Protein AF-A0A316LXY0-F1 (afdb_monomer)

pLDDT: mean 80.61, std 25.5, range [21.7, 98.69]

Sequence (510 aa):
MCSPFSSPSRESRSTNAPNGTVRSLTSTSIIIAKYSLRTLCEMSTMFPPYLVHSAETLAMMPLLSLPVTVMTAFICFLRVFFSNYISKKRLLQEDCVDSGRKSRYNSNKSASTRAQNGNGRRFAAMLIRELRDDELYKSAKLSALAFSYAVNIEEKKKETLKEHTFGAFLDDNETLIAQVVAIDYVSFHNGTPVGAVGIAGVASSPEHRRAGAVRAIFDHLFSIAGEQGWELSYLYPFSYRYYRKFGYERAVRNRTLTVALPALGGIPRNSGAALLESDDSLPELLALYNRFAARYNACFMRRDGKYFPLDPYRTQNYFYLWRDESGEARGYFQARPNGRTLDILELVYLDRASLLGLLGFMRMFEGQFDTVSFRRLEQGSPVELLIDCDRSASFGAYDAAMGRVLDVPACLRRMRAEAGQTLSLRITDDTCPKNTGLYRLAFTDGETVVEKCAEGEADASMTVNAFSLLALAGASEAELDYVDGL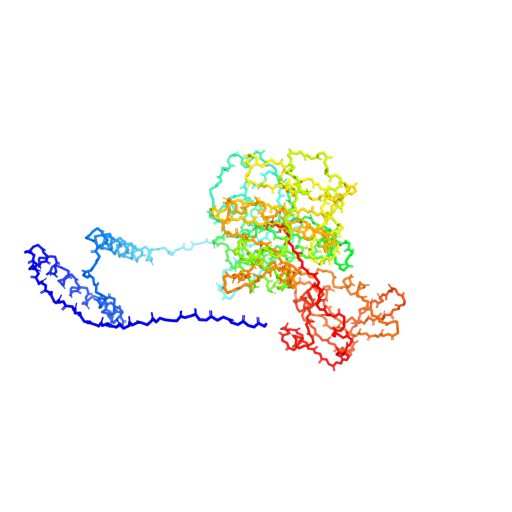TVYGKRPLLVRLFARRPINLFEQF

Foldseek 3Di:
DDDDDDDDDDDDDDDDDDDDDDDDDDPVVVVVVVVVVVVVVVVVVPDDDVVVVVVVVVVPDPPPPDDPVVVVVVVVVVVVVVVVVVVVVVPPPDDDDDDDDDDDDDDDDFPFDFDDDDPPDGDAGKGKDWDFQQCQLLLVVQLCQFVVHDDDSVVSSVGGDPFTKIFIAGPVNRRTFWIWTWHWFFWAFLLDTFTAIEIDSTGGDPVCPPVCGSVVNLLVCLVCCVVVRHQKYKYQDPDQVVCVVSLWALQFWFKKKKDFLCLLVPQAAADQKDWAQDCPCVVLVLVQVSLQRSQATGATRDDDCPPPPNHCVVPVWTKIFGADPVRRTFWIWIWHDDPQEIETLDTGGNDPVRVSNHSSNSSVCNVPHGMYMYTFAWDVHCVVVNTNQDPRMDMDTDRRMIMFGSDQQVLQFPFADDAQDKFWEAEDEPSNCVNGAIWIWGHHVVTIDIDGDHDDDGQKYFYRNLVGNQSRFADALVCQVVRPRIDGDHPSVVSRVRSPGGTHTYSDDD

Solvent-accessible surface area (backbone atoms only — not comparable to full-atom values): 29389 Å² total; per-residue (Å²): 134,83,85,86,89,87,87,87,91,83,84,92,88,84,90,86,88,82,87,87,82,91,80,85,85,57,76,68,60,57,52,53,53,53,54,53,51,52,57,54,59,61,54,62,76,78,59,67,77,83,63,51,61,63,53,58,63,64,65,72,56,84,78,86,79,66,58,72,69,59,56,52,52,53,54,53,51,52,55,56,56,53,56,54,54,60,57,60,66,69,70,76,79,76,92,86,85,89,89,88,87,85,90,89,88,86,91,76,98,66,76,67,64,86,70,86,60,101,77,79,66,78,64,72,55,38,41,68,44,71,64,55,47,79,40,36,30,58,53,52,52,47,43,27,69,60,72,73,50,92,75,66,55,80,61,32,55,77,42,64,62,89,56,55,36,38,30,24,17,39,77,80,74,70,52,74,40,19,38,37,31,44,39,88,43,36,23,16,50,89,56,38,79,40,36,20,32,39,47,21,74,75,27,55,42,78,95,52,60,95,69,51,45,64,55,55,47,50,47,49,52,61,69,46,22,73,84,72,49,30,37,33,34,37,34,72,60,96,41,66,78,65,44,40,79,66,36,27,22,80,31,34,56,31,27,28,45,33,34,49,44,73,32,45,65,91,44,65,78,37,83,55,54,44,81,44,70,63,70,89,55,44,74,58,52,41,51,46,48,42,63,45,32,28,69,17,17,62,17,62,62,65,90,69,66,89,85,58,55,31,53,34,88,83,67,54,33,40,31,33,46,27,36,52,97,87,64,52,74,39,25,36,38,32,35,32,79,54,90,50,28,38,33,30,65,40,80,48,47,75,48,72,66,34,44,48,43,53,55,6,31,59,55,77,40,58,92,72,29,60,25,37,30,40,38,62,36,40,74,84,42,70,63,74,77,70,38,59,76,54,93,76,45,43,80,43,83,43,92,41,31,27,26,24,62,67,36,49,71,66,53,56,38,69,48,74,64,62,61,81,44,72,50,30,40,30,35,45,29,97,72,46,62,90,49,38,44,36,35,41,36,41,22,38,86,96,42,30,50,73,46,82,42,93,77,80,82,48,29,28,39,28,28,40,28,33,47,18,24,31,74,50,19,28,36,54,72,78,48,53,84,68,39,66,57,55,48,79,74,41,67,58,74,56,52,39,63,67,25,36,64,46,57,30,38,65,85,85,82,106

Structure (mmCIF, N/CA/C/O backbone):
data_AF-A0A316LXY0-F1
#
_entry.id   AF-A0A316LXY0-F1
#
loop_
_atom_site.group_PDB
_atom_site.id
_atom_site.type_symbol
_atom_site.label_atom_id
_atom_site.label_alt_id
_atom_site.label_comp_id
_atom_site.label_asym_id
_atom_site.label_entity_id
_atom_site.label_seq_id
_atom_site.pdbx_PDB_ins_code
_atom_site.Cartn_x
_atom_site.Cartn_y
_atom_site.Cartn_z
_atom_site.occupancy
_atom_site.B_iso_or_equiv
_atom_site.auth_seq_id
_atom_site.auth_comp_id
_atom_site.auth_asym_id
_atom_site.auth_atom_id
_atom_site.pdbx_PDB_model_num
ATOM 1 N N . MET A 1 1 ? 33.282 44.281 -13.630 1.00 30.55 1 MET A N 1
ATOM 2 C CA . MET A 1 1 ? 34.077 45.442 -14.083 1.00 30.55 1 MET A CA 1
ATOM 3 C C . MET A 1 1 ? 33.955 45.541 -15.595 1.00 30.55 1 MET A C 1
ATOM 5 O O . MET A 1 1 ? 34.112 44.523 -16.247 1.00 30.55 1 MET A O 1
ATOM 9 N N . CYS A 1 2 ? 33.652 46.749 -16.074 1.00 25.23 2 CYS A N 1
ATOM 10 C CA . CYS A 1 2 ? 33.737 47.264 -17.447 1.00 25.23 2 CYS A CA 1
ATOM 11 C C . CYS A 1 2 ? 32.945 46.580 -18.583 1.00 25.23 2 CYS A C 1
ATOM 13 O O . CYS A 1 2 ? 33.284 45.515 -19.082 1.00 25.23 2 CYS A O 1
ATOM 15 N N . SER A 1 3 ? 31.931 47.320 -19.039 1.00 27.38 3 SER A N 1
ATOM 16 C CA . SER A 1 3 ? 31.332 47.373 -20.386 1.00 27.38 3 SER A CA 1
ATOM 17 C C . SER A 1 3 ? 32.402 47.737 -21.469 1.00 27.38 3 SER A C 1
ATOM 19 O O . SER A 1 3 ? 33.525 48.033 -21.048 1.00 27.38 3 SER A O 1
ATOM 21 N N . PRO A 1 4 ? 32.128 47.835 -22.809 1.00 47.47 4 PRO A N 1
ATOM 22 C CA . PRO A 1 4 ? 30.955 48.559 -23.335 1.00 47.47 4 PRO A CA 1
ATOM 23 C C . PRO A 1 4 ? 30.405 48.262 -24.767 1.00 47.47 4 PRO A C 1
ATOM 25 O O . PRO A 1 4 ? 30.970 47.518 -25.554 1.00 47.47 4 PRO A O 1
ATOM 28 N N . PHE A 1 5 ? 29.301 48.974 -25.067 1.00 25.67 5 PHE A N 1
ATOM 29 C CA . PHE A 1 5 ? 28.800 49.475 -26.368 1.00 25.67 5 PHE A CA 1
ATOM 30 C C . PHE A 1 5 ? 28.245 48.507 -27.438 1.00 25.67 5 PHE A C 1
ATOM 32 O O . PHE A 1 5 ? 28.990 47.871 -28.170 1.00 25.67 5 PHE A O 1
ATOM 39 N N . SER A 1 6 ? 26.926 48.557 -27.696 1.00 24.20 6 SER A N 1
ATOM 40 C CA . SER A 1 6 ? 26.274 49.435 -28.709 1.00 24.20 6 SER A CA 1
ATOM 41 C C . SER A 1 6 ? 24.936 48.862 -29.238 1.00 24.20 6 SER A C 1
ATOM 43 O O . SER A 1 6 ? 24.824 47.689 -29.572 1.00 24.20 6 SER A O 1
ATOM 45 N N . SER A 1 7 ? 23.906 49.715 -29.285 1.00 25.42 7 SER A N 1
ATOM 46 C CA . SER A 1 7 ? 22.602 49.560 -29.972 1.00 25.42 7 SER A CA 1
ATOM 47 C C . SER A 1 7 ? 22.655 50.278 -31.346 1.00 25.42 7 SER A C 1
ATOM 49 O O . SER A 1 7 ? 23.621 51.027 -31.531 1.00 25.42 7 SER A O 1
ATOM 51 N N . PRO A 1 8 ? 21.729 50.082 -32.331 1.00 32.81 8 PRO A N 1
ATOM 52 C CA . PRO A 1 8 ? 20.312 50.558 -32.330 1.00 32.81 8 PRO A CA 1
ATOM 53 C C . PRO A 1 8 ? 19.298 49.590 -33.033 1.00 32.81 8 PRO A C 1
ATOM 55 O O . PRO A 1 8 ? 19.683 48.784 -33.866 1.00 32.81 8 PRO A O 1
ATOM 58 N N . SER A 1 9 ? 18.038 49.412 -32.603 1.00 24.66 9 SER A N 1
ATOM 59 C CA . SER A 1 9 ? 16.776 50.177 -32.814 1.00 24.66 9 SER A CA 1
ATOM 60 C C . SER A 1 9 ? 16.170 50.222 -34.244 1.00 24.66 9 SER A C 1
ATOM 62 O O . SER A 1 9 ? 16.827 50.681 -35.171 1.00 24.66 9 SER A O 1
ATOM 64 N N . ARG A 1 10 ? 14.888 49.790 -34.385 1.00 25.61 10 ARG A N 1
ATOM 65 C CA . ARG A 1 10 ? 13.707 50.476 -35.017 1.00 25.61 10 ARG A CA 1
ATOM 66 C C . ARG A 1 10 ? 12.588 49.504 -35.477 1.00 25.61 10 ARG A C 1
ATOM 68 O O . ARG A 1 10 ? 12.863 48.530 -36.161 1.00 25.61 10 ARG A O 1
ATOM 75 N N . GLU A 1 11 ? 11.378 49.621 -34.901 1.00 24.94 11 GLU A N 1
ATOM 76 C CA . GLU A 1 11 ? 10.116 50.209 -35.460 1.00 24.94 11 GLU A CA 1
ATOM 77 C C . GLU A 1 11 ? 9.370 49.306 -36.476 1.00 24.94 11 GLU A C 1
ATOM 79 O O . GLU A 1 11 ? 9.849 49.056 -37.569 1.00 24.94 11 GLU A O 1
ATOM 84 N N . SER A 1 12 ? 8.274 48.634 -36.090 1.00 25.34 12 SER A N 1
ATOM 85 C CA . SER A 1 12 ? 6.848 49.052 -36.144 1.00 25.34 12 SER A CA 1
ATOM 86 C C . SER A 1 12 ? 6.226 49.145 -37.553 1.00 25.34 12 SER A C 1
ATOM 88 O O . SER A 1 12 ? 6.640 50.004 -38.327 1.00 25.34 12 SER A O 1
ATOM 90 N N . ARG A 1 13 ? 5.149 48.381 -37.829 1.00 23.44 13 ARG A N 1
ATOM 91 C CA . ARG A 1 13 ? 3.870 48.869 -38.411 1.00 23.44 13 ARG A CA 1
ATOM 92 C C . ARG A 1 13 ? 2.840 47.755 -38.642 1.00 23.44 13 ARG A C 1
ATOM 94 O O . ARG A 1 13 ? 3.169 46.601 -38.883 1.00 23.44 13 ARG A O 1
ATOM 101 N N . SER A 1 14 ? 1.585 48.169 -38.519 1.00 24.28 14 SER A N 1
ATOM 102 C CA . SER A 1 14 ? 0.328 47.427 -38.517 1.00 24.28 14 SER A CA 1
ATOM 103 C C . SER A 1 14 ? -0.385 47.424 -39.884 1.00 24.28 14 SER A C 1
ATOM 105 O O . SER A 1 14 ? -0.044 48.206 -40.768 1.00 24.28 14 SER A O 1
ATOM 107 N N . THR A 1 15 ? -1.469 46.631 -39.956 1.00 25.45 15 THR A N 1
ATOM 108 C CA . THR A 1 15 ? -2.642 46.689 -40.870 1.00 25.45 15 THR A CA 1
ATOM 109 C C . THR A 1 15 ? -2.557 46.017 -42.253 1.00 25.45 15 THR A C 1
ATOM 111 O O . THR A 1 15 ? -1.863 46.488 -43.143 1.00 25.45 15 THR A O 1
ATOM 114 N N . ASN A 1 16 ? -3.340 44.945 -42.474 1.00 25.94 16 ASN A N 1
ATOM 115 C CA . ASN A 1 16 ? -4.634 44.986 -43.192 1.00 25.94 16 ASN A CA 1
ATOM 116 C C . ASN A 1 16 ? -5.204 43.577 -43.476 1.00 25.94 16 ASN A C 1
ATOM 118 O O . ASN A 1 16 ? -4.488 42.677 -43.902 1.00 25.94 16 ASN A O 1
ATOM 122 N N . ALA A 1 17 ? -6.517 43.422 -43.279 1.00 28.09 17 ALA A N 1
ATOM 123 C CA . ALA A 1 17 ? -7.341 42.313 -43.772 1.00 28.09 17 ALA A CA 1
ATOM 124 C C . ALA A 1 17 ? -8.033 42.702 -45.096 1.00 28.09 17 ALA A C 1
ATOM 126 O O . ALA A 1 17 ? -8.192 43.897 -45.359 1.00 28.09 17 ALA A O 1
ATOM 127 N N . PRO A 1 18 ? -8.537 41.725 -45.877 1.00 32.41 18 PRO A N 1
ATOM 128 C CA . PRO A 1 18 ? -9.824 41.932 -46.546 1.00 32.41 18 PRO A CA 1
ATOM 129 C C . PRO A 1 18 ? -10.792 40.725 -46.526 1.00 32.41 18 PRO A C 1
ATOM 131 O O . PRO A 1 18 ? -10.399 39.561 -46.573 1.00 32.41 18 PRO A O 1
ATOM 134 N N . ASN A 1 19 ? -12.084 41.085 -46.500 1.00 26.89 19 ASN A N 1
ATOM 135 C CA . ASN A 1 19 ? -13.312 40.321 -46.798 1.00 26.89 19 ASN A CA 1
ATOM 136 C C . ASN A 1 19 ? -13.165 39.441 -48.066 1.00 26.89 19 ASN A C 1
ATOM 138 O O . ASN A 1 19 ? -12.452 39.820 -48.985 1.00 26.89 19 ASN A O 1
ATOM 142 N N . GLY A 1 20 ? -13.780 38.266 -48.248 1.00 25.23 20 GLY A N 1
ATOM 143 C CA . GLY A 1 20 ? -15.147 37.830 -47.945 1.00 25.23 20 GLY A CA 1
ATOM 144 C C . GLY A 1 20 ? -15.880 37.560 -49.274 1.00 25.23 20 GLY A C 1
ATOM 145 O O . GLY A 1 20 ? -16.338 38.499 -49.914 1.00 25.23 20 GLY A O 1
ATOM 146 N N . THR A 1 21 ? -15.964 36.298 -49.726 1.00 25.86 21 THR A N 1
ATOM 147 C CA . THR A 1 21 ? -16.734 35.896 -50.929 1.00 25.86 21 THR A CA 1
ATOM 148 C C . THR A 1 21 ? -17.786 34.852 -50.552 1.00 25.86 21 THR A C 1
ATOM 150 O O . THR A 1 21 ? -17.452 33.766 -50.084 1.00 25.86 21 THR A O 1
ATOM 153 N N . VAL A 1 22 ? -19.061 35.183 -50.762 1.00 30.23 22 VAL A N 1
ATOM 154 C CA . VAL A 1 22 ? -20.222 34.293 -50.602 1.00 30.23 22 VAL A CA 1
ATOM 155 C C . VAL A 1 22 ? -20.322 33.382 -51.833 1.00 30.23 22 VAL A C 1
ATOM 157 O O . VAL A 1 22 ? -20.367 33.879 -52.956 1.00 30.23 22 VAL A O 1
ATOM 160 N N . ARG A 1 23 ? -20.384 32.054 -51.648 1.00 31.17 23 ARG A N 1
ATOM 161 C CA . ARG A 1 23 ? -20.784 31.096 -52.699 1.00 31.17 23 ARG A CA 1
ATOM 162 C C . ARG A 1 23 ? -22.115 30.432 -52.337 1.00 31.17 23 ARG A C 1
ATOM 164 O O . ARG A 1 23 ? -22.330 30.014 -51.205 1.00 31.17 23 ARG A O 1
ATOM 171 N N . SER A 1 24 ? -22.996 30.381 -53.331 1.00 32.50 24 SER A N 1
ATOM 172 C CA . SER A 1 24 ? -24.389 29.927 -53.307 1.00 32.50 24 SER A CA 1
ATOM 173 C C . SER A 1 24 ? -24.568 28.445 -52.953 1.00 32.50 24 SER A C 1
ATOM 175 O O . SER A 1 24 ? -23.859 27.591 -53.484 1.00 32.50 24 SER A O 1
ATOM 177 N N . LEU A 1 25 ? -25.583 28.136 -52.139 1.00 35.41 25 LEU A N 1
ATOM 178 C CA . LEU A 1 25 ? -26.051 26.773 -51.857 1.00 35.41 25 LEU A CA 1
ATOM 179 C C . LEU A 1 25 ? -26.735 26.158 -53.093 1.00 35.41 25 LEU A C 1
ATOM 181 O O . LEU A 1 25 ? -27.624 26.764 -53.686 1.00 35.41 25 LEU A O 1
ATOM 185 N N . THR A 1 26 ? -26.345 24.938 -53.466 1.00 39.12 26 THR A N 1
ATOM 186 C CA . THR A 1 26 ? -26.960 24.148 -54.549 1.00 39.12 26 THR A CA 1
ATOM 187 C C . THR A 1 26 ? -28.329 23.576 -54.153 1.00 39.12 26 THR A C 1
ATOM 189 O O . THR A 1 26 ? -28.559 23.255 -52.986 1.00 39.12 26 THR A O 1
ATOM 192 N N . SER A 1 27 ? -29.215 23.365 -55.134 1.00 34.97 27 SER A N 1
ATOM 193 C CA . SER A 1 27 ? -30.618 22.928 -54.984 1.00 34.97 27 SER A CA 1
ATOM 194 C C . SER A 1 27 ? -30.841 21.694 -54.088 1.00 34.97 27 SER A C 1
ATOM 196 O O . SER A 1 27 ? -31.879 21.583 -53.438 1.00 34.97 27 SER A O 1
ATOM 198 N N . THR A 1 28 ? -29.859 20.794 -53.977 1.00 34.53 28 THR A N 1
ATOM 199 C CA . THR A 1 28 ? -29.906 19.590 -53.125 1.00 34.53 28 THR A CA 1
ATOM 200 C C . THR A 1 28 ? -29.909 19.916 -51.625 1.00 34.53 28 THR A C 1
ATOM 202 O O . THR A 1 28 ? -30.607 19.265 -50.849 1.00 34.53 28 THR A O 1
ATOM 205 N N . SER A 1 29 ? -29.200 20.969 -51.205 1.00 38.94 29 SER A N 1
ATOM 206 C CA . SER A 1 29 ? -29.125 21.405 -49.802 1.00 38.94 29 SER A CA 1
ATOM 207 C C . SER A 1 29 ? -30.458 21.984 -49.311 1.00 38.94 29 SER A C 1
ATOM 209 O O . SER A 1 29 ? -30.829 21.806 -48.153 1.00 38.94 29 SER A O 1
ATOM 211 N N . ILE A 1 30 ? -31.223 22.611 -50.213 1.00 44.00 30 ILE A N 1
ATOM 212 C CA . ILE A 1 30 ? -32.552 23.172 -49.926 1.00 44.00 30 ILE A CA 1
ATOM 213 C C . ILE A 1 30 ? -33.599 22.056 -49.768 1.00 44.00 30 ILE A C 1
ATOM 215 O O . ILE A 1 30 ? -34.493 22.162 -48.928 1.00 44.00 30 ILE A O 1
ATOM 219 N N . ILE A 1 31 ? -33.480 20.960 -50.527 1.00 41.44 31 ILE A N 1
ATOM 220 C CA . ILE A 1 31 ? -34.394 19.809 -50.434 1.00 41.44 31 ILE A CA 1
ATOM 221 C C . ILE A 1 31 ? -34.196 19.059 -49.110 1.00 41.44 31 ILE A C 1
ATOM 223 O O . ILE A 1 31 ? -35.179 18.727 -48.446 1.00 41.44 31 ILE A O 1
ATOM 227 N N . ILE A 1 32 ? -32.944 18.857 -48.685 1.00 42.72 32 ILE A N 1
ATOM 228 C CA . ILE A 1 32 ? -32.627 18.201 -47.407 1.00 42.72 32 ILE A CA 1
ATOM 229 C C . ILE A 1 32 ? -33.098 19.065 -46.227 1.00 42.72 32 ILE A C 1
ATOM 231 O O . ILE A 1 32 ? -33.740 18.548 -45.317 1.00 42.72 32 ILE A O 1
ATOM 235 N N . ALA A 1 33 ? -32.890 20.387 -46.273 1.00 42.59 33 ALA A N 1
ATOM 236 C CA . ALA A 1 33 ? -33.384 21.295 -45.235 1.00 42.59 33 ALA A CA 1
ATOM 237 C C . ALA A 1 33 ? -34.924 21.285 -45.120 1.00 42.59 33 ALA A C 1
ATOM 239 O O . ALA A 1 33 ? -35.460 21.257 -44.011 1.00 42.59 33 ALA A O 1
ATOM 240 N N . LYS A 1 34 ? -35.648 21.232 -46.251 1.00 39.16 34 LYS A N 1
ATOM 241 C CA . LYS A 1 34 ? -37.121 21.137 -46.260 1.00 39.16 34 LYS A CA 1
ATOM 242 C C . LYS A 1 34 ? -37.644 19.805 -45.708 1.00 39.16 34 LYS A C 1
ATOM 244 O O . LYS A 1 34 ? -38.653 19.810 -45.005 1.00 39.16 34 LYS A O 1
ATOM 249 N N . TYR A 1 35 ? -36.974 18.683 -45.980 1.00 39.72 35 TYR A N 1
ATOM 250 C CA . TYR A 1 35 ? -37.367 17.372 -45.439 1.00 39.72 35 TYR A CA 1
ATOM 251 C C . TYR A 1 35 ? -37.109 17.256 -43.927 1.00 39.72 35 TYR A C 1
ATOM 253 O O . TYR A 1 35 ? -37.947 16.720 -43.196 1.00 39.72 35 TYR A O 1
ATOM 261 N N . SER A 1 36 ? -35.998 17.816 -43.441 1.00 48.38 36 SER A N 1
ATOM 262 C CA . SER A 1 36 ? -35.653 17.825 -42.013 1.00 48.38 36 SER A CA 1
ATOM 263 C C . SER A 1 36 ? -36.634 18.658 -41.180 1.00 48.38 36 SER A C 1
ATOM 265 O O . SER A 1 36 ? -37.073 18.209 -40.124 1.00 48.38 36 SER A O 1
ATOM 267 N N . LEU A 1 37 ? -37.052 19.827 -41.682 1.00 41.69 37 LEU A N 1
ATOM 268 C CA . LEU A 1 37 ? -38.040 20.683 -41.012 1.00 41.69 37 LEU A CA 1
ATOM 269 C C . LEU A 1 37 ? -39.431 20.039 -40.945 1.00 41.69 37 LEU A C 1
ATOM 271 O O . LEU A 1 37 ? -40.098 20.144 -39.920 1.00 41.69 37 LEU A O 1
ATOM 275 N N . ARG A 1 38 ? -39.856 19.324 -41.996 1.00 40.00 38 ARG A N 1
ATOM 276 C CA . ARG A 1 38 ? -41.158 18.635 -42.009 1.00 40.00 38 ARG A CA 1
ATOM 277 C C . ARG A 1 38 ? -41.211 17.485 -40.997 1.00 40.00 38 ARG A C 1
ATOM 279 O O . ARG A 1 38 ? -42.191 17.357 -40.274 1.00 40.00 38 ARG A O 1
ATOM 286 N N . THR A 1 39 ? -40.119 16.726 -40.884 1.00 43.34 39 THR A N 1
ATOM 287 C CA . THR A 1 39 ? -39.994 15.614 -39.924 1.00 43.34 39 THR A CA 1
ATOM 288 C C . THR A 1 39 ? -39.973 16.118 -38.475 1.00 43.34 39 THR A C 1
ATOM 290 O O . THR A 1 39 ? -40.618 15.537 -37.609 1.00 43.34 39 THR A O 1
ATOM 293 N N . LEU A 1 40 ? -39.295 17.240 -38.204 1.00 41.69 40 LEU A N 1
ATOM 294 C CA . LEU A 1 40 ? -39.282 17.872 -36.877 1.00 41.69 40 LEU A CA 1
ATOM 295 C C . LEU A 1 40 ? -40.652 18.449 -36.478 1.00 41.69 40 LEU A C 1
ATOM 297 O O . LEU A 1 40 ? -41.029 18.373 -35.311 1.00 41.69 40 LEU A O 1
ATOM 301 N N . CYS A 1 41 ? -41.413 18.980 -37.439 1.00 39.69 41 CYS A N 1
ATOM 302 C CA . CYS A 1 41 ? -42.744 19.541 -37.196 1.00 39.69 41 CYS A CA 1
ATOM 303 C C . CYS A 1 41 ? -43.803 18.454 -36.929 1.00 39.69 41 CYS A C 1
ATOM 305 O O . CYS A 1 41 ? -44.689 18.642 -36.103 1.00 39.69 41 CYS A O 1
ATOM 307 N N . GLU A 1 42 ? -43.687 17.282 -37.560 1.00 42.84 42 GLU A N 1
ATOM 308 C CA . GLU A 1 42 ? -44.546 16.132 -37.241 1.00 42.84 42 GLU A CA 1
ATOM 309 C C . GLU A 1 42 ? -44.232 15.559 -35.845 1.00 42.84 42 GLU A C 1
ATOM 311 O O . GLU A 1 42 ? -45.145 15.172 -35.113 1.00 42.84 42 GLU A O 1
ATOM 316 N N . MET A 1 43 ? -42.963 15.592 -35.417 1.00 40.16 43 MET A N 1
ATOM 317 C CA . MET A 1 43 ? -42.542 15.115 -34.093 1.00 40.16 43 MET A CA 1
ATOM 318 C C . MET A 1 43 ? -43.026 15.997 -32.931 1.00 40.16 43 MET A C 1
ATOM 320 O O . MET A 1 43 ? -43.282 15.462 -31.855 1.00 40.16 43 MET A O 1
ATOM 324 N N . SER A 1 44 ? -43.206 17.311 -33.109 1.00 39.78 44 SER A N 1
ATOM 325 C CA . SER A 1 44 ? -43.642 18.202 -32.016 1.00 39.78 44 SER A CA 1
ATOM 326 C C . SER A 1 44 ? -45.104 17.997 -31.592 1.00 39.78 44 SER A C 1
ATOM 328 O O . SER A 1 44 ? -45.479 18.377 -30.486 1.00 39.78 44 SER A O 1
ATOM 330 N N . THR A 1 45 ? -45.920 17.338 -32.423 1.00 40.06 45 THR A N 1
ATOM 331 C CA . THR A 1 45 ? -47.339 17.061 -32.128 1.00 40.06 45 THR A CA 1
ATOM 332 C C . THR A 1 45 ? -47.579 15.779 -31.318 1.00 40.06 45 THR A C 1
ATOM 334 O O . THR A 1 45 ? -48.683 15.578 -30.817 1.00 40.06 45 THR A O 1
ATOM 337 N N . MET A 1 46 ? -46.563 14.920 -31.139 1.00 42.00 46 MET A N 1
ATOM 338 C CA . MET A 1 46 ? -46.696 13.611 -30.469 1.00 42.00 46 MET A CA 1
ATOM 339 C C . MET A 1 46 ? -46.200 13.564 -29.010 1.00 42.00 46 MET A C 1
ATOM 341 O O . MET A 1 46 ? -46.259 12.499 -28.392 1.00 42.00 46 MET A O 1
ATOM 345 N N . PHE A 1 47 ? -45.724 14.675 -28.430 1.00 41.16 47 PHE A N 1
ATOM 346 C CA . PHE A 1 47 ? -45.096 14.674 -27.099 1.00 41.16 47 PHE A CA 1
ATOM 347 C C . PHE A 1 47 ? -45.594 15.800 -26.173 1.00 41.16 47 PHE A C 1
ATOM 349 O O . PHE A 1 47 ? -45.972 16.870 -26.643 1.00 41.16 47 PHE A O 1
ATOM 356 N N . PRO A 1 48 ? -45.581 15.589 -24.842 1.00 38.28 48 PRO A N 1
ATOM 357 C CA . PRO A 1 48 ? -45.950 16.615 -23.870 1.00 38.28 48 PRO A CA 1
ATOM 358 C C . PRO A 1 48 ? -44.907 17.760 -23.785 1.00 38.28 48 PRO A C 1
ATOM 360 O O . PRO A 1 48 ? -43.711 17.530 -23.992 1.00 38.28 48 PRO A O 1
ATOM 363 N N . PRO A 1 49 ? -45.330 18.993 -23.435 1.00 37.00 49 PRO A N 1
ATOM 364 C CA . PRO A 1 49 ? -44.599 20.240 -23.720 1.00 37.00 49 PRO A CA 1
ATOM 365 C C . PRO A 1 49 ? -43.228 20.403 -23.038 1.00 37.00 49 PRO A C 1
ATOM 367 O O . PRO A 1 49 ? -42.399 21.178 -23.504 1.00 37.00 49 PRO A O 1
ATOM 370 N N . TYR A 1 50 ? -42.927 19.648 -21.980 1.00 37.94 50 TYR A N 1
ATOM 371 C CA . TYR A 1 50 ? -41.648 19.739 -21.258 1.00 37.94 50 TYR A CA 1
ATOM 372 C C . TYR A 1 50 ? -40.465 19.046 -21.963 1.00 37.94 50 TYR A C 1
ATOM 374 O O . TYR A 1 50 ? -39.317 19.292 -21.600 1.00 37.94 50 TYR A O 1
ATOM 382 N N . LEU A 1 51 ? -40.712 18.208 -22.978 1.00 37.47 51 LEU A N 1
ATOM 383 C CA . LEU A 1 51 ? -39.665 17.556 -23.785 1.00 37.47 51 LEU A CA 1
ATOM 384 C C . LEU A 1 51 ? -39.296 18.332 -25.062 1.00 37.47 51 LEU A C 1
ATOM 386 O O . LEU A 1 51 ? -38.286 18.024 -25.689 1.00 37.47 51 LEU A O 1
ATOM 390 N N . VAL A 1 52 ? -40.078 19.346 -25.442 1.00 41.12 52 VAL A N 1
ATOM 391 C CA . VAL A 1 52 ? -39.843 20.140 -26.664 1.00 41.12 52 VAL A CA 1
ATOM 392 C C . VAL A 1 52 ? -38.709 21.155 -26.458 1.00 41.12 52 VAL A C 1
ATOM 394 O O . VAL A 1 52 ? -37.866 21.328 -27.337 1.00 41.12 52 VAL A O 1
ATOM 397 N N . HIS A 1 53 ? -38.593 21.736 -25.258 1.00 36.50 53 HIS A N 1
ATOM 398 C CA . HIS A 1 53 ? -37.552 22.725 -24.945 1.00 36.50 53 HIS A CA 1
ATOM 399 C C . HIS A 1 53 ? -36.118 22.175 -24.982 1.00 36.50 53 HIS A C 1
ATOM 401 O O . HIS A 1 53 ? -35.188 22.898 -25.343 1.00 36.50 53 HIS A O 1
ATOM 407 N N . SER A 1 54 ? -35.902 20.896 -24.669 1.00 37.69 54 SER A N 1
ATOM 408 C CA . SER A 1 54 ? -34.567 20.291 -24.767 1.00 37.69 54 SER A CA 1
ATOM 409 C C . SER A 1 54 ? -34.159 19.985 -26.214 1.00 37.69 54 SER A C 1
ATOM 411 O O . SER A 1 54 ? -32.969 20.012 -26.525 1.00 37.69 54 SER A O 1
ATOM 413 N N . ALA A 1 55 ? -35.122 19.763 -27.116 1.00 37.31 55 ALA A N 1
ATOM 414 C CA . ALA A 1 55 ? -34.866 19.514 -28.534 1.00 37.31 55 ALA A CA 1
ATOM 415 C C . ALA A 1 55 ? -34.578 20.807 -29.319 1.00 37.31 55 ALA A C 1
ATOM 417 O O . ALA A 1 55 ? -33.660 20.829 -30.138 1.00 37.31 55 ALA A O 1
ATOM 418 N N . GLU A 1 56 ? -35.287 21.903 -29.024 1.00 36.44 56 GLU A N 1
ATOM 419 C CA . GLU A 1 56 ? -35.009 23.225 -29.616 1.00 36.44 56 GLU A CA 1
ATOM 420 C C . GLU A 1 56 ? -33.619 23.749 -29.224 1.00 36.44 56 GLU A C 1
ATOM 422 O O . GLU A 1 56 ? -32.912 24.327 -30.050 1.00 36.44 56 GLU A O 1
ATOM 427 N N . THR A 1 57 ? -33.173 23.458 -27.997 1.00 36.06 57 THR A N 1
ATOM 428 C CA . THR A 1 57 ? -31.835 23.841 -27.518 1.00 36.06 57 THR A CA 1
ATOM 429 C C . THR A 1 57 ? -30.720 23.041 -28.212 1.00 36.06 57 THR A C 1
ATOM 431 O O . THR A 1 57 ? -29.627 23.562 -28.427 1.00 36.06 57 THR A O 1
ATOM 434 N N . LEU A 1 58 ? -30.994 21.799 -28.637 1.00 36.62 58 LEU A N 1
ATOM 435 C CA . LEU A 1 58 ? -30.047 20.976 -29.404 1.00 36.62 58 LEU A CA 1
ATOM 436 C C . LEU A 1 58 ? -29.942 21.395 -30.885 1.00 36.62 58 LEU A C 1
ATOM 438 O O . LEU A 1 58 ? -28.920 21.143 -31.521 1.00 36.62 58 LEU A O 1
ATOM 442 N N . ALA A 1 59 ? -30.977 22.038 -31.435 1.00 39.69 59 ALA A N 1
ATOM 443 C CA . ALA A 1 59 ? -31.038 22.461 -32.838 1.00 39.69 59 ALA A CA 1
ATOM 444 C C . ALA A 1 59 ? -30.328 23.803 -33.124 1.00 39.69 59 ALA A C 1
ATOM 446 O O . ALA A 1 59 ? -30.092 24.129 -34.285 1.00 39.69 59 ALA A O 1
ATOM 447 N N . MET A 1 60 ? -29.958 24.563 -32.084 1.00 34.56 60 MET A N 1
ATOM 448 C CA . MET A 1 60 ? -29.295 25.875 -32.191 1.00 34.56 60 MET A CA 1
ATOM 449 C C . MET A 1 60 ? -27.753 25.817 -32.231 1.00 34.56 60 MET A C 1
ATOM 451 O O . MET A 1 60 ? -27.095 26.857 -32.253 1.00 34.56 60 MET A O 1
ATOM 455 N N . MET A 1 61 ? -27.141 24.628 -32.271 1.00 35.78 61 MET A N 1
ATOM 456 C CA . MET A 1 61 ? -25.711 24.502 -32.585 1.00 35.78 61 MET A CA 1
ATOM 457 C C . MET A 1 61 ? -25.487 24.691 -34.096 1.00 35.78 61 MET A C 1
ATOM 459 O O . MET A 1 61 ? -26.287 24.192 -34.889 1.00 35.78 61 MET A O 1
ATOM 463 N N . PRO A 1 62 ? -24.412 25.371 -34.544 1.00 34.50 62 PRO A N 1
ATOM 464 C CA . PRO A 1 62 ? -24.194 25.621 -35.962 1.00 34.50 62 PRO A CA 1
ATOM 465 C C . PRO A 1 62 ? -23.819 24.310 -36.670 1.00 34.50 62 PRO A C 1
ATOM 467 O O . PRO A 1 62 ? -22.652 23.957 -36.797 1.00 34.50 62 PRO A O 1
ATOM 470 N N . LEU A 1 63 ? -24.823 23.593 -37.175 1.00 42.59 63 LEU A N 1
ATOM 471 C CA . LEU A 1 63 ? -24.701 22.358 -37.966 1.00 42.59 63 LEU A CA 1
ATOM 472 C C . LEU A 1 63 ? -24.093 22.577 -39.370 1.00 42.59 63 LEU A C 1
ATOM 474 O O . LEU A 1 63 ? -24.107 21.676 -40.204 1.00 42.59 63 LEU A O 1
ATOM 478 N N . LEU A 1 64 ? -23.541 23.759 -39.649 1.00 41.44 64 LEU A N 1
ATOM 479 C CA . LEU A 1 64 ? -23.045 24.167 -40.967 1.00 41.44 64 LEU A CA 1
ATOM 480 C C . LEU A 1 64 ? -21.543 23.920 -41.196 1.00 41.44 64 LEU A C 1
ATOM 482 O O . LEU A 1 64 ? -21.013 24.357 -42.214 1.00 41.44 64 LEU A O 1
ATOM 486 N N . SER A 1 65 ? -20.854 23.193 -40.311 1.00 42.88 65 SER A N 1
ATOM 487 C CA . SER A 1 65 ? -19.428 22.851 -40.485 1.00 42.88 65 SER A CA 1
ATOM 488 C C . SER A 1 65 ? -19.087 21.361 -40.344 1.00 42.88 65 SER A C 1
ATOM 490 O O . SER A 1 65 ? -17.910 21.003 -40.374 1.00 42.88 65 SER A O 1
ATOM 492 N N . LEU A 1 66 ? -20.080 20.470 -40.234 1.00 46.03 66 LEU A N 1
ATOM 493 C CA . LEU A 1 66 ? -19.832 19.027 -40.144 1.00 46.03 66 LEU A CA 1
ATOM 494 C C . LEU A 1 66 ? -19.857 18.350 -41.530 1.00 46.03 66 LEU A C 1
ATOM 496 O O . LEU A 1 66 ? -20.731 18.656 -42.345 1.00 46.03 66 LEU A O 1
ATOM 500 N N . PRO A 1 67 ? -18.948 17.394 -41.810 1.00 59.09 67 PRO A N 1
ATOM 501 C CA . PRO A 1 67 ? -18.993 16.595 -43.033 1.00 59.09 67 PRO A CA 1
ATOM 502 C C . PRO A 1 67 ? -20.329 15.844 -43.160 1.00 59.09 67 PRO A C 1
ATOM 504 O O . PRO A 1 67 ? -20.827 15.288 -42.180 1.00 59.09 67 PRO A O 1
ATOM 507 N N . VAL A 1 68 ? -20.887 15.762 -44.375 1.00 52.53 68 VAL A N 1
ATOM 508 C CA . VAL A 1 68 ? -22.184 15.108 -44.687 1.00 52.53 68 VAL A CA 1
ATOM 509 C C . VAL A 1 68 ? -22.285 13.675 -44.130 1.00 52.53 68 VAL A C 1
ATOM 511 O O . VAL A 1 68 ? -23.357 13.220 -43.721 1.00 52.53 68 VAL A O 1
ATOM 514 N N . THR A 1 69 ? -21.158 12.973 -44.036 1.00 48.62 69 THR A N 1
ATOM 515 C CA . THR A 1 69 ? -21.025 11.640 -43.433 1.00 48.62 69 THR A CA 1
ATOM 516 C C . THR A 1 69 ? -21.384 11.607 -41.945 1.00 48.62 69 THR A C 1
ATOM 518 O O . THR A 1 69 ? -22.059 10.678 -41.503 1.00 48.62 69 THR A O 1
ATOM 521 N N . VAL A 1 70 ? -21.011 12.634 -41.176 1.00 52.06 70 VAL A N 1
ATOM 522 C CA . VAL A 1 70 ? -21.297 12.727 -39.733 1.00 52.06 70 VAL A CA 1
ATOM 523 C C . VAL A 1 70 ? -22.784 12.990 -39.494 1.00 52.06 70 VAL A C 1
ATOM 525 O O . VAL A 1 70 ? -23.397 12.374 -38.624 1.00 52.06 70 VAL A O 1
ATOM 528 N N . MET A 1 71 ? -23.397 13.837 -40.324 1.00 46.94 71 MET A N 1
ATOM 529 C CA . MET A 1 71 ? -24.826 14.145 -40.226 1.00 46.94 71 MET A CA 1
ATOM 530 C C . MET A 1 71 ? -25.696 12.923 -40.567 1.00 46.94 71 MET A C 1
ATOM 532 O O . MET A 1 71 ? -26.693 12.654 -39.898 1.00 46.94 71 MET A O 1
ATOM 536 N N . THR A 1 72 ? -25.276 12.130 -41.557 1.00 55.97 72 THR A N 1
ATOM 537 C CA . THR A 1 72 ? -25.972 10.895 -41.956 1.00 55.97 72 THR A CA 1
ATOM 538 C C . THR A 1 72 ? -25.895 9.827 -40.858 1.00 55.97 72 THR A C 1
ATOM 540 O O . THR A 1 72 ? -26.901 9.190 -40.540 1.00 55.97 72 THR A O 1
ATOM 543 N N . ALA A 1 73 ? -24.733 9.675 -40.212 1.00 52.12 73 ALA A N 1
ATOM 544 C CA . ALA A 1 73 ? -24.558 8.755 -39.089 1.00 52.12 73 ALA A CA 1
ATOM 545 C C . ALA A 1 73 ? -25.427 9.138 -37.877 1.00 52.12 73 ALA A C 1
ATOM 547 O O . ALA A 1 73 ? -26.032 8.267 -37.249 1.00 52.12 73 ALA A O 1
ATOM 548 N N . PHE A 1 74 ? -25.555 10.437 -37.589 1.00 52.69 74 PHE A N 1
ATOM 549 C CA . PHE A 1 74 ? -26.371 10.932 -36.478 1.00 52.69 74 PHE A CA 1
ATOM 550 C C . PHE A 1 74 ? -27.875 10.676 -36.691 1.00 52.69 74 PHE A C 1
ATOM 552 O O . PHE A 1 74 ? -28.575 10.239 -35.777 1.00 52.69 74 PHE A O 1
ATOM 559 N N . ILE A 1 75 ? -28.370 10.851 -37.921 1.00 61.06 75 ILE A N 1
ATOM 560 C CA . ILE A 1 75 ? -29.770 10.562 -38.281 1.00 61.06 75 ILE A CA 1
ATOM 561 C C . ILE A 1 75 ? -30.067 9.054 -38.201 1.00 61.06 75 ILE A C 1
ATOM 563 O O . ILE A 1 75 ? -31.117 8.655 -37.688 1.00 61.06 75 ILE A O 1
ATOM 567 N N . CYS A 1 76 ? -29.140 8.201 -38.651 1.00 53.84 76 CYS A N 1
ATOM 568 C CA . CYS A 1 76 ? -29.263 6.747 -38.500 1.00 53.84 76 CYS A CA 1
ATOM 569 C C . CYS A 1 76 ? -29.295 6.321 -37.025 1.00 53.84 76 CYS A C 1
ATOM 571 O O . CYS A 1 76 ? -30.117 5.482 -36.652 1.00 53.84 76 CYS A O 1
ATOM 573 N N . PHE A 1 77 ? -28.459 6.931 -36.179 1.00 56.31 77 PHE A N 1
ATOM 574 C CA . PHE A 1 77 ? -28.439 6.660 -34.741 1.00 56.31 77 PHE A CA 1
ATOM 575 C C . PHE A 1 77 ? -29.784 6.987 -34.077 1.00 56.31 77 PHE A C 1
ATOM 577 O O . PHE A 1 77 ? -30.333 6.154 -33.353 1.00 56.31 77 PHE A O 1
ATOM 584 N N . LEU A 1 78 ? -30.368 8.151 -34.384 1.00 54.44 78 LEU A N 1
ATOM 585 C CA . LEU A 1 78 ? -31.676 8.540 -33.850 1.00 54.44 78 LEU A CA 1
ATOM 586 C C . LEU A 1 78 ? -32.784 7.568 -34.289 1.00 54.44 78 LEU A C 1
ATOM 588 O O . LEU A 1 78 ? -33.586 7.141 -33.458 1.00 54.44 78 LEU A O 1
ATOM 592 N N . ARG A 1 79 ? -32.799 7.128 -35.556 1.00 50.84 79 ARG A N 1
ATOM 593 C CA . ARG A 1 79 ? -33.781 6.140 -36.047 1.00 50.84 79 ARG A CA 1
ATOM 594 C C . ARG A 1 79 ? -33.723 4.809 -35.291 1.00 50.84 79 ARG A C 1
ATOM 596 O O . ARG A 1 79 ? -34.767 4.282 -34.907 1.00 50.84 79 ARG A O 1
ATOM 603 N N . VAL A 1 80 ? -32.524 4.279 -35.049 1.00 54.25 80 VAL A N 1
ATOM 604 C CA . VAL A 1 80 ? -32.337 3.012 -34.316 1.00 54.25 80 VAL A CA 1
ATOM 605 C C . VAL A 1 80 ? -32.729 3.162 -32.846 1.00 54.25 80 VAL A C 1
ATOM 607 O O . VAL A 1 80 ? -33.395 2.288 -32.285 1.00 54.25 80 VAL A O 1
ATOM 610 N N . PHE A 1 81 ? -32.369 4.288 -32.229 1.00 48.81 81 PHE A N 1
ATOM 611 C CA . PHE A 1 81 ? -32.689 4.564 -30.833 1.00 48.81 81 PHE A CA 1
ATOM 612 C C . PHE A 1 81 ? -34.208 4.613 -30.594 1.00 48.81 81 PHE A C 1
ATOM 614 O O . PHE A 1 81 ? -34.715 3.952 -29.684 1.00 48.81 81 PHE A O 1
ATOM 621 N N . PHE A 1 82 ? -34.958 5.306 -31.459 1.00 44.53 82 PHE A N 1
ATOM 622 C CA . PHE A 1 82 ? -36.412 5.424 -31.315 1.00 44.53 82 PHE A CA 1
ATOM 623 C C . PHE A 1 82 ? -37.179 4.146 -31.703 1.00 44.53 82 PHE A C 1
ATOM 625 O O . PHE A 1 82 ? -38.170 3.818 -31.049 1.00 44.53 82 PHE A O 1
ATOM 632 N N . SER A 1 83 ? -36.694 3.356 -32.671 1.00 43.88 83 SER A N 1
ATOM 633 C CA . SER A 1 83 ? -37.292 2.051 -33.014 1.00 43.88 83 SER A CA 1
ATOM 634 C C . SER A 1 83 ? -37.200 1.037 -31.861 1.00 43.88 83 SER A C 1
ATOM 636 O O . SER A 1 83 ? -38.147 0.292 -31.584 1.00 43.88 83 SER A O 1
ATOM 638 N N . ASN A 1 84 ? -36.077 1.038 -31.134 1.00 40.47 84 ASN A N 1
ATOM 639 C CA . ASN A 1 84 ? -35.888 0.188 -29.955 1.00 40.47 84 ASN A CA 1
ATOM 640 C C . ASN A 1 84 ? -36.741 0.640 -28.762 1.00 40.47 84 ASN A C 1
ATOM 642 O O . ASN A 1 84 ? -37.212 -0.196 -27.988 1.00 40.47 84 ASN A O 1
ATOM 646 N N . TYR A 1 85 ? -36.988 1.945 -28.627 1.00 42.75 85 TYR A N 1
ATOM 647 C CA . TYR A 1 85 ? -37.831 2.488 -27.562 1.00 42.75 85 TYR A CA 1
ATOM 648 C C . TYR A 1 85 ? -39.310 2.090 -27.724 1.00 42.75 85 TYR A C 1
ATOM 650 O O . TYR A 1 85 ? -39.954 1.695 -26.751 1.00 42.75 85 TYR A O 1
ATOM 658 N N . ILE A 1 86 ? -39.833 2.104 -28.956 1.00 44.47 86 ILE A N 1
ATOM 659 C CA . ILE A 1 86 ? -41.224 1.711 -29.248 1.00 44.47 86 ILE A CA 1
ATOM 660 C C . ILE A 1 86 ? -41.432 0.198 -29.054 1.00 44.47 86 ILE A C 1
ATOM 662 O O . ILE A 1 86 ? -42.450 -0.217 -28.499 1.00 44.47 86 ILE A O 1
ATOM 666 N N . SER A 1 87 ? -40.443 -0.629 -29.411 1.00 38.00 87 SER A N 1
ATOM 667 C CA . SER A 1 87 ? -40.521 -2.093 -29.249 1.00 38.00 87 SER A CA 1
ATOM 668 C C . SER A 1 87 ? -40.527 -2.533 -27.777 1.00 38.00 87 SER A C 1
ATOM 670 O O . SER A 1 87 ? -41.232 -3.470 -27.408 1.00 38.00 87 SER A O 1
ATOM 672 N N . LYS A 1 88 ? -39.813 -1.813 -26.900 1.00 37.56 88 LYS A N 1
ATOM 673 C CA . LYS A 1 88 ? -39.731 -2.124 -25.460 1.00 37.56 88 LYS A CA 1
ATOM 674 C C . LYS A 1 88 ? -41.025 -1.846 -24.690 1.00 37.56 88 LYS A C 1
ATOM 676 O O . LYS A 1 88 ? -41.259 -2.461 -23.655 1.00 37.56 88 LYS A O 1
ATOM 681 N N . LYS A 1 89 ? -41.875 -0.943 -25.190 1.00 33.28 89 LYS A N 1
ATOM 682 C CA . LYS A 1 89 ? -43.148 -0.585 -24.543 1.00 33.28 89 LYS A CA 1
ATOM 683 C C . LYS A 1 89 ? -44.260 -1.611 -24.809 1.00 33.28 89 LYS A C 1
ATOM 685 O O . LYS A 1 89 ? -45.209 -1.675 -24.039 1.00 33.28 89 LYS A O 1
ATOM 690 N N . ARG A 1 90 ? -44.124 -2.432 -25.860 1.00 29.88 90 ARG A N 1
ATOM 691 C CA . ARG A 1 90 ? -45.104 -3.464 -26.251 1.00 29.88 90 ARG A CA 1
ATOM 692 C C . ARG A 1 90 ? -44.965 -4.785 -25.480 1.00 29.88 90 ARG A C 1
ATOM 694 O O . ARG A 1 90 ? -45.915 -5.545 -25.437 1.00 29.88 90 ARG A O 1
ATOM 701 N N . LEU A 1 91 ? -43.811 -5.032 -24.854 1.00 33.75 91 LEU A N 1
ATOM 702 C CA . LEU A 1 91 ? -43.482 -6.277 -24.135 1.00 33.75 91 LEU A CA 1
ATOM 703 C C . LEU A 1 91 ? -43.814 -6.248 -22.629 1.00 33.75 91 LEU A C 1
ATOM 705 O O . LEU A 1 91 ? -43.562 -7.221 -21.932 1.00 33.75 91 LEU A O 1
ATOM 709 N N . LEU A 1 92 ? -44.348 -5.139 -22.106 1.00 32.31 92 LEU A N 1
ATOM 710 C CA . LEU A 1 92 ? -44.607 -4.942 -20.669 1.00 32.31 92 LEU A CA 1
ATOM 711 C C . LEU A 1 92 ? -46.086 -5.126 -20.271 1.00 32.31 92 LEU A C 1
ATOM 713 O O . LEU A 1 92 ? -46.485 -4.653 -19.209 1.00 32.31 92 LEU A O 1
ATOM 717 N N . GLN A 1 93 ? -46.906 -5.770 -21.108 1.00 28.91 93 GLN A N 1
ATOM 718 C CA . GLN A 1 93 ? -48.350 -5.923 -20.869 1.00 28.91 93 GLN A CA 1
ATOM 719 C C . GLN A 1 93 ? -48.865 -7.366 -20.773 1.00 28.91 93 GLN A C 1
ATOM 721 O O . GLN A 1 93 ? -50.059 -7.537 -20.543 1.00 28.91 93 GLN A O 1
ATOM 726 N N . GLU A 1 94 ? -48.013 -8.388 -20.857 1.00 27.53 94 GLU A N 1
ATOM 727 C CA . GLU A 1 94 ? -48.448 -9.787 -20.753 1.00 27.53 94 GLU A CA 1
ATOM 728 C C . GLU A 1 94 ? -47.655 -10.534 -19.662 1.00 27.53 94 GLU A C 1
ATOM 730 O O . GLU A 1 94 ? -46.451 -10.335 -19.507 1.00 27.53 94 GLU A O 1
ATOM 735 N N . ASP A 1 95 ? -48.385 -11.359 -18.905 1.00 26.69 95 ASP A N 1
ATOM 736 C CA . ASP A 1 95 ? -47.954 -12.407 -17.963 1.00 26.69 95 ASP A CA 1
ATOM 737 C C . ASP A 1 95 ? -47.870 -12.098 -16.450 1.00 26.69 95 ASP A C 1
ATOM 739 O O . ASP A 1 95 ? -46.832 -11.814 -15.851 1.00 26.69 95 ASP A O 1
ATOM 743 N N . CYS A 1 96 ? -49.017 -12.313 -15.792 1.00 22.20 96 CYS A N 1
ATOM 744 C CA . CYS A 1 96 ? -49.152 -12.718 -14.390 1.00 22.20 96 CYS A CA 1
ATOM 745 C C . CYS A 1 96 ? -50.112 -13.913 -14.299 1.00 22.20 96 CYS A C 1
ATOM 747 O O . CYS A 1 96 ? -51.301 -13.672 -14.454 1.00 22.20 96 CYS A O 1
ATOM 749 N N . VAL A 1 97 ? -49.650 -15.135 -13.971 1.00 26.12 97 VAL A N 1
ATOM 750 C CA . VAL A 1 97 ? -50.425 -16.138 -13.194 1.00 26.12 97 VAL A CA 1
ATOM 751 C C . VAL A 1 97 ? -49.503 -17.102 -12.410 1.00 26.12 97 VAL A C 1
ATOM 753 O O . VAL A 1 97 ? -48.574 -17.701 -12.939 1.00 26.12 97 VAL A O 1
ATOM 756 N N . ASP A 1 98 ? -49.854 -17.192 -11.128 1.00 25.03 98 ASP A N 1
ATOM 757 C CA . ASP A 1 98 ? -49.595 -18.073 -9.974 1.00 25.03 98 ASP A CA 1
ATOM 758 C C . ASP A 1 98 ? -49.121 -19.549 -10.123 1.00 25.03 98 ASP A C 1
ATOM 760 O O . ASP A 1 98 ? -49.563 -20.292 -10.997 1.00 25.03 98 ASP A O 1
ATOM 764 N N . SER A 1 99 ? -48.314 -20.021 -9.153 1.00 24.44 99 SER A N 1
ATOM 765 C CA . SER A 1 99 ? -48.639 -21.146 -8.231 1.00 24.44 99 SER A CA 1
ATOM 766 C C . SER A 1 99 ? -47.409 -21.680 -7.465 1.00 24.44 99 SER A C 1
ATOM 768 O O . SER A 1 99 ? -46.306 -21.794 -7.995 1.00 24.44 99 SER A O 1
ATOM 770 N N . GLY A 1 100 ? -47.591 -22.015 -6.178 1.00 22.14 100 GLY A N 1
ATOM 771 C CA . GLY A 1 100 ? -46.533 -22.491 -5.272 1.00 22.14 100 GLY A CA 1
ATOM 772 C C . GLY A 1 100 ? -46.705 -23.922 -4.744 1.00 22.14 100 GLY A C 1
ATOM 773 O O . GLY A 1 100 ? -47.797 -24.483 -4.792 1.00 22.14 100 GLY A O 1
ATOM 774 N N . ARG A 1 101 ? -45.645 -24.494 -4.136 1.00 24.42 101 ARG A N 1
ATOM 775 C CA . ARG A 1 101 ? -45.745 -25.531 -3.079 1.00 24.42 101 ARG A CA 1
ATOM 776 C C . ARG A 1 101 ? -44.436 -25.787 -2.303 1.00 24.42 101 ARG A C 1
ATOM 778 O O . ARG A 1 101 ? -43.343 -25.502 -2.766 1.00 24.42 101 ARG A O 1
ATOM 785 N N . LYS A 1 102 ? -44.627 -26.300 -1.079 1.00 23.77 102 LYS A N 1
ATOM 786 C CA . LYS A 1 102 ? -43.736 -26.474 0.095 1.00 23.77 102 LYS A CA 1
ATOM 787 C C . LYS A 1 102 ? -42.767 -27.685 0.007 1.00 23.77 102 LYS A C 1
ATOM 789 O O . LYS A 1 102 ? -43.198 -28.747 -0.411 1.00 23.77 102 LYS A O 1
ATOM 794 N N . SER A 1 103 ? -41.508 -27.530 0.461 1.00 24.75 103 SER A N 1
ATOM 795 C CA . SER A 1 103 ? -40.867 -28.065 1.706 1.00 24.75 103 SER A CA 1
ATOM 796 C C . SER A 1 103 ? -40.253 -29.481 1.669 1.00 24.75 103 SER A C 1
ATOM 798 O O . SER A 1 103 ? -40.986 -30.446 1.480 1.00 24.75 103 SER A O 1
ATOM 800 N N . ARG A 1 104 ? -38.957 -29.610 2.030 1.00 23.67 104 ARG A N 1
ATOM 801 C CA . ARG A 1 104 ? -38.455 -30.325 3.237 1.00 23.67 104 ARG A CA 1
ATOM 802 C C . ARG A 1 104 ? -36.925 -30.212 3.400 1.00 23.67 104 ARG A C 1
ATOM 804 O O . ARG A 1 104 ? -36.203 -29.940 2.454 1.00 23.67 104 ARG A O 1
ATOM 811 N N . TYR A 1 105 ? -36.495 -30.363 4.651 1.00 21.70 105 TYR A N 1
ATOM 812 C CA . TYR A 1 105 ? -35.217 -30.000 5.281 1.00 21.70 105 TYR A CA 1
ATOM 813 C C . TYR A 1 105 ? -34.257 -31.207 5.370 1.00 21.70 105 TYR A C 1
ATOM 815 O O . TYR A 1 105 ? -34.734 -32.290 5.703 1.00 21.70 105 TYR A O 1
ATOM 823 N N . ASN A 1 106 ? -32.937 -31.022 5.196 1.00 25.02 106 ASN A N 1
ATOM 824 C CA . ASN A 1 106 ? -31.918 -31.778 5.947 1.00 25.02 106 ASN A CA 1
ATOM 825 C C . ASN A 1 106 ? -30.548 -31.062 5.973 1.00 25.02 106 ASN A C 1
ATOM 827 O O . ASN A 1 106 ? -30.203 -30.325 5.055 1.00 25.02 106 ASN A O 1
ATOM 831 N N . SER A 1 107 ? -29.815 -31.233 7.073 1.00 24.92 107 SER A N 1
ATOM 832 C CA . SER A 1 107 ? -28.758 -30.356 7.600 1.00 24.92 107 SER A CA 1
ATOM 833 C C . SER A 1 107 ? -27.314 -30.741 7.239 1.00 24.92 107 SER A C 1
ATOM 835 O O . SER A 1 107 ? -26.932 -31.882 7.467 1.00 24.92 107 SER A O 1
ATOM 837 N N . ASN A 1 108 ? -26.489 -29.756 6.852 1.00 27.83 108 ASN A N 1
ATOM 838 C CA . ASN A 1 108 ? -25.033 -29.705 7.081 1.00 27.83 108 ASN A CA 1
ATOM 839 C C . ASN A 1 108 ? -24.607 -28.233 7.259 1.00 27.83 108 ASN A C 1
ATOM 841 O O . ASN A 1 108 ? -25.119 -27.351 6.573 1.00 27.83 108 ASN A O 1
ATOM 845 N N . LYS A 1 109 ? -23.753 -27.941 8.250 1.00 34.03 109 LYS A N 1
ATOM 846 C CA . LYS A 1 109 ? -23.475 -26.575 8.735 1.00 34.03 109 LYS A CA 1
ATOM 847 C C . LYS A 1 109 ? -22.614 -25.762 7.756 1.00 34.03 109 LYS A C 1
ATOM 849 O O . LYS A 1 109 ? -21.395 -25.753 7.843 1.00 34.03 109 LYS A O 1
ATOM 854 N N . SER A 1 110 ? -23.296 -25.024 6.890 1.00 33.06 110 SER A N 1
ATOM 855 C CA . SER A 1 110 ? -22.849 -23.809 6.203 1.00 33.06 110 SER A CA 1
ATOM 856 C C . SER A 1 110 ? -23.365 -22.574 6.953 1.00 33.06 110 SER A C 1
ATOM 858 O O . SER A 1 110 ? -24.511 -22.577 7.416 1.00 33.06 110 SER A O 1
ATOM 860 N N . ALA A 1 111 ? -22.580 -21.499 7.049 1.00 39.72 111 ALA A N 1
ATOM 861 C CA . ALA A 1 111 ? -23.065 -20.231 7.593 1.00 39.72 111 ALA A CA 1
ATOM 862 C C . ALA A 1 111 ? -24.060 -19.586 6.603 1.00 39.72 111 ALA A C 1
ATOM 864 O O . ALA A 1 111 ? -23.671 -18.926 5.646 1.00 39.72 111 ALA A O 1
ATOM 865 N N . SER A 1 112 ? -25.359 -19.833 6.800 1.00 36.59 112 SER A N 1
ATOM 866 C CA . SER A 1 112 ? -26.445 -19.234 6.013 1.00 36.59 112 SER A CA 1
ATOM 867 C C . SER A 1 112 ? -26.837 -17.894 6.639 1.00 36.59 112 SER A C 1
ATOM 869 O O . SER A 1 112 ? -27.510 -17.868 7.675 1.00 36.59 112 SER A O 1
ATOM 871 N N . THR A 1 113 ? -26.489 -16.781 6.001 1.00 43.56 113 THR A N 1
ATOM 872 C CA . THR A 1 113 ? -26.911 -15.445 6.448 1.00 43.56 113 THR A CA 1
ATOM 873 C C . THR A 1 113 ? -28.198 -15.040 5.724 1.00 43.56 113 THR A C 1
ATOM 875 O O . THR A 1 113 ? -28.225 -14.920 4.501 1.00 43.56 113 THR A O 1
ATOM 878 N N . ARG A 1 114 ? -29.295 -14.828 6.467 1.00 36.91 114 ARG A N 1
ATOM 879 C CA . ARG A 1 114 ? -30.559 -14.287 5.926 1.00 36.91 114 ARG A CA 1
ATOM 880 C C . ARG A 1 114 ? -30.574 -12.766 6.074 1.00 36.91 114 ARG A C 1
ATOM 882 O O . ARG A 1 114 ? -30.642 -12.273 7.193 1.00 36.91 114 ARG A O 1
ATOM 889 N N . ALA A 1 115 ? -30.586 -12.034 4.962 1.00 37.62 115 ALA A N 1
ATOM 890 C CA . ALA A 1 115 ? -30.815 -10.587 4.946 1.00 37.62 115 ALA A CA 1
ATOM 891 C C . ALA A 1 115 ? -32.184 -10.264 4.317 1.00 37.62 115 ALA A C 1
ATOM 893 O O . ALA A 1 115 ? -32.513 -10.766 3.241 1.00 37.62 115 ALA A O 1
ATOM 894 N N . GLN A 1 116 ? -32.991 -9.432 4.985 1.00 32.44 116 GLN A N 1
ATOM 895 C CA . GLN A 1 116 ? -34.238 -8.874 4.443 1.00 32.44 116 GLN A CA 1
ATOM 896 C C . GLN A 1 116 ? -34.021 -7.424 3.997 1.00 32.44 116 GLN A C 1
ATOM 898 O O . GLN A 1 116 ? -33.272 -6.686 4.629 1.00 32.44 116 GLN A O 1
ATOM 903 N N . ASN A 1 117 ? -34.705 -7.005 2.930 1.00 38.00 117 ASN A N 1
ATOM 904 C CA . ASN A 1 117 ? -34.772 -5.605 2.509 1.00 38.00 117 ASN A CA 1
ATOM 905 C C . ASN A 1 117 ? -36.220 -5.231 2.146 1.00 38.00 117 ASN A C 1
ATOM 907 O O . ASN A 1 117 ? -37.005 -6.101 1.760 1.00 38.00 117 ASN A O 1
ATOM 911 N N . GLY A 1 118 ? -36.556 -3.939 2.238 1.00 34.69 118 GLY A N 1
ATOM 912 C CA . GLY A 1 118 ? -37.921 -3.374 2.209 1.00 34.69 118 GLY A CA 1
ATOM 913 C C . GLY A 1 118 ? -38.773 -3.550 0.938 1.00 34.69 118 GLY A C 1
ATOM 914 O O . GLY A 1 118 ? -39.811 -2.914 0.838 1.00 34.69 118 GLY A O 1
ATOM 915 N N . ASN A 1 119 ? -38.382 -4.414 -0.007 1.00 34.34 119 ASN A N 1
ATOM 916 C CA . ASN A 1 119 ? -39.107 -4.678 -1.262 1.00 34.34 119 ASN A CA 1
ATOM 917 C C . ASN A 1 119 ? -39.647 -6.120 -1.391 1.00 34.34 119 ASN A C 1
ATOM 919 O O . ASN A 1 119 ? -39.965 -6.561 -2.492 1.00 34.34 119 ASN A O 1
ATOM 923 N N . GLY A 1 120 ? -39.729 -6.894 -0.303 1.00 32.22 120 GLY A N 1
ATOM 924 C CA . GLY A 1 120 ? -40.462 -8.174 -0.278 1.00 32.22 120 GLY A CA 1
ATOM 925 C C . GLY A 1 120 ? -39.879 -9.335 -1.104 1.00 32.22 120 GLY A C 1
ATOM 926 O O . GLY A 1 120 ? -40.356 -10.462 -0.980 1.00 32.22 120 GLY A O 1
ATOM 927 N N . ARG A 1 121 ? -38.818 -9.128 -1.898 1.00 39.72 121 ARG A N 1
ATOM 928 C CA . ARG A 1 121 ? -38.064 -10.228 -2.520 1.00 39.72 121 ARG A CA 1
ATOM 929 C C . ARG A 1 121 ? -37.232 -10.937 -1.452 1.00 39.72 121 ARG A C 1
ATOM 931 O O . ARG A 1 121 ? -36.261 -10.381 -0.943 1.00 39.72 121 ARG A O 1
ATOM 938 N N . ARG A 1 122 ? -37.614 -12.174 -1.119 1.00 41.59 122 ARG A N 1
ATOM 939 C CA . ARG A 1 122 ? -36.753 -13.112 -0.387 1.00 41.59 122 ARG A CA 1
ATOM 940 C C . ARG A 1 122 ? -35.491 -13.324 -1.222 1.00 41.59 122 ARG A C 1
ATOM 942 O O . ARG A 1 122 ? -35.583 -13.891 -2.305 1.00 41.59 122 ARG A O 1
ATOM 949 N N . PHE A 1 123 ? -34.335 -12.872 -0.741 1.00 48.75 123 PHE A N 1
ATOM 950 C CA . PHE A 1 123 ? -33.080 -13.379 -1.285 1.00 48.75 123 PHE A CA 1
ATOM 951 C C . PHE A 1 123 ? -33.001 -14.870 -0.954 1.00 48.75 123 PHE A C 1
ATOM 953 O O . PHE A 1 123 ? -33.305 -15.272 0.174 1.00 48.75 123 PHE A O 1
ATOM 960 N N . ALA A 1 124 ? -32.655 -15.680 -1.955 1.00 56.34 124 ALA A N 1
ATOM 961 C CA . ALA A 1 124 ? -32.264 -17.066 -1.741 1.00 56.34 124 ALA A CA 1
ATOM 962 C C . ALA A 1 124 ? -31.179 -17.108 -0.654 1.00 56.34 124 ALA A C 1
ATOM 964 O O . ALA A 1 124 ? -30.388 -16.167 -0.524 1.00 56.34 124 ALA A O 1
ATOM 965 N N . ALA A 1 125 ? -31.174 -18.160 0.164 1.00 72.69 125 ALA A N 1
ATOM 966 C CA . ALA A 1 125 ? -30.073 -18.367 1.095 1.00 72.69 125 ALA A CA 1
ATOM 967 C C . ALA A 1 125 ? -28.771 -18.398 0.280 1.00 72.69 125 ALA A C 1
ATOM 969 O O . ALA A 1 125 ? -28.687 -19.138 -0.694 1.00 72.69 125 ALA A O 1
ATOM 970 N N . MET A 1 126 ? -27.801 -17.558 0.640 1.00 89.25 126 MET A N 1
ATOM 971 C CA . MET A 1 126 ? -26.496 -17.546 -0.018 1.00 89.25 126 MET A CA 1
ATOM 972 C C . MET A 1 126 ? -25.472 -18.280 0.836 1.00 89.25 126 MET A C 1
ATOM 974 O O . MET A 1 126 ? -25.491 -18.179 2.067 1.00 89.25 126 MET A O 1
ATOM 978 N N . LEU A 1 127 ? -24.593 -19.015 0.168 1.00 94.81 127 LEU A N 1
ATOM 979 C CA . LEU A 1 127 ? -23.523 -19.797 0.774 1.00 94.81 127 LEU A CA 1
ATOM 980 C C . LEU A 1 127 ? -22.196 -19.082 0.526 1.00 94.81 127 LEU A C 1
ATOM 982 O O . LEU A 1 127 ? -21.862 -18.800 -0.623 1.00 94.81 127 LEU A O 1
ATOM 986 N N . ILE A 1 128 ? -21.454 -18.782 1.593 1.00 97.06 128 ILE A N 1
ATOM 987 C CA . ILE A 1 128 ? -20.107 -18.207 1.494 1.00 97.06 128 ILE A CA 1
ATOM 988 C C . ILE A 1 128 ? -19.090 -19.316 1.720 1.00 97.06 128 ILE A C 1
ATOM 990 O O . ILE A 1 128 ? -19.138 -19.988 2.752 1.00 97.06 128 ILE A O 1
ATOM 994 N N . ARG A 1 129 ? -18.198 -19.519 0.752 1.00 96.00 129 ARG A N 1
ATOM 995 C CA . ARG A 1 129 ? -17.104 -20.491 0.843 1.00 96.00 129 ARG A CA 1
ATOM 996 C C . ARG A 1 129 ? -15.968 -20.132 -0.099 1.00 96.00 129 ARG A C 1
ATOM 998 O O . ARG A 1 129 ? -16.157 -19.381 -1.056 1.00 96.00 129 ARG A O 1
ATOM 1005 N N . GLU A 1 130 ? -14.815 -20.726 0.144 1.00 97.19 130 GLU A N 1
ATOM 1006 C CA . GLU A 1 130 ? -13.737 -20.744 -0.833 1.00 97.19 130 GLU A CA 1
ATOM 1007 C C . GLU A 1 130 ? -14.149 -21.541 -2.087 1.00 97.19 130 GLU A C 1
ATOM 1009 O O . GLU A 1 130 ? -14.948 -22.491 -2.025 1.00 97.19 130 GLU A O 1
ATOM 1014 N N . LEU A 1 131 ? -13.664 -21.100 -3.245 1.00 97.62 131 LEU A N 1
ATOM 1015 C CA . LEU A 1 131 ? -13.788 -21.825 -4.502 1.00 97.62 131 LEU A CA 1
ATOM 1016 C C . LEU A 1 131 ? -12.874 -23.052 -4.475 1.00 97.62 131 LEU A C 1
ATOM 1018 O O . LEU A 1 131 ? -11.803 -23.038 -3.879 1.00 97.62 131 LEU A O 1
ATOM 1022 N N . ARG A 1 132 ? -13.305 -24.111 -5.154 1.00 95.75 132 ARG A N 1
ATOM 1023 C CA . ARG A 1 132 ? -12.495 -25.308 -5.394 1.00 95.75 132 ARG A CA 1
ATOM 1024 C C . ARG A 1 132 ? -11.585 -25.091 -6.604 1.00 95.75 132 ARG A C 1
ATOM 1026 O O . ARG A 1 132 ? -11.904 -24.280 -7.473 1.00 95.75 132 ARG A O 1
ATOM 1033 N N . ASP A 1 133 ? -10.490 -25.842 -6.698 1.00 93.44 133 ASP A N 1
ATOM 1034 C CA . ASP A 1 133 ? -9.523 -25.707 -7.800 1.00 93.44 133 ASP A CA 1
ATOM 1035 C C . ASP A 1 133 ? -10.167 -25.840 -9.186 1.00 93.44 133 ASP A C 1
ATOM 1037 O O . ASP A 1 133 ? -9.834 -25.088 -10.103 1.00 93.44 133 ASP A O 1
ATOM 1041 N N . ASP A 1 134 ? -11.144 -26.739 -9.318 1.00 94.12 134 ASP A N 1
ATOM 1042 C CA . ASP A 1 134 ? -11.901 -26.980 -10.547 1.00 94.12 134 ASP A CA 1
ATOM 1043 C C . ASP A 1 134 ? -12.939 -25.884 -10.861 1.00 94.12 134 ASP A C 1
ATOM 1045 O O . ASP A 1 134 ? -13.571 -25.902 -11.917 1.00 94.12 134 ASP A O 1
ATOM 1049 N N . GLU A 1 135 ? -13.104 -24.888 -9.985 1.00 96.38 135 GLU A N 1
ATOM 1050 C CA . GLU A 1 135 ? -14.045 -23.775 -10.134 1.00 96.38 135 GLU A CA 1
ATOM 1051 C C . 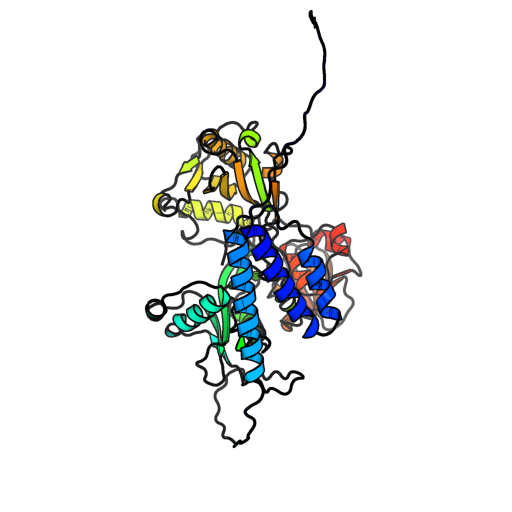GLU A 1 135 ? -13.396 -22.471 -10.620 1.00 96.38 135 GLU A C 1
ATOM 1053 O O . GLU A 1 135 ? -14.102 -21.465 -10.766 1.00 96.38 135 GLU A O 1
ATOM 1058 N N . LEU A 1 136 ? -12.096 -22.454 -10.948 1.00 95.88 136 LEU A N 1
ATOM 1059 C CA . LEU A 1 136 ? -11.422 -21.256 -11.475 1.00 95.88 136 LEU A CA 1
ATOM 1060 C C . LEU A 1 136 ? -12.171 -20.650 -12.673 1.00 95.88 136 LEU A C 1
ATOM 1062 O O . LEU A 1 136 ? -12.305 -19.430 -12.783 1.00 95.88 136 LEU A O 1
ATOM 1066 N N . TYR A 1 137 ? -12.717 -21.484 -13.560 1.00 96.31 137 TYR A N 1
ATOM 1067 C CA . TYR A 1 137 ? -13.483 -21.010 -14.712 1.00 96.31 137 TYR A CA 1
ATOM 1068 C C . TYR A 1 137 ? -14.739 -20.215 -14.306 1.00 96.31 137 TYR A C 1
ATOM 1070 O O . TYR A 1 137 ? -15.145 -19.313 -15.042 1.00 96.31 137 TYR A O 1
ATOM 1078 N N . LYS A 1 138 ? -15.363 -20.515 -13.154 1.00 96.75 138 LYS A N 1
ATOM 1079 C CA . LYS A 1 138 ? -16.498 -19.741 -12.622 1.00 96.75 138 LYS A CA 1
ATOM 1080 C C . LYS A 1 138 ? -16.030 -18.343 -12.230 1.00 96.75 138 LYS A C 1
ATOM 1082 O O . LYS A 1 138 ? -16.665 -17.363 -12.619 1.00 96.75 138 LYS A O 1
ATOM 1087 N N . SER A 1 139 ? -14.881 -18.263 -11.555 1.00 96.44 139 SER A N 1
ATOM 1088 C CA . SER A 1 139 ? -14.254 -16.988 -11.203 1.00 96.44 139 SER A CA 1
ATOM 1089 C C . SER A 1 139 ? -13.882 -16.172 -12.442 1.00 96.44 139 SER A C 1
ATOM 1091 O O . SER A 1 139 ? -14.225 -14.996 -12.562 1.00 96.44 139 SER A O 1
ATOM 1093 N N . ALA A 1 140 ? -13.279 -16.822 -13.439 1.00 95.62 140 ALA A N 1
ATOM 1094 C CA . ALA A 1 140 ? -12.912 -16.188 -14.698 1.00 95.62 140 ALA A CA 1
ATOM 1095 C C . ALA A 1 140 ? -14.127 -15.637 -15.466 1.00 95.62 140 ALA A C 1
ATOM 1097 O O . ALA A 1 140 ? -14.054 -14.526 -15.990 1.00 95.62 140 ALA A O 1
ATOM 1098 N N . LYS A 1 141 ? -15.255 -16.368 -15.504 1.00 95.56 141 LYS A N 1
ATOM 1099 C CA . LYS A 1 141 ? -16.517 -15.882 -16.097 1.00 95.56 141 LYS A CA 1
ATOM 1100 C C . LYS A 1 141 ? -17.007 -14.612 -15.408 1.00 95.56 141 LYS A C 1
ATOM 1102 O O . LYS A 1 141 ? -17.359 -13.644 -16.081 1.00 95.56 141 LYS A O 1
ATOM 1107 N N . LEU A 1 142 ? -17.039 -14.625 -14.077 1.00 96.00 142 LEU A N 1
ATOM 1108 C CA . LEU A 1 142 ? -17.554 -13.509 -13.294 1.00 96.00 142 LEU A CA 1
ATOM 1109 C C . LEU A 1 142 ? -16.652 -12.270 -13.406 1.00 96.00 142 LEU A C 1
ATOM 1111 O O . LEU A 1 142 ? -17.152 -11.158 -13.577 1.00 96.00 142 LEU A O 1
ATOM 1115 N N . SER A 1 143 ? -15.333 -12.460 -13.383 1.00 95.00 143 SER A N 1
ATOM 1116 C CA . SER A 1 143 ? -14.358 -11.389 -13.602 1.00 95.00 143 SER A CA 1
ATOM 1117 C C . SER A 1 143 ? -14.447 -10.808 -15.013 1.00 95.00 143 SER A C 1
ATOM 1119 O O . SER A 1 143 ? -14.504 -9.589 -15.157 1.00 95.00 143 SER A O 1
ATOM 1121 N N . ALA A 1 144 ? -14.550 -11.639 -16.052 1.00 94.25 144 ALA A N 1
ATOM 1122 C CA . ALA A 1 144 ? -14.722 -11.172 -17.430 1.00 94.25 144 ALA A CA 1
ATOM 1123 C C . ALA A 1 144 ? -15.971 -10.287 -17.587 1.00 94.25 144 ALA A C 1
ATOM 1125 O O . ALA A 1 144 ? -15.915 -9.222 -18.202 1.00 94.25 144 ALA A O 1
ATOM 1126 N N . LEU A 1 145 ? -17.078 -10.687 -16.954 1.00 92.94 145 LEU A N 1
ATOM 1127 C CA . LEU A 1 145 ? -18.320 -9.918 -16.912 1.00 92.94 145 LEU A CA 1
ATOM 1128 C C . LEU A 1 145 ? -18.161 -8.582 -16.165 1.00 92.94 145 LEU A C 1
ATOM 1130 O O . LEU A 1 145 ? -18.699 -7.563 -16.595 1.00 92.94 145 LEU A O 1
ATOM 1134 N N . ALA A 1 146 ? -17.450 -8.574 -15.034 1.00 92.75 146 ALA A N 1
ATOM 1135 C CA . ALA A 1 146 ? -17.303 -7.390 -14.190 1.00 92.75 146 ALA A CA 1
ATOM 1136 C C . ALA A 1 146 ? -16.290 -6.372 -14.738 1.00 92.75 146 ALA A C 1
ATOM 1138 O O . ALA A 1 146 ? -16.530 -5.168 -14.645 1.00 92.75 146 ALA A O 1
ATOM 1139 N N . PHE A 1 147 ? -15.191 -6.849 -15.322 1.00 91.44 147 PHE A N 1
ATOM 1140 C CA . PHE A 1 147 ? -14.063 -6.035 -15.786 1.00 91.44 147 PHE A CA 1
ATOM 1141 C C . PHE A 1 147 ? -14.003 -5.885 -17.315 1.00 91.44 147 PHE A C 1
ATOM 1143 O O . PHE A 1 147 ? -13.103 -5.230 -17.827 1.00 91.44 147 PHE A O 1
ATOM 1150 N N . SER A 1 148 ? -14.988 -6.425 -18.043 1.00 92.19 148 SER A N 1
ATOM 1151 C CA . SER A 1 148 ? -15.181 -6.225 -19.490 1.00 92.19 148 SER A CA 1
ATOM 1152 C C . SER A 1 148 ? -14.005 -6.682 -20.363 1.00 92.19 148 SER A C 1
ATOM 1154 O O . SER A 1 148 ? -13.592 -5.972 -21.279 1.00 92.19 148 SER A O 1
ATOM 1156 N N . TYR A 1 149 ? -13.482 -7.883 -20.111 1.00 91.81 149 TYR A N 1
ATOM 1157 C CA . TYR A 1 149 ? -12.454 -8.509 -20.949 1.00 91.81 149 TYR A CA 1
ATOM 1158 C C . TYR A 1 149 ? -12.905 -9.882 -21.463 1.00 91.81 149 TYR A C 1
ATOM 1160 O O . TYR A 1 149 ? -13.757 -10.538 -20.865 1.00 91.81 149 TYR A O 1
ATOM 1168 N N . ALA A 1 150 ? -12.338 -10.325 -22.587 1.00 93.88 150 ALA A N 1
ATOM 1169 C CA . ALA A 1 150 ? -12.606 -11.647 -23.148 1.00 93.88 150 ALA A CA 1
ATOM 1170 C C . ALA A 1 150 ? -11.726 -12.716 -22.485 1.00 93.88 150 ALA A C 1
ATOM 1172 O O . ALA A 1 150 ? -10.548 -12.483 -22.220 1.00 93.88 150 ALA A O 1
ATOM 1173 N N . VAL A 1 151 ? -12.281 -13.904 -22.249 1.00 93.81 151 VAL A N 1
ATOM 1174 C CA . VAL A 1 151 ? -11.558 -15.029 -21.644 1.00 93.81 151 VAL A CA 1
ATOM 1175 C C . VAL A 1 151 ? -11.926 -16.342 -22.327 1.00 93.81 151 VAL A C 1
ATOM 1177 O O . VAL A 1 151 ? -13.095 -16.586 -22.633 1.00 93.81 151 VAL A O 1
ATOM 1180 N N . ASN A 1 152 ? -10.934 -17.205 -22.548 1.00 94.94 152 ASN A N 1
ATOM 1181 C CA . ASN A 1 152 ? -11.165 -18.564 -23.018 1.00 94.94 152 ASN A CA 1
ATOM 1182 C C . ASN A 1 152 ? -11.539 -19.466 -21.831 1.00 94.94 152 ASN A C 1
ATOM 1184 O O . ASN A 1 152 ? -10.696 -19.868 -21.031 1.00 94.94 152 ASN A O 1
ATOM 1188 N N . ILE A 1 153 ? -12.827 -19.777 -21.706 1.00 95.06 153 ILE A N 1
ATOM 1189 C CA . ILE A 1 153 ? -13.343 -20.583 -20.594 1.00 95.06 153 ILE A CA 1
ATOM 1190 C C . ILE A 1 153 ? -12.877 -22.039 -20.659 1.00 95.06 153 ILE A C 1
ATOM 1192 O O . ILE A 1 153 ? -12.649 -22.637 -19.610 1.00 95.06 153 ILE A O 1
ATOM 1196 N N . GLU A 1 154 ? -12.706 -22.608 -21.852 1.00 95.50 154 GLU A N 1
ATOM 1197 C CA . GLU A 1 154 ? -12.260 -24.000 -21.989 1.00 95.50 154 GLU A CA 1
ATOM 1198 C C . GLU A 1 154 ? -10.789 -24.175 -21.598 1.00 95.50 154 GLU A C 1
ATOM 1200 O O . GLU A 1 154 ? -10.411 -25.229 -21.092 1.00 95.50 154 GLU A O 1
ATOM 1205 N N . GLU A 1 155 ? -9.965 -23.138 -21.764 1.00 93.50 155 GLU A N 1
ATOM 1206 C CA . GLU A 1 155 ? -8.618 -23.100 -21.181 1.00 93.50 155 GLU A CA 1
ATOM 1207 C C . GLU A 1 155 ? -8.678 -22.949 -19.661 1.00 93.50 155 GLU A C 1
ATOM 1209 O O . GLU A 1 155 ? -8.038 -23.717 -18.949 1.00 93.50 155 GLU A O 1
ATOM 1214 N N . LYS A 1 156 ? -9.522 -22.045 -19.143 1.00 92.06 156 LYS A N 1
ATOM 1215 C CA . LYS A 1 156 ? -9.645 -21.827 -17.692 1.00 92.06 156 LYS A CA 1
ATOM 1216 C C . LYS A 1 156 ? -10.172 -23.025 -16.909 1.00 92.06 156 LYS A C 1
ATOM 1218 O O . LYS A 1 156 ? -9.876 -23.125 -15.727 1.00 92.06 156 LYS A O 1
ATOM 1223 N N . LYS A 1 157 ? -10.905 -23.945 -17.540 1.00 94.00 157 LYS A N 1
ATOM 1224 C CA . LYS A 1 157 ? -11.295 -25.230 -16.928 1.00 94.00 157 LYS A CA 1
ATOM 1225 C C . LYS A 1 157 ? -10.118 -26.185 -16.694 1.00 94.00 157 LYS A C 1
ATOM 1227 O O . LYS A 1 157 ? -10.271 -27.141 -15.947 1.00 94.00 157 LYS A O 1
ATOM 1232 N N . LYS A 1 158 ? -8.984 -25.973 -17.369 1.00 93.81 158 LYS A N 1
ATOM 1233 C CA . LYS A 1 158 ? -7.771 -26.803 -17.252 1.00 93.81 158 LYS A CA 1
ATOM 1234 C C . LYS A 1 158 ? -6.763 -26.231 -16.255 1.00 93.81 158 LYS A C 1
ATOM 1236 O O . LYS A 1 158 ? -5.757 -26.871 -15.974 1.00 93.81 158 LYS A O 1
ATOM 1241 N N . GLU A 1 159 ? -7.001 -25.014 -15.783 1.00 93.38 159 GLU A N 1
ATOM 1242 C CA . GLU A 1 159 ? -6.159 -24.311 -14.825 1.00 93.38 159 GLU A CA 1
ATOM 1243 C C . GLU A 1 159 ? -6.735 -24.451 -13.409 1.00 93.38 159 GLU A C 1
ATOM 1245 O O . GLU A 1 159 ? -7.937 -24.645 -13.238 1.00 93.38 159 GLU A O 1
ATOM 1250 N N . THR A 1 160 ? -5.880 -24.301 -12.398 1.00 92.94 160 THR A N 1
ATOM 1251 C CA . THR A 1 160 ? -6.260 -24.316 -10.980 1.00 92.94 160 THR A CA 1
ATOM 1252 C C . THR A 1 160 ? -6.147 -22.924 -10.369 1.00 92.94 160 THR A C 1
ATOM 1254 O O . THR A 1 160 ? -5.445 -22.047 -10.890 1.00 92.94 160 THR A O 1
ATOM 1257 N N . LEU A 1 161 ? -6.830 -22.713 -9.244 1.00 91.69 161 LEU A N 1
ATOM 1258 C CA . LEU A 1 161 ? -6.677 -21.495 -8.453 1.00 91.69 161 LEU A CA 1
ATOM 1259 C C . LEU A 1 161 ? -5.214 -21.336 -8.010 1.00 91.69 161 LEU A C 1
ATOM 1261 O O . LEU A 1 161 ? -4.523 -22.310 -7.721 1.00 91.69 161 LEU A O 1
ATOM 1265 N N . LYS A 1 162 ? -4.740 -20.088 -7.995 1.00 89.50 162 LYS A N 1
ATOM 1266 C CA . LYS A 1 162 ? -3.402 -19.725 -7.493 1.00 89.50 162 LYS A CA 1
ATOM 1267 C C . LYS A 1 162 ? -3.449 -19.003 -6.154 1.00 89.50 162 LYS A C 1
ATOM 1269 O O . LYS A 1 162 ? -2.460 -18.998 -5.441 1.00 89.50 162 LYS A O 1
ATOM 1274 N N . GLU A 1 163 ? -4.585 -18.380 -5.869 1.00 93.12 163 GLU A N 1
ATOM 1275 C CA . GLU A 1 163 ? -4.812 -17.498 -4.732 1.00 93.12 163 GLU A CA 1
ATOM 1276 C C . GLU A 1 163 ? -6.147 -17.872 -4.090 1.00 93.12 163 GLU A C 1
ATOM 1278 O O . GLU A 1 163 ? -7.066 -18.344 -4.781 1.00 93.12 163 GLU A O 1
ATOM 1283 N N . HIS A 1 164 ? -6.284 -17.591 -2.796 1.00 94.94 164 HIS A N 1
ATOM 1284 C CA . HIS A 1 164 ? -7.524 -17.813 -2.065 1.00 94.94 164 HIS A CA 1
ATOM 1285 C C . HIS A 1 164 ? -8.660 -17.012 -2.704 1.00 94.94 164 HIS A C 1
ATOM 1287 O O . HIS A 1 164 ? -8.623 -15.784 -2.781 1.00 94.94 164 HIS A O 1
ATOM 1293 N N . THR A 1 165 ? -9.693 -17.693 -3.195 1.00 97.56 165 THR A N 1
ATOM 1294 C CA . THR A 1 165 ? -10.830 -17.030 -3.845 1.00 97.56 165 THR A CA 1
ATOM 1295 C C . THR A 1 165 ? -12.110 -17.404 -3.128 1.00 97.56 165 THR A C 1
ATOM 1297 O O . THR A 1 165 ? -12.526 -18.556 -3.144 1.00 97.56 165 THR A O 1
ATOM 1300 N N . PHE A 1 166 ? -12.769 -16.419 -2.526 1.00 98.06 166 PHE A N 1
ATOM 1301 C CA . PHE A 1 166 ? -13.995 -16.613 -1.761 1.00 98.06 166 PHE A CA 1
ATOM 1302 C C . PHE A 1 166 ? -15.201 -16.192 -2.583 1.00 98.06 166 PHE A C 1
ATOM 1304 O O . PHE A 1 166 ? -15.251 -15.080 -3.110 1.00 98.06 166 PHE A O 1
ATOM 1311 N N . GLY A 1 167 ? -16.182 -17.082 -2.680 1.00 97.75 167 GLY A N 1
ATOM 1312 C CA . GLY A 1 167 ? -17.392 -16.904 -3.464 1.00 97.75 167 GLY A CA 1
ATOM 1313 C C . GLY A 1 167 ? -18.646 -16.837 -2.605 1.00 97.75 167 GLY A C 1
ATOM 1314 O O . GLY A 1 167 ? -18.759 -17.506 -1.578 1.00 97.75 167 GLY A O 1
ATOM 1315 N N . ALA A 1 168 ? -19.614 -16.056 -3.073 1.00 97.88 168 ALA A N 1
ATOM 1316 C CA . ALA A 1 168 ? -21.006 -16.185 -2.678 1.00 97.88 168 ALA A CA 1
ATOM 1317 C C . ALA A 1 168 ? -21.735 -17.005 -3.743 1.00 97.88 168 ALA A C 1
ATOM 1319 O O . ALA A 1 168 ? -21.719 -16.638 -4.922 1.00 97.88 168 ALA A O 1
ATOM 1320 N N . PHE A 1 169 ? -22.383 -18.083 -3.317 1.00 97.00 169 PHE A N 1
ATOM 1321 C CA . PHE A 1 169 ? -23.135 -18.997 -4.168 1.00 97.00 169 PHE A CA 1
ATOM 1322 C C . PHE A 1 169 ? -24.629 -18.925 -3.857 1.00 97.00 169 PHE A C 1
ATOM 1324 O O . PHE A 1 169 ? -25.015 -18.602 -2.728 1.00 97.00 169 PHE A O 1
ATOM 1331 N N . LEU A 1 170 ? -25.464 -19.228 -4.852 1.00 93.94 170 LEU A N 1
ATOM 1332 C CA . LEU A 1 170 ? -26.880 -19.517 -4.616 1.00 93.94 170 LEU A CA 1
ATOM 1333 C C . LEU A 1 170 ? -27.044 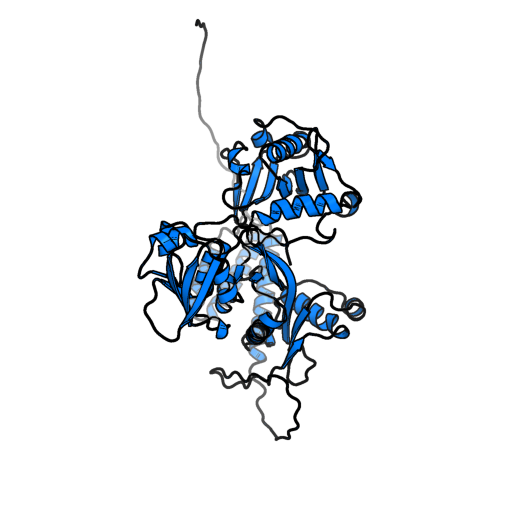-20.808 -3.792 1.00 93.94 170 LEU A C 1
ATOM 1335 O O . LEU A 1 170 ? -26.080 -21.505 -3.473 1.00 93.94 170 LEU A O 1
ATOM 1339 N N . ASP A 1 171 ? -28.284 -21.116 -3.426 1.00 89.56 171 ASP A N 1
ATOM 1340 C CA . ASP A 1 171 ? -28.658 -22.287 -2.628 1.00 89.56 171 ASP A CA 1
ATOM 1341 C C . ASP A 1 171 ? -28.390 -23.630 -3.328 1.00 89.56 171 ASP A C 1
ATOM 1343 O O . ASP A 1 171 ? -28.341 -24.665 -2.664 1.00 89.56 171 ASP A O 1
ATOM 1347 N N . ASP A 1 172 ? -28.137 -23.608 -4.638 1.00 91.06 172 ASP A N 1
ATOM 1348 C CA . ASP A 1 172 ? -27.633 -24.744 -5.415 1.00 91.06 172 ASP A CA 1
ATOM 1349 C C . ASP A 1 172 ? -26.160 -25.096 -5.128 1.00 91.06 172 ASP A C 1
ATOM 1351 O O . ASP A 1 172 ? -25.686 -26.133 -5.586 1.00 91.06 172 ASP A O 1
ATOM 1355 N N . ASN A 1 173 ? -25.439 -24.256 -4.370 1.00 90.06 173 ASN A N 1
ATOM 1356 C CA . ASN A 1 173 ? -24.007 -24.373 -4.063 1.00 90.06 173 ASN A CA 1
ATOM 1357 C C . ASN A 1 173 ? -23.076 -24.389 -5.298 1.00 90.06 173 ASN A C 1
ATOM 1359 O O . ASN A 1 173 ? -21.884 -24.695 -5.186 1.00 90.06 173 ASN A O 1
ATOM 1363 N N . GLU A 1 174 ? -23.596 -24.022 -6.468 1.00 93.25 174 GLU A N 1
ATOM 1364 C CA . GLU A 1 174 ? -22.917 -24.151 -7.757 1.00 93.25 174 GLU A CA 1
ATOM 1365 C C . GLU A 1 174 ? -22.859 -22.827 -8.523 1.00 93.25 174 GLU A C 1
ATOM 1367 O O . GLU A 1 174 ? -21.829 -22.520 -9.139 1.00 93.25 174 GLU A O 1
ATOM 1372 N N . THR A 1 175 ? -23.910 -22.011 -8.444 1.00 94.75 175 THR A N 1
ATOM 1373 C CA . THR A 1 175 ? -23.996 -20.725 -9.137 1.00 94.75 175 THR A CA 1
ATOM 1374 C C . THR A 1 175 ? -23.270 -19.636 -8.351 1.00 94.75 175 THR A C 1
ATOM 1376 O O . THR A 1 175 ? -23.782 -19.118 -7.359 1.00 94.75 175 THR A O 1
ATOM 1379 N N . LEU A 1 176 ? -22.073 -19.264 -8.816 1.00 96.94 176 LEU A N 1
ATOM 1380 C CA . LEU A 1 176 ? -21.268 -18.170 -8.265 1.00 96.94 176 LEU A CA 1
ATOM 1381 C C . LEU A 1 176 ? -21.863 -16.804 -8.648 1.00 96.94 176 LEU A C 1
ATOM 1383 O O . LEU A 1 176 ? -21.936 -16.467 -9.830 1.00 96.94 176 LEU A O 1
ATOM 1387 N N . ILE A 1 177 ? -22.239 -15.997 -7.654 1.00 97.00 177 ILE A N 1
ATOM 1388 C CA . ILE A 1 177 ? -22.894 -14.691 -7.862 1.00 97.00 177 ILE A CA 1
ATOM 1389 C C . ILE A 1 177 ? -22.027 -13.491 -7.473 1.00 97.00 177 ILE A C 1
ATOM 1391 O O . ILE A 1 177 ? -22.248 -12.380 -7.962 1.00 97.00 177 ILE A O 1
ATOM 1395 N N . ALA A 1 178 ? -21.048 -13.693 -6.595 1.00 98.00 178 ALA A N 1
ATOM 1396 C CA . ALA A 1 178 ? -20.041 -12.703 -6.235 1.00 98.00 178 ALA A CA 1
ATOM 1397 C C . ALA A 1 178 ? -18.753 -13.400 -5.806 1.00 98.00 178 ALA A C 1
ATOM 1399 O O . ALA A 1 178 ? -18.806 -14.534 -5.339 1.00 98.00 178 ALA A O 1
ATOM 1400 N N . GLN A 1 179 ? -17.624 -12.709 -5.918 1.00 98.12 179 GLN A N 1
ATOM 1401 C CA . GLN A 1 179 ? -16.339 -13.214 -5.452 1.00 98.12 179 GLN A CA 1
ATOM 1402 C C . GLN A 1 179 ? -15.440 -12.106 -4.911 1.00 98.12 179 GLN A C 1
ATOM 1404 O O . GLN A 1 179 ? -15.619 -10.927 -5.239 1.00 98.12 179 GLN A O 1
ATOM 1409 N N . VAL A 1 180 ? -14.439 -12.524 -4.146 1.00 98.38 180 VAL A N 1
ATOM 1410 C CA . VAL A 1 180 ? -13.280 -11.738 -3.732 1.00 98.38 180 VAL A CA 1
ATOM 1411 C C . VAL A 1 180 ? -12.047 -12.639 -3.796 1.00 98.38 180 VAL A C 1
ATOM 1413 O O . VAL A 1 180 ? -12.099 -13.771 -3.320 1.00 98.38 180 VAL A O 1
ATOM 1416 N N . VAL A 1 181 ? -10.953 -12.145 -4.372 1.00 98.06 181 VAL A N 1
ATOM 1417 C CA . VAL A 1 181 ? -9.643 -12.806 -4.319 1.00 98.06 181 VAL A CA 1
ATOM 1418 C C . VAL A 1 181 ? -8.860 -12.210 -3.149 1.00 98.06 181 VAL A C 1
ATOM 1420 O O . VAL A 1 181 ? -8.788 -10.988 -3.015 1.00 98.06 181 VAL A O 1
ATOM 1423 N N . ALA A 1 182 ? -8.319 -13.067 -2.294 1.00 97.94 182 ALA A N 1
ATOM 1424 C CA . ALA A 1 182 ? -7.475 -12.735 -1.158 1.00 97.94 182 ALA A CA 1
ATOM 1425 C C . ALA A 1 182 ? -6.059 -13.254 -1.438 1.00 97.94 182 ALA A C 1
ATOM 1427 O O . ALA A 1 182 ? -5.874 -14.438 -1.704 1.00 97.94 182 ALA A O 1
ATOM 1428 N N . ILE A 1 183 ? -5.082 -12.352 -1.416 1.00 97.38 183 ILE A N 1
ATOM 1429 C CA . ILE A 1 183 ? -3.682 -12.653 -1.728 1.00 97.38 183 ILE A CA 1
ATOM 1430 C C . ILE A 1 183 ? -2.843 -12.422 -0.480 1.00 97.38 183 ILE A C 1
ATOM 1432 O O . ILE A 1 183 ? -2.880 -11.330 0.099 1.00 97.38 183 ILE A O 1
ATOM 1436 N N . ASP A 1 184 ? -2.079 -13.435 -0.090 1.00 97.00 184 ASP A N 1
ATOM 1437 C CA . ASP A 1 184 ? -1.235 -13.375 1.095 1.00 97.00 184 ASP A CA 1
ATOM 1438 C C . ASP A 1 184 ? 0.014 -12.536 0.857 1.00 97.00 184 ASP A C 1
ATOM 1440 O O . ASP A 1 184 ? 0.823 -12.786 -0.041 1.00 97.00 184 ASP A O 1
ATOM 1444 N N . TYR A 1 185 ? 0.206 -11.558 1.735 1.00 97.69 185 TYR A N 1
ATOM 1445 C CA . TYR A 1 185 ? 1.383 -10.714 1.763 1.00 97.69 185 TYR A CA 1
ATOM 1446 C C . TYR A 1 185 ? 1.959 -10.618 3.172 1.00 97.69 185 TYR A C 1
ATOM 1448 O O . TYR A 1 185 ? 1.311 -10.858 4.190 1.00 97.69 185 TYR A O 1
ATOM 1456 N N . VAL A 1 186 ? 3.213 -10.187 3.227 1.00 98.25 186 VAL A N 1
ATOM 1457 C CA . VAL A 1 186 ? 3.817 -9.655 4.444 1.00 98.25 186 VAL A CA 1
ATOM 1458 C C . VAL A 1 186 ? 4.086 -8.186 4.175 1.00 98.25 186 VAL A C 1
ATOM 1460 O O . VAL A 1 186 ? 4.879 -7.870 3.298 1.00 98.25 186 VAL A O 1
ATOM 1463 N N . SER A 1 187 ? 3.421 -7.289 4.893 1.00 98.00 187 SER A N 1
ATOM 1464 C CA . SER A 1 187 ? 3.615 -5.843 4.772 1.00 98.00 187 SER A CA 1
ATOM 1465 C C . SER A 1 187 ? 4.598 -5.352 5.821 1.00 98.00 187 SER A C 1
ATOM 1467 O O . SER A 1 187 ? 4.583 -5.821 6.954 1.00 98.00 187 SER A O 1
ATOM 1469 N N . PHE A 1 188 ? 5.396 -4.342 5.500 1.00 97.94 188 PHE A N 1
ATOM 1470 C CA . PHE A 1 188 ? 6.107 -3.584 6.521 1.00 97.94 188 PHE A CA 1
ATOM 1471 C C . PHE A 1 188 ? 5.164 -2.580 7.199 1.00 97.94 188 PHE A C 1
ATOM 1473 O O . PHE A 1 188 ? 4.343 -1.919 6.553 1.00 97.94 188 PHE A O 1
ATOM 1480 N N . HIS A 1 189 ? 5.272 -2.489 8.523 1.00 95.94 189 HIS A N 1
ATOM 1481 C CA . HIS A 1 189 ? 4.611 -1.506 9.371 1.00 95.94 189 HIS A CA 1
ATOM 1482 C C . HIS A 1 189 ? 5.603 -1.018 10.433 1.00 95.94 189 HIS A C 1
ATOM 1484 O O . HIS A 1 189 ? 6.006 -1.781 11.310 1.00 95.94 189 HIS A O 1
ATOM 1490 N N . ASN A 1 190 ? 6.034 0.239 10.337 1.00 92.25 190 ASN A N 1
ATOM 1491 C CA . ASN A 1 190 ? 7.090 0.840 11.158 1.00 92.25 190 ASN A CA 1
ATOM 1492 C C . ASN A 1 190 ? 8.369 -0.021 11.186 1.00 92.25 190 ASN A C 1
ATOM 1494 O O . ASN A 1 190 ? 8.914 -0.310 12.249 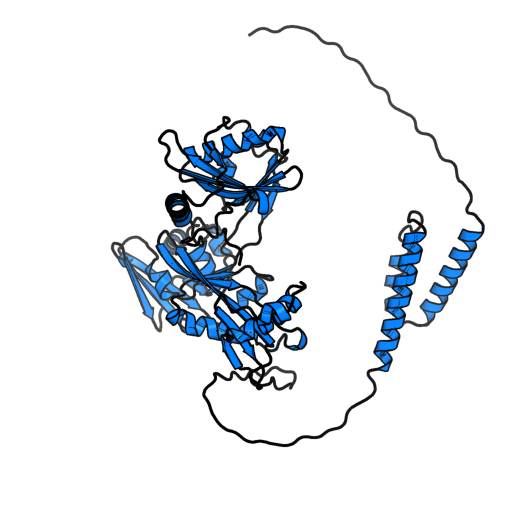1.00 92.25 190 ASN A O 1
ATOM 1498 N N . GLY A 1 191 ? 8.806 -0.505 10.019 1.00 93.88 191 GLY A N 1
ATOM 1499 C CA . GLY A 1 191 ? 9.965 -1.396 9.889 1.00 93.88 191 GLY A CA 1
ATOM 1500 C C . GLY A 1 191 ? 9.731 -2.851 10.294 1.00 93.88 191 GLY A C 1
ATOM 1501 O O . GLY A 1 191 ? 10.599 -3.686 10.054 1.00 93.88 191 GLY A O 1
ATOM 1502 N N . THR A 1 192 ? 8.569 -3.192 10.857 1.00 94.75 192 THR A N 1
ATOM 1503 C CA . THR A 1 192 ? 8.257 -4.561 11.289 1.00 94.75 192 THR A CA 1
ATOM 1504 C C . THR A 1 192 ? 7.425 -5.283 10.229 1.00 94.75 192 THR A C 1
ATOM 1506 O O . THR A 1 192 ? 6.409 -4.734 9.801 1.00 94.75 192 THR A O 1
ATOM 1509 N N . PRO A 1 193 ? 7.804 -6.498 9.799 1.00 97.56 193 PRO A N 1
ATOM 1510 C CA . PRO A 1 193 ? 6.966 -7.312 8.928 1.00 97.56 193 PRO A CA 1
ATOM 1511 C C . PRO A 1 193 ? 5.726 -7.810 9.682 1.00 97.56 193 PRO A C 1
ATOM 1513 O O . PRO A 1 193 ? 5.832 -8.359 10.777 1.00 97.56 193 PRO A O 1
ATOM 1516 N N . VAL A 1 194 ? 4.552 -7.631 9.084 1.00 97.94 194 VAL A N 1
ATOM 1517 C CA . VAL A 1 194 ? 3.252 -8.072 9.605 1.00 97.94 194 VAL A CA 1
ATOM 1518 C C . VAL A 1 194 ? 2.459 -8.768 8.503 1.00 97.94 194 VAL A C 1
ATOM 1520 O O . VAL A 1 194 ? 2.568 -8.402 7.331 1.00 97.94 194 VAL A O 1
ATOM 1523 N N . GLY A 1 195 ? 1.666 -9.777 8.861 1.00 98.44 195 GLY A N 1
ATOM 1524 C CA . GLY A 1 195 ? 0.811 -10.463 7.895 1.00 98.44 195 GLY A CA 1
ATOM 1525 C C . GLY A 1 195 ? -0.253 -9.519 7.334 1.00 98.44 195 GLY A C 1
ATOM 1526 O O . GLY A 1 195 ? -0.860 -8.730 8.066 1.00 98.44 195 GLY A O 1
ATOM 1527 N N . ALA A 1 196 ? -0.456 -9.569 6.022 1.00 98.38 196 ALA A N 1
ATOM 1528 C CA . ALA A 1 196 ? -1.385 -8.706 5.317 1.00 98.38 196 ALA A CA 1
ATOM 1529 C C . ALA A 1 196 ? -2.117 -9.463 4.207 1.00 98.38 196 ALA A C 1
ATOM 1531 O O . ALA A 1 196 ? -1.588 -10.418 3.651 1.00 98.38 196 ALA A O 1
ATOM 1532 N N . VAL A 1 197 ? -3.311 -8.989 3.854 1.00 98.38 197 VAL A N 1
ATOM 1533 C CA . VAL A 1 197 ? -4.086 -9.528 2.731 1.00 98.38 197 VAL A CA 1
ATOM 1534 C C . VAL A 1 197 ? -4.387 -8.456 1.693 1.00 98.38 197 VAL A C 1
ATOM 1536 O O . VAL A 1 197 ? -4.969 -7.408 1.999 1.00 98.38 197 VAL A O 1
ATOM 1539 N N . GLY A 1 198 ? -3.990 -8.726 0.453 1.00 98.00 198 GLY A N 1
ATOM 1540 C CA . GLY A 1 198 ? -4.393 -7.958 -0.716 1.00 98.00 198 GLY A CA 1
ATOM 1541 C C . GLY A 1 198 ? -5.768 -8.416 -1.181 1.00 98.00 198 GLY A C 1
ATOM 1542 O O . GLY A 1 198 ? -5.969 -9.597 -1.452 1.00 98.00 198 GLY A O 1
ATOM 1543 N N . ILE A 1 199 ? -6.722 -7.492 -1.263 1.00 98.19 199 ILE A N 1
ATOM 1544 C CA . ILE A 1 199 ? -8.056 -7.777 -1.787 1.00 98.19 199 ILE A CA 1
ATOM 1545 C C . ILE A 1 199 ? -8.123 -7.380 -3.259 1.00 98.19 199 ILE A C 1
ATOM 1547 O O . ILE A 1 199 ? -8.053 -6.198 -3.604 1.00 98.19 199 ILE A O 1
ATOM 1551 N N . ALA A 1 200 ? -8.318 -8.388 -4.101 1.00 96.81 200 ALA A N 1
ATOM 1552 C CA . ALA A 1 200 ? -8.359 -8.304 -5.551 1.00 96.81 200 ALA A CA 1
ATOM 1553 C C . ALA A 1 200 ? -9.675 -8.867 -6.109 1.00 96.81 200 ALA A C 1
ATOM 1555 O O . ALA A 1 200 ? -10.488 -9.472 -5.403 1.00 96.81 200 ALA A O 1
ATOM 1556 N N . GLY A 1 201 ? -9.900 -8.658 -7.409 1.00 95.31 201 GLY A N 1
ATOM 1557 C CA . GLY A 1 201 ? -10.926 -9.378 -8.171 1.00 95.31 201 GLY A CA 1
ATOM 1558 C C . GLY A 1 201 ? -12.354 -9.288 -7.619 1.00 95.31 201 GLY A C 1
ATOM 1559 O O . GLY A 1 201 ? -13.139 -10.211 -7.836 1.00 95.31 201 GLY A O 1
ATOM 1560 N N . VAL A 1 202 ? -12.701 -8.215 -6.896 1.00 97.38 202 VAL A N 1
ATOM 1561 C CA . VAL A 1 202 ? -14.037 -8.045 -6.304 1.00 97.38 202 VAL A CA 1
ATOM 1562 C C . VAL A 1 202 ? -15.065 -7.904 -7.421 1.00 97.38 202 VAL A C 1
ATOM 1564 O O . VAL A 1 202 ? -15.170 -6.857 -8.063 1.00 97.38 202 VAL A O 1
ATOM 1567 N N . ALA A 1 203 ? -15.851 -8.954 -7.636 1.00 96.69 203 ALA A N 1
ATOM 1568 C CA . ALA A 1 203 ? -16.811 -9.022 -8.727 1.00 96.69 203 ALA A CA 1
ATOM 1569 C C . ALA A 1 203 ? -18.174 -9.511 -8.234 1.00 96.69 203 ALA A C 1
ATOM 1571 O O . ALA A 1 203 ? -18.291 -10.257 -7.265 1.00 96.69 203 ALA A O 1
ATOM 1572 N N . SER A 1 204 ? -19.235 -9.055 -8.898 1.00 95.75 204 SER A N 1
ATOM 1573 C CA . SER A 1 204 ? -20.597 -9.534 -8.664 1.00 95.75 204 SER A CA 1
ATOM 1574 C C . SER A 1 204 ? -21.407 -9.471 -9.943 1.00 95.75 204 SER A C 1
ATOM 1576 O O . SER A 1 204 ? -21.291 -8.511 -10.721 1.00 95.75 204 SER A O 1
ATOM 1578 N N . SER A 1 205 ? -22.250 -10.480 -10.131 1.00 93.12 205 SER A N 1
ATOM 1579 C CA . SER A 1 205 ? -23.081 -10.574 -11.316 1.00 93.12 205 SER A CA 1
ATOM 1580 C C . SER A 1 205 ? -24.162 -9.489 -11.277 1.00 93.12 205 SER A C 1
ATOM 1582 O O . SER A 1 205 ? -24.759 -9.283 -10.212 1.00 93.12 205 SER A O 1
ATOM 1584 N N . PRO A 1 206 ? -24.418 -8.745 -12.372 1.00 92.12 206 PRO A N 1
ATOM 1585 C CA . PRO A 1 206 ? -25.354 -7.626 -12.390 1.00 92.12 206 PRO A CA 1
ATOM 1586 C C . PRO A 1 206 ? -26.742 -7.956 -11.838 1.00 92.12 206 PRO A C 1
ATOM 1588 O O . PRO A 1 206 ? -27.280 -7.160 -11.067 1.00 92.12 206 PRO A O 1
ATOM 1591 N N . GLU A 1 207 ? -27.293 -9.124 -12.169 1.00 91.94 207 GLU A N 1
ATOM 1592 C CA . GLU A 1 207 ? -28.614 -9.577 -11.721 1.00 91.94 207 GLU A CA 1
ATOM 1593 C C . GLU A 1 207 ? -28.678 -9.899 -10.217 1.00 91.94 207 GLU A C 1
ATOM 1595 O O . GLU A 1 207 ? -29.757 -9.877 -9.628 1.00 91.94 207 GLU A O 1
ATOM 1600 N N . HIS A 1 208 ? -27.522 -10.084 -9.575 1.00 91.81 208 HIS A N 1
ATOM 1601 C CA . HIS A 1 208 ? -27.383 -10.366 -8.144 1.00 91.81 208 HIS A CA 1
ATOM 1602 C C . HIS A 1 208 ? -26.829 -9.174 -7.340 1.00 91.81 208 HIS A C 1
ATOM 1604 O O . HIS A 1 208 ? -26.567 -9.272 -6.136 1.00 91.81 208 HIS A O 1
ATOM 1610 N N . ARG A 1 209 ? -26.653 -8.004 -7.969 1.00 91.12 209 ARG A N 1
ATOM 1611 C CA . ARG A 1 209 ? -26.221 -6.790 -7.259 1.00 91.12 209 ARG A CA 1
ATOM 1612 C C . ARG A 1 209 ? -27.279 -6.336 -6.258 1.00 91.12 209 ARG A C 1
ATOM 1614 O O . ARG A 1 209 ? -28.472 -6.561 -6.417 1.00 91.12 209 ARG A O 1
ATOM 1621 N N . ARG A 1 210 ? -26.821 -5.623 -5.222 1.00 89.06 210 ARG A N 1
ATOM 1622 C CA . ARG A 1 210 ? -27.654 -5.119 -4.107 1.00 89.06 210 ARG A CA 1
ATOM 1623 C C . ARG A 1 210 ? -28.288 -6.224 -3.239 1.00 89.06 210 ARG A C 1
ATOM 1625 O O . ARG A 1 210 ? -29.108 -5.905 -2.386 1.00 89.06 210 ARG A O 1
ATOM 1632 N N . ALA A 1 211 ? -27.843 -7.473 -3.397 1.00 90.31 211 ALA A N 1
ATOM 1633 C CA . ALA A 1 211 ? -28.214 -8.617 -2.560 1.00 90.31 211 ALA A CA 1
ATOM 1634 C C . ALA A 1 211 ? -27.387 -8.770 -1.274 1.00 90.31 211 ALA A C 1
ATOM 1636 O O . ALA A 1 211 ? -27.682 -9.624 -0.450 1.00 90.31 211 ALA A O 1
ATOM 1637 N N . GLY A 1 212 ? -26.320 -7.981 -1.108 1.00 93.56 212 GLY A N 1
ATOM 1638 C CA . GLY A 1 212 ? -25.405 -8.111 0.032 1.00 93.56 212 GLY A CA 1
ATOM 1639 C C . GLY A 1 212 ? -24.320 -9.185 -0.125 1.00 93.56 212 GLY A C 1
ATOM 1640 O O . GLY A 1 212 ? -23.518 -9.334 0.786 1.00 93.56 212 GLY A O 1
ATOM 1641 N N . ALA A 1 213 ? -24.220 -9.859 -1.277 1.00 96.31 213 ALA A N 1
ATOM 1642 C CA . ALA A 1 213 ? -23.262 -10.949 -1.510 1.00 96.31 213 ALA A CA 1
ATOM 1643 C C . ALA A 1 213 ? -21.796 -10.571 -1.210 1.00 96.31 213 ALA A C 1
ATOM 1645 O O . ALA A 1 213 ? -21.137 -11.235 -0.420 1.00 96.31 213 ALA A O 1
ATOM 1646 N N . VAL A 1 214 ? -21.304 -9.447 -1.749 1.00 96.62 214 VAL A N 1
ATOM 1647 C CA . VAL A 1 214 ? -19.935 -8.966 -1.461 1.00 96.62 214 VAL A CA 1
ATOM 1648 C C . VAL A 1 214 ? -19.744 -8.652 0.025 1.00 96.62 214 VAL A C 1
ATOM 1650 O O . VAL A 1 214 ? -18.679 -8.911 0.571 1.00 96.62 214 VAL A O 1
ATOM 1653 N N . ARG A 1 215 ? -20.777 -8.128 0.701 1.00 95.88 215 ARG A N 1
ATOM 1654 C CA . ARG A 1 215 ? -20.705 -7.861 2.142 1.00 95.88 215 ARG A CA 1
ATOM 1655 C C . ARG A 1 215 ? -20.555 -9.151 2.938 1.00 95.88 215 ARG A C 1
ATOM 1657 O O . ARG A 1 215 ? -19.665 -9.214 3.769 1.00 95.88 215 ARG A O 1
ATOM 1664 N N . ALA A 1 216 ? -21.341 -10.172 2.614 1.00 96.12 216 ALA A N 1
ATOM 1665 C CA . ALA A 1 216 ? -21.233 -11.474 3.258 1.00 96.12 216 ALA A CA 1
ATOM 1666 C C . ALA A 1 216 ? -19.844 -12.117 3.057 1.00 96.12 216 ALA A C 1
ATOM 1668 O O . ALA A 1 216 ? -19.328 -12.736 3.983 1.00 96.12 216 ALA A O 1
ATOM 1669 N N . ILE A 1 217 ? -19.206 -11.918 1.894 1.00 97.75 217 ILE A N 1
ATOM 1670 C CA . ILE A 1 217 ? -17.822 -12.368 1.665 1.00 97.75 217 ILE A CA 1
ATOM 1671 C C . ILE A 1 217 ? -16.834 -11.607 2.564 1.00 97.75 217 ILE A C 1
ATOM 1673 O O . ILE A 1 217 ? -16.013 -12.238 3.220 1.00 97.75 217 ILE A O 1
ATOM 1677 N N . PHE A 1 218 ? -16.918 -10.273 2.646 1.00 97.75 218 PHE A N 1
ATOM 1678 C CA . PHE A 1 218 ? -16.054 -9.490 3.545 1.00 97.75 218 PHE A CA 1
ATOM 1679 C C . PHE A 1 218 ? -16.254 -9.853 5.020 1.00 97.75 218 PHE A C 1
ATOM 1681 O O . PHE A 1 218 ? -15.271 -9.999 5.741 1.00 97.75 218 PHE A O 1
ATOM 1688 N N . ASP A 1 219 ? -17.501 -10.034 5.461 1.00 95.75 219 ASP A N 1
ATOM 1689 C CA . ASP A 1 219 ? -17.811 -10.440 6.835 1.00 95.75 219 ASP A CA 1
ATOM 1690 C C . ASP A 1 219 ? -17.154 -11.800 7.154 1.00 95.75 219 ASP A C 1
ATOM 1692 O O . ASP A 1 219 ? -16.563 -11.974 8.222 1.00 95.75 219 ASP A O 1
ATOM 1696 N N . HIS A 1 220 ? -17.176 -12.742 6.200 1.00 96.25 220 HIS A N 1
ATOM 1697 C CA . HIS A 1 220 ? -16.473 -14.018 6.326 1.00 96.25 220 HIS A CA 1
ATOM 1698 C C . HIS A 1 220 ? -14.947 -13.844 6.372 1.00 96.25 220 HIS A C 1
ATOM 1700 O O . HIS A 1 220 ? -14.324 -14.322 7.320 1.00 96.25 220 HIS A O 1
ATOM 1706 N N . LEU A 1 221 ? -14.353 -13.106 5.427 1.00 96.94 221 LEU A N 1
ATOM 1707 C CA . LEU A 1 221 ? -12.909 -12.828 5.394 1.00 96.94 221 LEU A CA 1
ATOM 1708 C C . LEU A 1 221 ? -12.410 -12.217 6.712 1.00 96.94 221 LEU A C 1
ATOM 1710 O O . LEU A 1 221 ? -11.398 -12.644 7.260 1.00 96.94 221 LEU A O 1
ATOM 1714 N N . PHE A 1 222 ? -13.138 -11.247 7.268 1.00 96.12 222 PHE A N 1
ATOM 1715 C CA . PHE A 1 222 ? -12.765 -10.611 8.533 1.00 96.12 222 PHE A CA 1
ATOM 1716 C C . PHE A 1 222 ? -12.938 -11.534 9.744 1.00 96.12 222 PHE A C 1
ATOM 1718 O O . PHE A 1 222 ? -12.215 -11.377 10.732 1.00 96.12 222 PHE A O 1
ATOM 1725 N N . SER A 1 223 ? -13.864 -12.497 9.677 1.00 94.62 223 SER A N 1
ATOM 1726 C CA . SER A 1 223 ? -14.031 -13.503 10.731 1.00 94.62 223 SER A CA 1
ATOM 1727 C C . SER A 1 223 ? -12.846 -14.472 10.802 1.00 94.62 223 SER A C 1
ATOM 1729 O O . SER A 1 223 ? -12.399 -14.780 11.904 1.00 94.62 223 SER A O 1
ATOM 1731 N N . ILE A 1 224 ? -12.280 -14.856 9.651 1.00 95.44 224 ILE A N 1
ATOM 1732 C CA . ILE A 1 224 ? -11.148 -15.795 9.563 1.00 95.44 224 ILE A CA 1
ATOM 1733 C C . ILE A 1 224 ? -9.777 -15.105 9.566 1.00 95.44 224 ILE A C 1
ATOM 1735 O O . ILE A 1 224 ? -8.757 -15.772 9.690 1.00 95.44 224 ILE A O 1
ATOM 1739 N N . ALA A 1 225 ? -9.721 -13.772 9.473 1.00 96.12 225 ALA A N 1
ATOM 1740 C CA . ALA A 1 225 ? -8.467 -13.020 9.358 1.00 96.12 225 ALA A CA 1
ATOM 1741 C C . ALA A 1 225 ? -7.430 -13.350 10.447 1.00 96.12 225 ALA A C 1
ATOM 1743 O O . ALA A 1 225 ? -6.238 -13.381 10.169 1.00 96.12 225 ALA A O 1
ATOM 1744 N N . GLY A 1 226 ? -7.877 -13.620 11.679 1.00 94.88 226 GLY A N 1
ATOM 1745 C CA . GLY A 1 226 ? -6.970 -14.005 12.766 1.00 94.88 226 GLY A CA 1
ATOM 1746 C C . GLY A 1 226 ? -6.338 -15.385 12.563 1.00 94.88 226 GLY A C 1
ATOM 1747 O O . GLY A 1 226 ? -5.162 -15.558 12.855 1.00 94.88 226 GLY A O 1
ATOM 1748 N N . GLU A 1 227 ? -7.100 -16.341 12.028 1.00 95.50 227 GLU A N 1
ATOM 1749 C CA . GLU A 1 227 ? -6.625 -17.699 11.723 1.00 95.50 227 GLU A CA 1
ATOM 1750 C C . GLU A 1 227 ? -5.638 -17.694 10.549 1.00 95.50 227 GLU A C 1
ATOM 1752 O O . GLU A 1 227 ? -4.676 -18.454 10.554 1.00 95.50 227 GLU A O 1
ATOM 1757 N N . GLN A 1 228 ? -5.836 -16.783 9.591 1.00 96.25 228 GLN A N 1
ATOM 1758 C CA . GLN A 1 228 ? -4.952 -16.583 8.436 1.00 96.25 228 GLN A CA 1
ATOM 1759 C C . GLN A 1 228 ? -3.715 -15.719 8.747 1.00 96.25 228 GLN A C 1
ATOM 1761 O O . GLN A 1 228 ? -2.839 -15.547 7.905 1.00 96.25 228 GLN A O 1
ATOM 1766 N N . GLY A 1 229 ? -3.626 -15.139 9.949 1.00 96.50 229 GLY A N 1
ATOM 1767 C CA . GLY A 1 229 ? -2.533 -14.233 10.313 1.00 96.50 229 GLY A CA 1
ATOM 1768 C C . GLY A 1 229 ? -2.583 -12.869 9.610 1.00 96.50 229 GLY A C 1
ATOM 1769 O O . GLY A 1 229 ? -1.569 -12.176 9.537 1.00 96.50 229 GLY A O 1
ATOM 1770 N N . TRP A 1 230 ? -3.744 -12.456 9.096 1.00 97.62 230 TRP A N 1
ATOM 1771 C CA . TRP A 1 230 ? -3.930 -11.155 8.458 1.00 97.62 230 TRP A CA 1
ATOM 1772 C C . TRP A 1 230 ? -4.199 -10.065 9.494 1.00 97.62 230 TRP A C 1
ATOM 1774 O O . TRP A 1 230 ? -5.294 -9.948 10.050 1.00 97.62 230 TRP A O 1
ATOM 1784 N N . GLU A 1 231 ? -3.205 -9.212 9.714 1.00 97.94 231 GLU A N 1
ATOM 1785 C CA . GLU A 1 231 ? -3.321 -8.056 10.603 1.00 97.94 231 GLU A CA 1
ATOM 1786 C C . GLU A 1 231 ? -3.702 -6.781 9.853 1.00 97.94 231 GLU A C 1
ATOM 1788 O O . GLU A 1 231 ? -4.402 -5.920 10.396 1.00 97.94 231 GLU A O 1
ATOM 1793 N N . LEU A 1 232 ? -3.256 -6.664 8.602 1.00 98.38 232 LEU A N 1
ATOM 1794 C CA . LEU A 1 232 ? -3.524 -5.537 7.714 1.00 98.38 232 LEU A CA 1
ATOM 1795 C C . LEU A 1 232 ? -4.214 -6.009 6.435 1.00 98.38 232 LEU A C 1
ATOM 1797 O O . LEU A 1 232 ? -4.085 -7.158 6.020 1.00 98.38 232 LEU A O 1
ATOM 1801 N N . SER A 1 233 ? -4.927 -5.108 5.773 1.00 98.44 233 SER A N 1
ATOM 1802 C CA . SER A 1 233 ? -5.461 -5.372 4.444 1.00 98.44 233 SER A CA 1
ATOM 1803 C C . SER A 1 233 ? -5.370 -4.162 3.533 1.00 98.44 233 SER A C 1
ATOM 1805 O O . SER A 1 233 ? -5.538 -3.025 3.982 1.00 98.44 233 SER A O 1
ATOM 1807 N N . TYR A 1 234 ? -5.124 -4.422 2.251 1.00 98.12 234 TYR A N 1
ATOM 1808 C CA . TYR A 1 234 ? -4.949 -3.408 1.220 1.00 98.12 234 TYR A CA 1
ATOM 1809 C C . TYR A 1 234 ? -5.775 -3.731 -0.021 1.00 98.12 234 TYR A C 1
ATOM 1811 O O . TYR A 1 234 ? -5.970 -4.898 -0.349 1.00 98.12 234 TYR A O 1
ATOM 18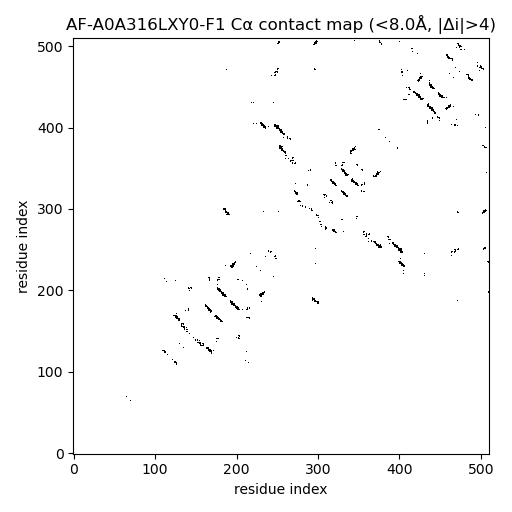19 N N . LEU A 1 235 ? -6.261 -2.700 -0.717 1.00 97.44 235 LEU A N 1
ATOM 1820 C CA . LEU A 1 235 ? -6.987 -2.859 -1.981 1.00 97.44 235 LEU A CA 1
ATOM 1821 C C . LEU A 1 235 ? -6.913 -1.630 -2.873 1.00 97.44 235 LEU A C 1
ATOM 1823 O O . LEU A 1 235 ? -6.768 -0.509 -2.383 1.00 97.44 235 LEU A O 1
ATOM 1827 N N . TYR A 1 236 ? -7.111 -1.835 -4.174 1.00 95.19 236 TYR A N 1
ATOM 1828 C CA . TYR A 1 236 ? -7.329 -0.761 -5.140 1.00 95.19 236 TYR A CA 1
ATOM 1829 C C . TYR A 1 236 ? -8.835 -0.546 -5.355 1.00 95.19 236 TYR A C 1
ATOM 1831 O O . TYR A 1 236 ? -9.528 -1.418 -5.889 1.00 95.19 236 TYR A O 1
ATOM 1839 N N . PRO A 1 237 ? -9.402 0.590 -4.908 1.00 94.19 237 PRO A N 1
ATOM 1840 C CA . PRO A 1 237 ? -10.843 0.768 -4.926 1.00 94.19 237 PRO A CA 1
ATOM 1841 C C . PRO A 1 237 ? -11.348 1.270 -6.283 1.00 94.19 237 PRO A C 1
ATOM 1843 O O . PRO A 1 237 ? -10.986 2.356 -6.721 1.00 94.19 237 PRO A O 1
ATOM 1846 N N . PHE A 1 238 ? -12.353 0.607 -6.865 1.00 92.06 238 PHE A N 1
ATOM 1847 C CA . PHE A 1 238 ? -13.186 1.260 -7.893 1.00 92.06 238 PHE A CA 1
ATOM 1848 C C . PHE A 1 238 ? -14.012 2.429 -7.309 1.00 92.06 238 PHE A C 1
ATOM 1850 O O . PHE A 1 238 ? -14.518 3.284 -8.032 1.00 92.06 238 PHE A O 1
ATOM 1857 N N . SER A 1 239 ? -14.212 2.452 -5.983 1.00 93.19 239 SER A N 1
ATOM 1858 C CA . SER A 1 239 ? -14.900 3.528 -5.267 1.00 93.19 239 SER A CA 1
ATOM 1859 C C . SER A 1 239 ? -14.499 3.563 -3.791 1.00 93.19 239 SER A C 1
ATOM 1861 O O . SER A 1 239 ? -14.876 2.676 -3.024 1.00 93.19 239 SER A O 1
ATOM 1863 N N . TYR A 1 240 ? -13.823 4.631 -3.353 1.00 94.12 240 TYR A N 1
ATOM 1864 C CA . TYR A 1 240 ? -13.482 4.823 -1.932 1.00 94.12 240 TYR A CA 1
ATOM 1865 C C . TYR A 1 240 ? -14.718 4.766 -1.028 1.00 94.12 240 TYR A C 1
ATOM 1867 O O . TYR A 1 240 ? -14.721 4.107 0.007 1.00 94.12 240 TYR A O 1
ATOM 1875 N N . ARG A 1 241 ? -15.816 5.411 -1.446 1.00 95.31 241 ARG A N 1
ATOM 1876 C CA . ARG A 1 241 ? -17.075 5.428 -0.686 1.00 95.31 241 ARG A CA 1
ATOM 1877 C C . ARG A 1 241 ? -17.674 4.031 -0.519 1.00 95.31 241 ARG A C 1
ATOM 1879 O O . ARG A 1 241 ? -18.340 3.778 0.483 1.00 95.31 241 ARG A O 1
ATOM 1886 N N . TYR A 1 242 ? -17.489 3.143 -1.494 1.00 95.81 242 TYR A N 1
ATOM 1887 C CA . TYR A 1 242 ? -17.958 1.765 -1.389 1.00 95.81 242 TYR A CA 1
ATOM 1888 C C . TYR A 1 242 ? -17.176 1.004 -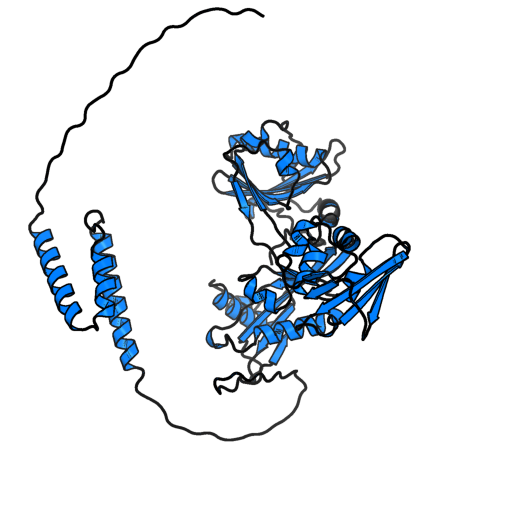0.315 1.00 95.81 242 TYR A C 1
ATOM 1890 O O . TYR A 1 242 ? -17.793 0.443 0.591 1.00 95.81 242 TYR A O 1
ATOM 1898 N N . TYR A 1 243 ? -15.842 1.058 -0.370 1.00 97.31 243 TYR A N 1
ATOM 1899 C CA . TYR A 1 243 ? -14.975 0.299 0.534 1.00 97.31 243 TYR A CA 1
ATOM 1900 C C . TYR A 1 243 ? -14.867 0.879 1.948 1.00 97.31 243 TYR A C 1
ATOM 1902 O O . TYR A 1 243 ? -14.654 0.120 2.890 1.00 97.31 243 TYR A O 1
ATOM 1910 N N . ARG A 1 244 ? -15.150 2.173 2.148 1.00 97.12 244 ARG A N 1
ATOM 1911 C CA . ARG A 1 244 ? -15.299 2.756 3.497 1.00 97.12 244 ARG A CA 1
ATOM 1912 C C . ARG A 1 244 ? -16.349 2.046 4.350 1.00 97.12 244 ARG A C 1
ATOM 1914 O O . ARG A 1 244 ? -16.175 1.928 5.556 1.00 97.12 244 ARG A O 1
ATOM 1921 N N . LYS A 1 245 ? -17.394 1.484 3.727 1.00 96.31 245 LYS A N 1
ATOM 1922 C CA . LYS A 1 245 ? -18.422 0.667 4.409 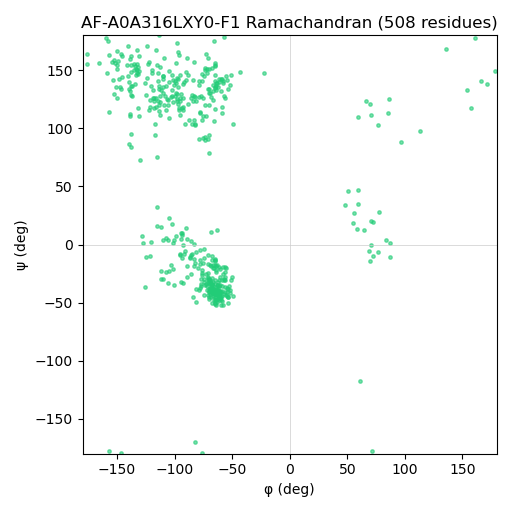1.00 96.31 245 LYS A CA 1
ATOM 1923 C C . LYS A 1 245 ? -17.894 -0.673 4.938 1.00 96.31 245 LYS A C 1
ATOM 1925 O O . LYS A 1 245 ? -18.641 -1.394 5.598 1.00 96.31 245 LYS A O 1
ATOM 1930 N N . PHE A 1 246 ? -16.668 -1.028 4.562 1.00 97.31 246 PHE A N 1
ATOM 1931 C CA . PHE A 1 246 ? -15.903 -2.176 5.026 1.00 97.31 246 PHE A CA 1
ATOM 1932 C C . PHE A 1 246 ? -14.661 -1.707 5.787 1.00 97.31 246 PHE A C 1
ATOM 1934 O O . PHE A 1 246 ? -13.628 -2.351 5.682 1.00 97.31 246 PHE A O 1
ATOM 1941 N N . GLY A 1 247 ? -14.703 -0.568 6.487 1.00 97.12 247 GLY A N 1
ATOM 1942 C CA . GLY A 1 247 ? -13.628 -0.115 7.383 1.00 97.12 247 GLY A CA 1
ATOM 1943 C C . GLY A 1 247 ? -12.321 0.343 6.720 1.00 97.12 247 GLY A C 1
ATOM 1944 O O . GLY A 1 247 ? -11.406 0.757 7.424 1.00 97.12 247 GLY A O 1
ATOM 1945 N N . TYR A 1 248 ? -12.214 0.295 5.390 1.00 98.06 248 TYR A N 1
ATOM 1946 C CA . TYR A 1 248 ? -11.041 0.782 4.663 1.00 98.06 248 TYR A CA 1
ATOM 1947 C C . TYR A 1 248 ? -10.986 2.309 4.632 1.00 98.06 248 TYR A C 1
ATOM 1949 O O . TYR A 1 248 ? -12.019 2.977 4.539 1.00 98.06 248 TYR A O 1
ATOM 1957 N N . GLU A 1 249 ? -9.780 2.870 4.577 1.00 96.62 249 GLU A N 1
ATOM 1958 C CA . GLU A 1 249 ? -9.566 4.293 4.301 1.00 96.62 249 GLU A CA 1
ATOM 1959 C C . GLU A 1 249 ? -8.375 4.522 3.356 1.00 96.62 249 GLU A C 1
ATOM 1961 O O . GLU A 1 249 ? -7.522 3.654 3.179 1.00 96.62 249 GLU A O 1
ATOM 1966 N N . ARG A 1 250 ? -8.322 5.689 2.704 1.00 93.19 250 ARG A N 1
ATOM 1967 C CA . ARG A 1 250 ? -7.274 6.096 1.760 1.00 93.19 250 ARG A CA 1
ATOM 1968 C C . ARG A 1 250 ? -5.943 6.365 2.475 1.00 93.19 250 ARG A C 1
ATOM 1970 O O . ARG A 1 250 ? -5.581 7.523 2.717 1.00 93.19 250 ARG A O 1
ATOM 1977 N N . ALA A 1 251 ? -5.239 5.284 2.794 1.00 89.50 251 ALA A N 1
ATOM 1978 C CA . ALA A 1 251 ? -3.949 5.297 3.470 1.00 89.50 251 ALA A CA 1
ATOM 1979 C C . ALA A 1 251 ? -2.787 5.565 2.501 1.00 89.50 251 ALA A C 1
ATOM 1981 O O . ALA A 1 251 ? -1.975 6.452 2.750 1.00 89.50 251 ALA A O 1
ATOM 1982 N N . VAL A 1 252 ? -2.722 4.853 1.375 1.00 91.44 252 VAL A N 1
ATOM 1983 C CA . VAL A 1 252 ? -1.596 4.944 0.436 1.00 91.44 252 VAL A CA 1
ATOM 1984 C C . VAL A 1 252 ? -1.837 6.097 -0.537 1.00 91.44 252 VAL A C 1
ATOM 1986 O O . VAL A 1 252 ? -2.889 6.161 -1.164 1.00 91.44 252 VAL A O 1
ATOM 1989 N N . ARG A 1 253 ? -0.891 7.035 -0.667 1.00 84.88 253 ARG A N 1
ATOM 1990 C CA . ARG A 1 253 ? -1.041 8.244 -1.503 1.00 84.88 253 ARG A CA 1
ATOM 1991 C C . ARG A 1 253 ? 0.151 8.429 -2.431 1.00 84.88 253 ARG A C 1
ATOM 1993 O O . ARG A 1 253 ? 0.969 9.327 -2.247 1.00 84.88 253 ARG A O 1
ATOM 2000 N N . ASN A 1 254 ? 0.205 7.581 -3.442 1.00 88.44 254 ASN A N 1
ATOM 2001 C CA . ASN A 1 254 ? 1.244 7.618 -4.454 1.00 88.44 254 ASN A CA 1
ATOM 2002 C C . ASN A 1 254 ? 1.030 8.781 -5.431 1.00 88.44 254 ASN A C 1
ATOM 2004 O O . ASN A 1 254 ? -0.101 9.134 -5.787 1.00 88.44 254 ASN A O 1
ATOM 2008 N N . ARG A 1 255 ? 2.132 9.365 -5.896 1.00 88.94 255 ARG A N 1
ATOM 2009 C CA . ARG A 1 255 ? 2.138 10.459 -6.869 1.00 88.94 255 ARG A CA 1
ATOM 2010 C C . ARG A 1 255 ? 2.803 10.028 -8.165 1.00 88.94 255 ARG A C 1
ATOM 2012 O O . ARG A 1 255 ? 3.621 9.112 -8.201 1.00 88.94 255 ARG A O 1
ATOM 2019 N N . THR A 1 256 ? 2.413 10.697 -9.237 1.00 92.62 256 THR A N 1
ATOM 2020 C CA . THR A 1 256 ? 3.145 10.693 -10.498 1.00 92.62 256 THR A CA 1
ATOM 2021 C C . THR A 1 256 ? 3.797 12.055 -10.665 1.00 92.62 256 THR A C 1
ATOM 2023 O O . THR A 1 256 ? 3.107 13.066 -10.555 1.00 92.62 256 THR A O 1
ATOM 2026 N N . LEU A 1 257 ? 5.099 12.079 -10.930 1.00 94.31 257 LEU A N 1
ATOM 2027 C CA . LEU A 1 257 ? 5.842 13.284 -11.290 1.00 94.31 257 LEU A CA 1
ATOM 2028 C C . LEU A 1 257 ? 6.360 13.105 -12.709 1.00 94.31 257 LEU A C 1
ATOM 2030 O O . LEU A 1 257 ? 7.141 12.196 -12.966 1.00 94.31 257 LEU A O 1
ATOM 2034 N N . THR A 1 258 ? 5.932 13.967 -13.622 1.00 95.56 258 THR A N 1
ATOM 2035 C CA . THR A 1 258 ? 6.457 14.003 -14.989 1.00 95.56 258 THR A CA 1
ATOM 2036 C C . THR A 1 258 ? 7.220 15.295 -15.197 1.00 95.56 258 THR A C 1
ATOM 2038 O O . THR A 1 258 ? 6.680 16.366 -14.934 1.00 95.56 258 THR A O 1
ATOM 2041 N N . VAL A 1 259 ? 8.456 15.196 -15.672 1.00 95.62 259 VAL A N 1
ATOM 2042 C CA . VAL A 1 259 ? 9.323 16.344 -15.967 1.00 95.62 259 VAL A CA 1
ATOM 2043 C C . VAL A 1 259 ? 9.965 16.173 -17.339 1.00 95.62 259 VAL A C 1
ATOM 2045 O O . VAL A 1 259 ? 10.133 15.049 -17.822 1.00 95.62 259 VAL A O 1
ATOM 2048 N N . ALA A 1 260 ? 10.348 17.281 -17.969 1.00 95.25 260 ALA A N 1
ATOM 2049 C CA . ALA A 1 260 ? 11.247 17.234 -19.116 1.00 95.25 260 ALA A CA 1
ATOM 2050 C C . ALA A 1 260 ? 12.594 16.629 -18.685 1.00 95.25 260 ALA A C 1
ATOM 2052 O O . ALA A 1 260 ? 13.085 16.942 -17.604 1.00 95.25 260 ALA A O 1
ATOM 2053 N N . LEU A 1 261 ? 13.215 15.782 -19.511 1.00 94.06 261 LEU A N 1
ATOM 2054 C CA . LEU A 1 261 ? 14.511 15.175 -19.170 1.00 94.06 261 LEU A CA 1
ATOM 2055 C C . LEU A 1 261 ? 15.597 16.210 -18.796 1.00 94.06 261 LEU A C 1
ATOM 2057 O O . LEU A 1 261 ? 16.333 15.960 -17.840 1.00 94.06 261 LEU A O 1
ATOM 2061 N N . PRO A 1 262 ? 15.677 17.390 -19.454 1.00 92.88 262 PRO A N 1
ATOM 2062 C CA . PRO A 1 262 ? 16.591 18.463 -19.058 1.00 92.88 262 PRO A CA 1
ATOM 2063 C C . PRO A 1 262 ? 16.450 18.951 -17.608 1.00 92.88 262 PRO A C 1
ATOM 2065 O O . PRO A 1 262 ? 17.407 19.517 -17.085 1.00 92.88 262 PRO A O 1
ATOM 2068 N N . ALA A 1 263 ? 15.325 18.692 -16.930 1.00 93.62 263 ALA A N 1
ATOM 2069 C CA . ALA A 1 263 ? 15.147 18.981 -15.503 1.00 93.62 263 ALA A CA 1
ATOM 2070 C C . ALA A 1 263 ? 16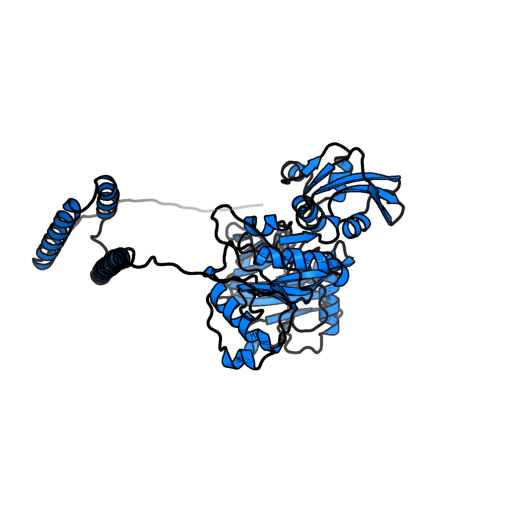.155 18.233 -14.608 1.00 93.62 263 ALA A C 1
ATOM 2072 O O . ALA A 1 263 ? 16.436 18.645 -13.484 1.00 93.62 263 ALA A O 1
ATOM 2073 N N . LEU A 1 264 ? 16.741 17.137 -15.106 1.00 94.69 264 LEU A N 1
ATOM 2074 C CA . LEU A 1 264 ? 17.808 16.400 -14.428 1.00 94.69 264 LEU A CA 1
ATOM 2075 C C . LEU A 1 264 ? 19.195 17.028 -14.683 1.00 94.69 264 LEU A C 1
ATOM 2077 O O . LEU A 1 264 ? 20.199 16.522 -14.189 1.00 94.69 264 LEU A O 1
ATOM 2081 N N . GLY A 1 265 ? 19.288 18.128 -15.439 1.00 92.44 265 GLY A N 1
ATOM 2082 C CA . GLY A 1 265 ? 20.538 18.705 -15.943 1.00 92.44 265 GLY A CA 1
ATOM 2083 C C . GLY A 1 265 ? 21.572 19.077 -14.874 1.00 92.44 265 GLY A C 1
ATOM 2084 O O . GLY A 1 265 ? 22.774 18.967 -15.133 1.00 92.44 265 GLY A O 1
ATOM 2085 N N . GLY A 1 266 ? 21.113 19.452 -13.673 1.00 91.25 266 GLY A N 1
ATOM 2086 C CA . GLY A 1 266 ? 21.961 19.767 -12.516 1.00 91.25 266 GLY A CA 1
ATOM 2087 C C . GLY A 1 266 ? 22.591 18.548 -11.830 1.00 91.25 266 GLY A C 1
ATOM 2088 O O . GLY A 1 266 ? 23.491 18.705 -11.006 1.00 91.25 266 GLY A O 1
ATOM 2089 N N . ILE A 1 267 ? 22.156 17.334 -12.171 1.00 95.31 267 ILE A N 1
ATOM 2090 C CA . ILE A 1 267 ? 22.686 16.082 -11.624 1.00 95.31 267 ILE A CA 1
ATOM 2091 C C . ILE A 1 267 ? 23.750 15.542 -12.589 1.00 95.31 267 ILE A C 1
ATOM 2093 O O . ILE A 1 267 ? 23.435 15.338 -13.762 1.00 95.31 267 ILE A O 1
ATOM 2097 N N . PRO A 1 268 ? 25.002 15.293 -12.162 1.00 94.88 268 PRO A N 1
ATOM 2098 C CA . PRO A 1 268 ? 26.036 14.745 -13.041 1.00 94.88 268 PRO A CA 1
ATOM 2099 C C . PRO A 1 268 ? 25.597 13.442 -13.719 1.00 94.88 268 PRO A C 1
ATOM 2101 O O . PRO A 1 268 ? 24.952 12.599 -13.095 1.00 94.88 268 PRO A O 1
ATOM 2104 N N . ARG A 1 269 ? 25.962 13.261 -14.996 1.00 95.69 269 ARG A N 1
ATOM 2105 C CA . ARG A 1 269 ? 25.723 11.987 -15.690 1.00 95.69 269 ARG A CA 1
ATOM 2106 C C . ARG A 1 269 ? 26.481 10.863 -14.985 1.00 95.69 269 ARG A C 1
ATOM 2108 O O . ARG A 1 269 ? 27.606 11.063 -14.532 1.00 95.69 269 ARG A O 1
ATOM 2115 N N . ASN A 1 270 ? 25.868 9.688 -14.922 1.00 93.31 270 ASN A N 1
ATOM 2116 C CA . ASN A 1 270 ? 26.434 8.507 -14.281 1.00 93.31 270 ASN A CA 1
ATOM 2117 C C . ASN A 1 270 ? 26.242 7.288 -15.191 1.00 93.31 270 ASN A C 1
ATOM 2119 O O . ASN A 1 270 ? 25.181 7.133 -15.783 1.00 93.31 270 ASN A O 1
ATOM 2123 N N . SER A 1 271 ? 27.255 6.430 -15.310 1.00 89.88 271 SER A N 1
ATOM 2124 C CA . SER A 1 271 ? 27.220 5.210 -16.135 1.00 89.88 271 SER A CA 1
ATOM 2125 C C . SER A 1 271 ? 27.251 3.920 -15.304 1.00 89.88 271 SER A C 1
ATOM 2127 O O . SER A 1 271 ? 27.546 2.859 -15.838 1.00 89.88 271 SER A O 1
ATOM 2129 N N . GLY A 1 272 ? 26.997 4.009 -13.996 1.00 89.56 272 GLY A N 1
ATOM 2130 C CA . GLY A 1 272 ? 27.128 2.913 -13.030 1.00 89.56 272 GLY A CA 1
ATOM 2131 C C . GLY A 1 272 ? 25.904 2.004 -12.904 1.00 89.56 272 GLY A C 1
ATOM 2132 O O . GLY A 1 272 ? 25.908 1.111 -12.060 1.00 89.56 272 GLY A O 1
ATOM 2133 N N . ALA A 1 273 ? 24.853 2.223 -13.704 1.00 96.06 273 ALA A N 1
ATOM 2134 C CA . ALA A 1 273 ? 23.728 1.297 -13.779 1.00 96.06 273 ALA A CA 1
ATOM 2135 C C . ALA A 1 273 ? 23.841 0.380 -15.003 1.00 96.06 273 ALA A C 1
ATOM 2137 O O . ALA A 1 273 ? 24.221 0.821 -16.088 1.00 96.06 273 ALA A O 1
ATOM 2138 N N . ALA A 1 274 ? 23.477 -0.888 -14.832 1.00 96.25 274 ALA A N 1
ATOM 2139 C CA . ALA A 1 274 ? 23.493 -1.899 -15.883 1.00 96.25 274 ALA A CA 1
ATOM 2140 C C . ALA A 1 274 ? 22.109 -2.535 -16.042 1.00 96.25 274 ALA A C 1
ATOM 2142 O O . ALA A 1 274 ? 21.399 -2.736 -15.055 1.00 96.25 274 ALA A O 1
ATOM 2143 N N . LEU A 1 275 ? 21.735 -2.840 -17.288 1.00 96.69 275 LEU A N 1
ATOM 2144 C CA . LEU A 1 275 ? 20.535 -3.619 -17.588 1.00 96.69 275 LEU A CA 1
ATOM 2145 C C . LEU A 1 275 ? 20.731 -5.047 -17.067 1.00 96.69 275 LEU A C 1
ATOM 2147 O O . LEU A 1 275 ? 21.775 -5.645 -17.318 1.00 96.69 275 LEU A O 1
ATOM 2151 N N . LEU A 1 276 ? 19.741 -5.579 -16.352 1.00 95.25 276 LEU A N 1
ATOM 2152 C CA . LEU A 1 276 ? 19.723 -6.984 -15.952 1.00 95.25 276 LEU A CA 1
ATOM 2153 C C . LEU A 1 276 ? 18.808 -7.806 -16.862 1.00 95.25 276 LEU A C 1
ATOM 2155 O O . LEU A 1 276 ? 17.694 -7.389 -17.177 1.00 95.25 276 LEU A O 1
ATOM 2159 N N . GLU A 1 277 ? 19.296 -8.989 -17.233 1.00 93.38 277 GLU A N 1
ATOM 2160 C CA . GLU A 1 277 ? 18.651 -9.925 -18.171 1.00 93.38 277 GLU A CA 1
ATOM 2161 C C . GLU A 1 277 ? 18.512 -11.350 -17.590 1.00 93.38 277 GLU A C 1
ATOM 2163 O O . GLU A 1 277 ? 18.032 -12.264 -18.257 1.00 93.38 277 GLU A O 1
ATOM 2168 N N . SER A 1 278 ? 18.953 -11.559 -16.346 1.00 91.44 278 SER A N 1
ATOM 2169 C CA . SER A 1 278 ? 18.912 -12.842 -15.637 1.00 91.44 278 SER A CA 1
ATOM 2170 C C . SER A 1 278 ? 18.686 -12.634 -14.140 1.00 91.44 278 SER A C 1
ATOM 2172 O O . SER A 1 278 ? 18.857 -11.532 -13.607 1.00 91.44 278 SER A O 1
ATOM 2174 N N . ASP A 1 279 ? 18.300 -13.704 -13.449 1.00 90.56 279 ASP A N 1
ATOM 2175 C CA . ASP A 1 279 ? 18.047 -13.741 -12.008 1.00 90.56 279 ASP A CA 1
ATOM 2176 C C . ASP A 1 279 ? 19.285 -14.103 -11.171 1.00 90.56 279 ASP A C 1
ATOM 2178 O O . ASP A 1 279 ? 19.171 -14.312 -9.964 1.00 90.56 279 ASP A O 1
ATOM 2182 N N . ASP A 1 280 ? 20.485 -14.067 -11.759 1.00 91.88 280 ASP A N 1
ATOM 2183 C CA . ASP A 1 280 ? 21.748 -14.381 -11.070 1.00 91.88 280 ASP A CA 1
ATOM 2184 C C . ASP A 1 280 ? 21.984 -13.500 -9.828 1.00 91.88 280 ASP A C 1
ATOM 2186 O O . ASP A 1 280 ? 22.603 -13.918 -8.851 1.00 91.88 280 ASP A O 1
ATOM 2190 N N . SER A 1 281 ? 21.463 -12.267 -9.842 1.00 91.62 281 SER A N 1
ATOM 2191 C CA . SER A 1 281 ? 21.551 -11.315 -8.723 1.00 91.62 281 SER A CA 1
ATOM 2192 C C . SER A 1 281 ? 20.338 -11.350 -7.781 1.00 91.62 281 SER A C 1
ATOM 2194 O O . SER A 1 281 ? 20.220 -10.490 -6.908 1.00 91.62 281 SER A O 1
ATOM 2196 N N . LEU A 1 282 ? 19.414 -12.309 -7.924 1.00 95.56 282 LEU A N 1
ATOM 2197 C CA . LEU A 1 282 ? 18.142 -12.319 -7.191 1.00 95.56 282 LEU A CA 1
ATOM 2198 C C . LEU A 1 282 ? 18.292 -12.201 -5.660 1.00 95.56 282 LEU A C 1
ATOM 2200 O O . LEU A 1 282 ? 17.573 -11.384 -5.078 1.00 95.56 282 LEU A O 1
ATOM 2204 N N . PRO A 1 283 ? 19.211 -12.921 -4.979 1.00 96.12 283 PRO A N 1
ATOM 2205 C CA . PRO A 1 283 ? 19.386 -12.764 -3.534 1.00 96.12 283 PRO A CA 1
ATOM 2206 C C . PRO A 1 283 ? 19.749 -11.330 -3.120 1.00 96.12 283 PRO A C 1
ATOM 2208 O O . PRO A 1 283 ? 19.216 -10.807 -2.140 1.00 96.12 283 PRO A O 1
ATOM 2211 N N . GLU A 1 284 ? 20.612 -10.669 -3.891 1.00 96.00 284 GLU A N 1
ATOM 2212 C CA . GLU A 1 284 ? 21.016 -9.283 -3.653 1.00 96.00 284 GLU A CA 1
ATOM 2213 C C . GLU A 1 284 ? 19.871 -8.302 -3.951 1.00 96.00 284 GLU A C 1
ATOM 2215 O O . GLU A 1 284 ? 19.638 -7.379 -3.171 1.00 96.00 284 GLU A O 1
ATOM 2220 N N . LEU A 1 285 ? 19.099 -8.531 -5.020 1.00 97.25 285 LEU A N 1
ATOM 2221 C CA . LEU A 1 285 ? 17.922 -7.721 -5.358 1.00 97.25 285 LEU A CA 1
ATOM 2222 C C . LEU A 1 285 ? 16.848 -7.786 -4.267 1.00 97.25 285 LEU A C 1
ATOM 2224 O O . LEU A 1 285 ? 16.281 -6.755 -3.893 1.00 97.25 285 LEU A O 1
ATOM 2228 N N . LEU A 1 286 ? 16.586 -8.981 -3.728 1.00 97.94 286 LEU A N 1
ATOM 2229 C CA . LEU A 1 286 ? 15.658 -9.177 -2.615 1.00 97.94 286 LEU A CA 1
ATOM 2230 C C . LEU A 1 286 ? 16.144 -8.453 -1.355 1.00 97.94 286 LEU A C 1
ATOM 2232 O O . LEU A 1 286 ? 15.347 -7.784 -0.695 1.00 97.94 286 LEU A O 1
ATOM 2236 N N . ALA A 1 287 ? 17.439 -8.537 -1.033 1.00 97.75 287 ALA A N 1
ATOM 2237 C CA . ALA A 1 287 ? 18.022 -7.835 0.109 1.00 97.75 287 ALA A CA 1
ATOM 2238 C C . ALA A 1 287 ? 17.937 -6.306 -0.050 1.00 97.75 287 ALA A C 1
ATOM 2240 O O . ALA A 1 287 ? 17.468 -5.615 0.860 1.00 97.75 287 ALA A O 1
ATOM 2241 N N . LEU A 1 288 ? 18.319 -5.783 -1.220 1.00 98.31 288 LEU A N 1
ATOM 2242 C CA . LEU A 1 288 ? 18.244 -4.363 -1.568 1.00 98.31 288 LEU A CA 1
ATOM 2243 C C . LEU A 1 288 ? 16.806 -3.839 -1.466 1.00 98.31 288 LEU A C 1
ATOM 2245 O O . LEU A 1 288 ? 16.552 -2.847 -0.776 1.00 98.31 288 LEU A O 1
ATOM 2249 N N . TYR A 1 289 ? 15.855 -4.520 -2.110 1.00 98.31 289 TYR A N 1
ATOM 2250 C CA . TYR A 1 289 ? 14.454 -4.118 -2.072 1.00 98.31 289 TYR A CA 1
ATOM 2251 C C . TYR A 1 289 ? 13.877 -4.197 -0.657 1.00 98.31 289 TYR A C 1
ATOM 2253 O O . TYR A 1 289 ? 13.270 -3.232 -0.210 1.00 98.31 289 TYR A O 1
ATOM 2261 N N . ASN A 1 290 ? 14.075 -5.293 0.083 1.00 98.31 290 ASN A N 1
ATOM 2262 C CA . ASN A 1 290 ? 13.473 -5.430 1.413 1.00 98.31 290 ASN A CA 1
ATOM 2263 C C . ASN A 1 290 ? 14.054 -4.416 2.415 1.00 98.31 290 ASN A C 1
ATOM 2265 O O . ASN A 1 290 ? 13.319 -3.903 3.260 1.00 98.31 290 ASN A O 1
ATOM 2269 N N . ARG A 1 291 ? 15.337 -4.045 2.279 1.00 97.88 291 ARG A N 1
ATOM 2270 C CA . ARG A 1 291 ? 15.947 -2.950 3.050 1.00 97.88 291 ARG A CA 1
ATOM 2271 C C . ARG A 1 291 ? 15.321 -1.593 2.712 1.00 97.88 291 ARG A C 1
ATOM 2273 O O . ARG A 1 291 ? 15.089 -0.790 3.613 1.00 97.88 291 ARG A O 1
ATOM 2280 N N . PHE A 1 292 ? 15.028 -1.334 1.437 1.00 97.81 292 PHE A N 1
ATOM 2281 C CA . PHE A 1 292 ? 14.285 -0.145 1.012 1.00 97.81 292 PHE A CA 1
ATOM 2282 C C . PHE A 1 292 ? 12.848 -0.147 1.552 1.00 97.81 292 PHE A C 1
ATOM 2284 O O . PHE A 1 292 ? 12.408 0.841 2.143 1.00 97.81 292 PHE A O 1
ATOM 2291 N N . ALA A 1 293 ? 12.136 -1.257 1.352 1.00 97.69 293 ALA A N 1
ATOM 2292 C CA . ALA A 1 293 ? 10.719 -1.438 1.636 1.00 97.69 293 ALA A CA 1
ATOM 2293 C C . ALA A 1 293 ? 10.405 -1.279 3.126 1.00 97.69 293 ALA A C 1
ATOM 2295 O O . ALA A 1 293 ? 9.417 -0.636 3.464 1.00 97.69 293 ALA A O 1
ATOM 2296 N N . ALA A 1 294 ? 11.287 -1.757 4.011 1.00 97.50 294 ALA A N 1
ATOM 2297 C CA . ALA A 1 294 ? 11.131 -1.632 5.460 1.00 97.50 294 ALA A CA 1
ATOM 2298 C C . ALA A 1 294 ? 11.017 -0.178 5.962 1.00 97.50 294 ALA A C 1
ATOM 2300 O O . ALA A 1 294 ? 10.513 0.057 7.058 1.00 97.50 294 ALA A O 1
ATOM 2301 N N . ARG A 1 295 ? 11.444 0.816 5.172 1.00 95.50 295 ARG A N 1
ATOM 2302 C CA . ARG A 1 295 ? 11.310 2.241 5.523 1.00 95.50 295 ARG A CA 1
ATOM 2303 C C . ARG A 1 295 ? 9.887 2.779 5.354 1.00 95.50 295 ARG A C 1
ATOM 2305 O O . ARG A 1 295 ? 9.602 3.862 5.860 1.00 95.50 295 ARG A O 1
ATOM 2312 N N . TYR A 1 296 ? 9.022 2.060 4.640 1.00 95.56 296 TYR A N 1
ATOM 2313 C CA . TYR A 1 296 ? 7.683 2.507 4.277 1.00 95.56 296 TYR A CA 1
ATOM 2314 C C . TYR A 1 296 ? 6.627 1.550 4.823 1.00 95.56 296 TYR A C 1
ATOM 2316 O O . TYR A 1 296 ? 6.734 0.331 4.698 1.00 95.56 296 TYR A O 1
ATOM 2324 N N . ASN A 1 297 ? 5.554 2.110 5.372 1.00 96.06 297 ASN A N 1
ATOM 2325 C CA . ASN A 1 297 ? 4.338 1.345 5.606 1.00 96.06 297 ASN A CA 1
ATOM 2326 C C . ASN A 1 297 ? 3.737 0.895 4.267 1.00 96.06 297 ASN A C 1
ATOM 2328 O O . ASN A 1 297 ? 3.919 1.567 3.252 1.00 96.06 297 ASN A O 1
ATOM 2332 N N . ALA A 1 298 ? 2.985 -0.207 4.292 1.00 95.75 298 ALA A N 1
ATOM 2333 C CA . ALA A 1 298 ? 2.285 -0.810 3.150 1.00 95.75 298 ALA A CA 1
ATOM 2334 C C . ALA A 1 298 ? 3.163 -1.457 2.065 1.00 95.75 298 ALA A C 1
ATOM 2336 O O . ALA A 1 298 ? 2.629 -2.239 1.287 1.00 95.75 298 ALA A O 1
ATOM 2337 N N . CYS A 1 299 ? 4.478 -1.226 2.027 1.00 96.50 299 CYS A N 1
ATOM 2338 C CA . CYS A 1 299 ? 5.348 -1.986 1.131 1.00 96.50 299 CYS A CA 1
ATOM 2339 C C . CYS A 1 299 ? 5.350 -3.467 1.525 1.00 96.50 299 CYS A C 1
ATOM 2341 O O . CYS A 1 299 ? 5.469 -3.800 2.709 1.00 96.50 299 CYS A O 1
ATOM 2343 N N . PHE A 1 300 ? 5.264 -4.356 0.539 1.00 97.50 300 PHE A N 1
ATOM 2344 C CA . PHE A 1 300 ? 5.272 -5.794 0.778 1.00 97.50 300 PHE A CA 1
ATOM 2345 C C . PHE A 1 300 ? 6.685 -6.355 0.752 1.00 97.50 300 PHE A C 1
ATOM 2347 O O . PHE A 1 300 ? 7.507 -5.955 -0.054 1.00 97.50 300 PHE A O 1
ATOM 2354 N N . MET A 1 301 ? 6.982 -7.307 1.626 1.00 98.19 301 MET A N 1
ATOM 2355 C CA . MET A 1 301 ? 8.218 -8.072 1.585 1.00 98.19 301 MET A CA 1
ATOM 2356 C C . MET A 1 301 ? 8.212 -8.977 0.354 1.00 98.19 301 MET A C 1
ATOM 2358 O O . MET A 1 301 ? 7.303 -9.790 0.169 1.00 98.19 301 MET A O 1
ATOM 2362 N N . ARG A 1 302 ? 9.266 -8.888 -0.456 1.00 97.44 302 ARG A N 1
ATOM 2363 C CA . ARG A 1 302 ? 9.469 -9.778 -1.603 1.00 97.44 302 ARG A CA 1
ATOM 2364 C C . ARG A 1 302 ? 10.312 -10.975 -1.184 1.00 97.44 302 ARG A C 1
ATOM 2366 O O . ARG A 1 302 ? 11.283 -10.826 -0.440 1.00 97.44 302 ARG A O 1
ATOM 2373 N N . ARG A 1 303 ? 9.930 -12.162 -1.657 1.00 95.50 303 ARG A N 1
ATOM 2374 C CA . ARG A 1 303 ? 10.606 -13.442 -1.369 1.00 95.50 303 ARG A CA 1
ATOM 2375 C C . ARG A 1 303 ? 11.030 -14.205 -2.621 1.00 95.50 303 ARG A C 1
ATOM 2377 O O . ARG A 1 303 ? 11.768 -15.175 -2.511 1.00 95.50 303 ARG A O 1
ATOM 2384 N N . ASP A 1 304 ? 10.562 -13.775 -3.785 1.00 93.81 304 ASP A N 1
ATOM 2385 C CA . ASP A 1 304 ? 10.789 -14.437 -5.061 1.00 93.81 304 ASP A CA 1
ATOM 2386 C C . ASP A 1 304 ? 11.033 -13.404 -6.173 1.00 93.81 304 ASP A C 1
ATOM 2388 O O . ASP A 1 304 ? 10.876 -12.192 -5.978 1.00 93.81 304 ASP A O 1
ATOM 2392 N N . GLY A 1 305 ? 11.448 -13.898 -7.340 1.00 92.94 305 GLY A N 1
ATOM 2393 C CA . GLY A 1 305 ? 11.845 -13.072 -8.473 1.00 92.94 305 GLY A CA 1
ATOM 2394 C C . GLY A 1 305 ? 10.707 -12.460 -9.290 1.00 92.94 305 GLY A C 1
ATOM 2395 O O . GLY A 1 305 ? 10.991 -11.676 -10.191 1.00 92.94 305 GLY A O 1
ATOM 2396 N N . LYS A 1 306 ? 9.428 -12.762 -9.011 1.00 91.62 306 LYS A N 1
ATOM 2397 C CA . LYS A 1 306 ? 8.315 -12.423 -9.924 1.00 91.62 306 LYS A CA 1
ATOM 2398 C C . LYS A 1 306 ? 8.088 -10.921 -10.118 1.00 91.62 306 LYS A C 1
ATOM 2400 O O . LYS A 1 306 ? 7.423 -10.518 -11.068 1.00 91.62 306 LYS A O 1
ATOM 2405 N N . TYR A 1 307 ? 8.622 -10.101 -9.215 1.00 91.75 307 TYR A N 1
ATOM 2406 C CA . TYR A 1 307 ? 8.503 -8.641 -9.235 1.00 91.75 307 TYR A CA 1
ATOM 2407 C C . TYR A 1 307 ? 9.634 -7.938 -9.997 1.00 91.75 307 TYR A C 1
ATOM 2409 O O . TYR A 1 307 ? 9.593 -6.717 -10.153 1.00 91.75 307 TYR A O 1
ATOM 2417 N N . PHE A 1 308 ? 10.642 -8.685 -10.450 1.00 94.12 308 PHE A N 1
ATOM 2418 C CA . PHE A 1 308 ? 11.769 -8.155 -11.206 1.00 94.12 308 PHE A CA 1
ATOM 2419 C C . PHE A 1 308 ? 11.602 -8.540 -12.685 1.00 94.12 308 PHE A C 1
ATOM 2421 O O . PHE A 1 308 ? 11.716 -9.717 -13.029 1.00 94.12 308 PHE A O 1
ATOM 2428 N N . PRO A 1 309 ? 11.291 -7.586 -13.582 1.00 91.88 309 PRO A N 1
ATOM 2429 C CA . PRO A 1 309 ? 11.185 -7.860 -15.010 1.00 91.88 309 PRO A CA 1
ATOM 2430 C C . PRO A 1 309 ? 12.580 -8.017 -15.625 1.00 91.88 309 PRO A C 1
ATOM 2432 O O . PRO A 1 309 ? 13.193 -7.045 -16.053 1.00 91.88 309 PRO A O 1
ATOM 2435 N N . LEU A 1 310 ? 13.071 -9.254 -15.658 1.00 90.50 310 LEU A N 1
ATOM 2436 C CA . LEU A 1 310 ? 14.416 -9.598 -16.137 1.00 90.50 310 LEU A CA 1
ATOM 2437 C C . LEU A 1 310 ? 14.425 -10.111 -17.590 1.00 90.50 310 LEU A C 1
ATOM 2439 O O . LEU A 1 310 ? 15.456 -10.533 -18.086 1.00 90.50 310 LEU A O 1
ATOM 2443 N N . ASP A 1 311 ? 13.287 -10.046 -18.291 1.00 91.06 311 ASP A N 1
ATOM 2444 C CA . ASP A 1 311 ? 13.165 -10.349 -19.727 1.00 91.06 311 ASP A CA 1
ATOM 2445 C C . ASP A 1 311 ? 12.753 -9.072 -20.494 1.00 91.06 311 ASP A C 1
ATOM 2447 O O . ASP A 1 311 ? 11.571 -8.880 -20.840 1.00 91.06 311 ASP A O 1
ATOM 2451 N N . PRO A 1 312 ? 13.699 -8.132 -20.703 1.00 90.94 312 PRO A N 1
ATOM 2452 C CA . PRO A 1 312 ? 13.393 -6.826 -21.280 1.00 90.94 312 PRO A CA 1
ATOM 2453 C C . PRO A 1 312 ? 12.951 -6.917 -22.742 1.00 90.94 312 PRO A C 1
ATOM 2455 O O . PRO A 1 312 ? 12.143 -6.105 -23.193 1.00 90.94 312 PRO A O 1
ATOM 2458 N N . TYR A 1 313 ? 13.415 -7.921 -23.488 1.00 92.12 313 TYR A N 1
ATOM 2459 C CA . TYR A 1 313 ? 13.111 -8.063 -24.913 1.00 92.12 313 TYR A CA 1
ATOM 2460 C C . TYR A 1 313 ? 11.705 -8.604 -25.173 1.00 92.12 313 TYR A C 1
ATOM 2462 O O . TYR A 1 313 ? 11.088 -8.243 -26.175 1.00 92.12 313 TYR A O 1
ATOM 2470 N N . ARG A 1 314 ? 11.163 -9.413 -24.256 1.00 90.38 314 ARG A N 1
ATOM 2471 C CA . ARG A 1 314 ? 9.774 -9.877 -24.335 1.00 90.38 314 ARG A CA 1
ATOM 2472 C C . ARG A 1 314 ? 8.775 -8.854 -23.811 1.00 90.38 314 ARG A C 1
ATOM 2474 O O . ARG A 1 314 ? 7.667 -8.758 -24.334 1.00 90.38 314 ARG A O 1
ATOM 2481 N N . THR A 1 315 ? 9.128 -8.142 -22.742 1.00 88.19 315 THR A N 1
ATOM 2482 C CA . THR A 1 315 ? 8.168 -7.323 -21.984 1.00 88.19 315 THR A CA 1
ATOM 2483 C C . THR A 1 315 ? 8.263 -5.826 -22.265 1.00 88.19 315 THR A C 1
ATOM 2485 O O . THR A 1 315 ? 7.328 -5.099 -21.935 1.00 88.19 315 THR A O 1
ATOM 2488 N N . GLN A 1 316 ? 9.378 -5.360 -22.844 1.00 91.06 316 GLN A N 1
ATOM 2489 C CA . GLN A 1 316 ? 9.753 -3.941 -22.933 1.00 91.06 316 GLN A CA 1
ATOM 2490 C C . GLN A 1 316 ? 9.791 -3.219 -21.574 1.00 91.06 316 GLN A C 1
ATOM 2492 O O . GLN A 1 316 ? 9.761 -1.988 -21.518 1.00 91.06 316 GLN A O 1
ATOM 2497 N N . ASN A 1 317 ? 9.871 -3.977 -20.477 1.00 94.31 317 ASN A N 1
ATOM 2498 C CA . ASN A 1 317 ? 10.176 -3.460 -19.153 1.00 94.31 317 ASN A CA 1
ATOM 2499 C C . ASN A 1 317 ? 11.669 -3.664 -18.905 1.00 94.31 317 ASN A C 1
ATOM 2501 O O . ASN A 1 317 ? 12.161 -4.787 -18.937 1.00 94.31 317 ASN A O 1
ATOM 2505 N N . TYR A 1 318 ? 12.380 -2.575 -18.661 1.00 96.38 318 TYR A N 1
ATOM 2506 C CA . TYR A 1 318 ? 13.819 -2.567 -18.453 1.00 96.38 318 TYR A CA 1
ATOM 2507 C C . TYR A 1 318 ? 14.124 -2.439 -16.966 1.00 96.38 318 TYR A C 1
ATOM 2509 O O . TYR A 1 318 ? 13.568 -1.569 -16.292 1.00 96.38 318 TYR A O 1
ATOM 2517 N N . PHE A 1 319 ? 15.025 -3.277 -16.463 1.00 97.69 319 PHE A N 1
ATOM 2518 C CA . PHE A 1 319 ? 15.474 -3.254 -15.077 1.00 97.69 319 PHE A CA 1
ATOM 2519 C C . PHE A 1 319 ? 16.941 -2.828 -15.015 1.00 97.69 319 PHE A C 1
ATOM 2521 O O . PHE A 1 319 ? 17.816 -3.574 -15.450 1.00 97.69 319 PHE A O 1
ATOM 2528 N N . TYR A 1 320 ? 17.217 -1.640 -14.477 1.00 97.94 320 TYR A N 1
ATOM 2529 C CA . TYR A 1 320 ? 18.580 -1.122 -14.347 1.00 97.94 320 TYR A CA 1
ATOM 2530 C C . TYR A 1 320 ? 19.030 -1.144 -12.892 1.00 97.94 320 TYR A C 1
ATOM 2532 O O . TYR A 1 320 ? 18.473 -0.422 -12.066 1.00 97.94 320 TYR A O 1
ATOM 2540 N N . LEU A 1 321 ? 20.056 -1.941 -12.593 1.00 98.06 321 LEU A N 1
ATOM 2541 C CA . LEU A 1 321 ? 20.676 -2.031 -11.272 1.00 98.06 321 LEU A CA 1
ATOM 2542 C C . LEU A 1 321 ? 21.893 -1.112 -11.201 1.00 98.06 321 LEU A C 1
ATOM 2544 O O . LEU A 1 321 ? 22.802 -1.232 -12.018 1.00 98.06 321 LEU A O 1
ATOM 2548 N N . TRP A 1 322 ? 21.925 -0.228 -10.208 1.00 98.06 322 TRP A N 1
ATOM 2549 C CA . TRP A 1 322 ? 23.052 0.647 -9.911 1.00 98.06 322 TRP A CA 1
ATOM 2550 C C . TRP A 1 322 ? 23.889 0.086 -8.764 1.00 98.06 322 TRP A C 1
ATOM 2552 O O . TRP A 1 322 ? 23.377 -0.213 -7.675 1.00 98.06 322 TRP A O 1
ATOM 2562 N N . ARG A 1 323 ? 25.192 -0.020 -9.022 1.00 95.62 323 ARG A N 1
ATOM 2563 C CA . ARG A 1 323 ? 26.199 -0.399 -8.033 1.00 95.62 323 ARG A CA 1
ATOM 2564 C C . ARG A 1 323 ? 27.076 0.802 -7.715 1.00 95.62 323 ARG A C 1
ATOM 2566 O O . ARG A 1 323 ? 27.346 1.622 -8.594 1.00 95.62 323 ARG A O 1
ATOM 2573 N N . ASP A 1 324 ? 27.497 0.909 -6.462 1.00 92.62 324 ASP A N 1
ATOM 2574 C CA . ASP A 1 324 ? 28.504 1.902 -6.096 1.00 92.62 324 ASP A CA 1
ATOM 2575 C C . ASP A 1 324 ? 29.913 1.466 -6.542 1.00 92.62 324 ASP A C 1
ATOM 2577 O O . ASP A 1 324 ? 30.104 0.415 -7.156 1.00 92.62 324 ASP A O 1
ATOM 2581 N N . GLU A 1 325 ? 30.917 2.290 -6.242 1.00 90.75 325 GLU A N 1
ATOM 2582 C CA . GLU A 1 325 ? 32.319 2.049 -6.611 1.00 90.75 325 GLU A CA 1
ATOM 2583 C C . GLU A 1 325 ? 32.903 0.761 -6.001 1.00 90.75 325 GLU A C 1
ATOM 2585 O O . GLU A 1 325 ? 33.894 0.242 -6.510 1.00 90.75 325 GLU A O 1
ATOM 2590 N N . SER A 1 326 ? 32.291 0.223 -4.938 1.00 92.56 326 SER A N 1
ATOM 2591 C CA . SER A 1 326 ? 32.693 -1.046 -4.318 1.00 92.56 326 SER A CA 1
ATOM 2592 C C . SER A 1 326 ? 32.065 -2.274 -4.987 1.00 92.56 326 SER A C 1
ATOM 2594 O O . SER A 1 326 ? 32.455 -3.404 -4.694 1.00 92.56 326 SER A O 1
ATOM 2596 N N . GLY A 1 327 ? 31.106 -2.065 -5.894 1.00 91.94 327 GLY A N 1
ATOM 2597 C CA . GLY A 1 327 ? 30.340 -3.124 -6.545 1.00 91.94 327 GLY A CA 1
ATOM 2598 C C . GLY A 1 327 ? 29.091 -3.568 -5.774 1.00 91.94 327 GLY A C 1
ATOM 2599 O O . GLY A 1 327 ? 28.380 -4.451 -6.255 1.00 91.94 327 GLY A O 1
ATOM 2600 N N . GLU A 1 328 ? 28.772 -2.966 -4.624 1.00 94.31 328 GLU A N 1
ATOM 2601 C CA . GLU A 1 328 ? 27.548 -3.261 -3.863 1.00 94.31 328 GLU A CA 1
ATOM 2602 C C . GLU A 1 328 ? 26.317 -2.710 -4.600 1.00 94.31 328 GLU A C 1
ATOM 2604 O O . GLU A 1 328 ? 26.313 -1.558 -5.043 1.00 94.31 328 GLU A O 1
ATOM 2609 N N . ALA A 1 329 ? 25.242 -3.496 -4.727 1.00 96.50 329 ALA A N 1
ATOM 2610 C CA . ALA A 1 329 ? 23.972 -2.982 -5.233 1.00 96.50 329 ALA A CA 1
ATOM 2611 C C . ALA A 1 329 ? 23.307 -2.035 -4.223 1.00 96.50 329 ALA A C 1
ATOM 2613 O O . ALA A 1 329 ? 22.939 -2.427 -3.114 1.00 96.50 329 ALA A O 1
ATOM 2614 N N . ARG A 1 330 ? 23.086 -0.779 -4.627 1.00 97.75 330 ARG A N 1
ATOM 2615 C CA . ARG A 1 330 ? 22.538 0.265 -3.734 1.00 97.75 330 ARG A CA 1
ATOM 2616 C C . ARG A 1 330 ? 21.235 0.879 -4.222 1.00 97.75 330 ARG A C 1
ATOM 2618 O O . ARG A 1 330 ? 20.589 1.622 -3.479 1.00 97.75 330 ARG A O 1
ATOM 2625 N N . GLY A 1 331 ? 20.836 0.590 -5.453 1.00 98.25 331 GLY A N 1
ATOM 2626 C CA . GLY A 1 331 ? 19.569 1.053 -5.989 1.00 98.25 331 GLY A CA 1
ATOM 2627 C C . GLY A 1 331 ? 19.291 0.519 -7.383 1.00 98.25 331 GLY A C 1
ATOM 2628 O O . GLY A 1 331 ? 20.184 0.023 -8.056 1.00 98.25 331 GLY A O 1
ATOM 2629 N N . TYR A 1 332 ? 18.044 0.612 -7.817 1.00 98.44 332 TYR A N 1
ATOM 2630 C CA . TYR A 1 332 ? 17.627 0.255 -9.163 1.00 98.44 332 TYR A CA 1
ATOM 2631 C C . TYR A 1 332 ? 16.430 1.096 -9.592 1.00 98.44 332 TYR A C 1
ATOM 2633 O O . TYR A 1 332 ? 15.751 1.718 -8.769 1.00 98.44 332 TYR A O 1
ATOM 2641 N N . PHE A 1 333 ? 16.130 1.068 -10.886 1.00 98.31 333 PHE A N 1
ATOM 2642 C CA . PHE A 1 333 ? 14.815 1.462 -11.365 1.00 98.31 333 PHE A CA 1
ATOM 2643 C C . PHE A 1 333 ? 14.271 0.480 -12.399 1.00 98.31 333 PHE A C 1
ATOM 2645 O O . PHE A 1 333 ? 15.016 -0.142 -13.157 1.00 98.31 333 PHE A O 1
ATOM 2652 N N . GLN A 1 334 ? 12.946 0.378 -12.430 1.00 97.56 334 GLN A N 1
ATOM 2653 C CA . GLN A 1 334 ? 12.200 -0.268 -13.501 1.00 97.56 334 GLN A CA 1
ATOM 2654 C C . GLN A 1 334 ? 11.690 0.808 -14.451 1.00 97.56 334 GLN A C 1
ATOM 2656 O O . GLN A 1 334 ? 11.076 1.776 -13.998 1.00 97.56 334 GLN A O 1
ATOM 2661 N N . ALA A 1 335 ? 11.913 0.649 -15.750 1.00 97.44 335 ALA A N 1
ATOM 2662 C CA . ALA A 1 335 ? 11.494 1.618 -16.750 1.00 97.44 335 ALA A CA 1
ATOM 2663 C C . ALA A 1 335 ? 10.744 0.979 -17.914 1.00 97.44 335 ALA A C 1
ATOM 2665 O O . ALA A 1 335 ? 11.021 -0.152 -18.306 1.00 97.44 335 ALA A O 1
ATOM 2666 N N . ARG A 1 336 ? 9.823 1.737 -18.508 1.00 96.69 336 ARG A N 1
ATOM 2667 C CA . ARG A 1 336 ? 9.126 1.360 -19.736 1.00 96.69 336 ARG A CA 1
ATOM 2668 C C . ARG A 1 336 ? 9.021 2.562 -20.682 1.00 96.69 336 ARG A C 1
ATOM 2670 O O . ARG A 1 336 ? 8.542 3.617 -20.264 1.00 96.69 336 ARG A O 1
ATOM 2677 N N . PRO A 1 337 ? 9.420 2.428 -21.955 1.00 96.50 337 PRO A N 1
ATOM 2678 C CA . PRO A 1 337 ? 9.166 3.439 -22.973 1.00 96.50 337 PRO A CA 1
ATOM 2679 C C . PRO A 1 337 ? 7.664 3.645 -23.195 1.00 96.50 337 PRO A C 1
ATOM 2681 O O . PRO A 1 337 ? 6.906 2.685 -23.335 1.00 96.50 337 PRO A O 1
ATOM 2684 N N . ASN A 1 338 ? 7.236 4.899 -23.279 1.00 96.00 338 ASN A N 1
ATOM 2685 C CA . ASN A 1 338 ? 5.863 5.286 -23.578 1.00 96.00 338 ASN A CA 1
ATOM 2686 C C . ASN A 1 338 ? 5.874 6.497 -24.521 1.00 96.00 338 ASN A C 1
ATOM 2688 O O . ASN A 1 338 ? 5.890 7.654 -24.101 1.00 96.00 338 ASN A O 1
ATOM 2692 N N . GLY A 1 339 ? 5.957 6.230 -25.827 1.00 95.62 339 GLY A N 1
ATOM 2693 C CA . GLY A 1 339 ? 6.176 7.273 -26.829 1.00 95.62 339 GLY A CA 1
ATOM 2694 C C . GLY A 1 339 ? 7.507 7.997 -26.600 1.00 95.62 339 GLY A C 1
ATOM 2695 O O . GLY A 1 339 ? 8.569 7.385 -26.676 1.00 95.62 339 GLY A O 1
ATOM 2696 N N . ARG A 1 340 ? 7.448 9.305 -26.322 1.00 96.38 340 ARG A N 1
ATOM 2697 C CA . ARG A 1 340 ? 8.616 10.150 -26.000 1.00 96.38 340 ARG A CA 1
ATOM 2698 C C . ARG A 1 340 ? 8.875 10.294 -24.493 1.00 96.38 340 ARG A C 1
ATOM 2700 O O . ARG A 1 340 ? 9.713 11.103 -24.094 1.00 96.38 340 ARG A O 1
ATOM 2707 N N . THR A 1 341 ? 8.181 9.517 -23.667 1.00 97.25 341 THR A N 1
ATOM 2708 C CA . THR A 1 341 ? 8.325 9.505 -22.209 1.00 97.25 341 THR A CA 1
ATOM 2709 C C . THR A 1 341 ? 8.979 8.208 -21.744 1.00 97.25 341 THR A C 1
ATOM 2711 O O . THR A 1 341 ? 8.597 7.124 -22.183 1.00 97.25 341 THR A O 1
ATOM 2714 N N . LEU A 1 342 ? 9.943 8.312 -20.830 1.00 97.88 342 LEU A N 1
ATOM 2715 C CA . LEU A 1 342 ? 10.459 7.178 -20.067 1.00 97.88 342 LEU A CA 1
ATOM 2716 C C . LEU A 1 342 ? 9.656 7.050 -18.765 1.00 97.88 342 LEU A C 1
ATOM 2718 O O . LEU A 1 342 ? 9.848 7.842 -17.840 1.00 97.88 342 LEU A O 1
ATOM 2722 N N . ASP A 1 343 ? 8.742 6.082 -18.688 1.00 97.50 343 ASP A N 1
ATOM 2723 C CA . ASP A 1 343 ? 7.992 5.815 -17.457 1.00 97.50 343 ASP A CA 1
ATOM 2724 C C . ASP A 1 343 ? 8.890 5.043 -16.482 1.00 97.50 343 ASP A C 1
ATOM 2726 O O . ASP A 1 343 ? 9.225 3.888 -16.737 1.00 97.50 343 ASP A O 1
ATOM 2730 N N . ILE A 1 344 ? 9.247 5.647 -15.349 1.00 97.56 344 ILE A N 1
ATOM 2731 C CA . ILE A 1 344 ? 9.906 4.969 -14.229 1.00 97.56 344 ILE A CA 1
ATOM 2732 C C . ILE A 1 344 ? 8.819 4.342 -13.362 1.00 97.56 344 ILE A C 1
ATOM 2734 O O . ILE A 1 344 ? 8.105 5.033 -12.637 1.00 97.56 344 ILE A O 1
ATOM 2738 N N . LEU A 1 345 ? 8.655 3.028 -13.475 1.00 95.31 345 LEU A N 1
ATOM 2739 C CA . LEU A 1 345 ? 7.598 2.262 -12.818 1.00 95.31 345 LEU A CA 1
ATOM 2740 C C . LEU A 1 345 ? 7.893 2.026 -11.330 1.00 95.31 345 LEU A C 1
ATOM 2742 O O . LEU A 1 345 ? 6.976 1.964 -10.512 1.00 95.31 345 LEU A O 1
ATOM 2746 N N . GLU A 1 346 ? 9.162 1.871 -10.982 1.00 96.06 346 GLU A N 1
ATOM 2747 C CA . GLU A 1 346 ? 9.625 1.635 -9.618 1.00 96.06 346 GLU A CA 1
ATOM 2748 C C . GLU A 1 346 ? 11.030 2.214 -9.484 1.00 96.06 346 GLU A C 1
ATOM 2750 O O . GLU A 1 346 ? 11.853 2.047 -10.383 1.00 96.06 346 GLU A O 1
ATOM 2755 N N . LEU A 1 347 ? 11.288 2.915 -8.382 1.00 97.69 347 LEU A N 1
ATOM 2756 C CA . LEU A 1 347 ? 12.569 3.543 -8.087 1.00 97.69 347 LEU A CA 1
ATOM 2757 C C . LEU A 1 347 ? 12.969 3.174 -6.659 1.00 97.69 347 LEU A C 1
ATOM 2759 O O . LEU A 1 347 ? 12.280 3.536 -5.706 1.00 97.69 347 LEU A O 1
ATOM 2763 N N . VAL A 1 348 ? 14.083 2.462 -6.519 1.00 98.06 348 VAL A N 1
ATOM 2764 C CA . VAL A 1 348 ? 14.579 1.942 -5.243 1.00 98.06 348 VAL A CA 1
ATOM 2765 C C . VAL A 1 348 ? 16.001 2.427 -5.020 1.00 98.06 348 VAL A C 1
ATOM 2767 O O . VAL A 1 348 ? 16.858 2.271 -5.879 1.00 98.06 348 VAL A O 1
ATOM 2770 N N . TYR A 1 349 ? 16.264 3.014 -3.855 1.00 97.62 349 TYR A N 1
ATOM 2771 C CA . TYR A 1 349 ? 17.572 3.561 -3.482 1.00 97.62 349 TYR A CA 1
ATOM 2772 C C . TYR A 1 349 ? 17.759 3.553 -1.963 1.00 97.62 349 TYR A C 1
ATOM 2774 O O . TYR A 1 349 ? 16.834 3.852 -1.199 1.00 97.62 349 TYR A O 1
ATOM 2782 N N . LEU A 1 350 ? 18.965 3.244 -1.498 1.00 97.50 350 LEU A N 1
ATOM 2783 C CA . LEU A 1 350 ? 19.250 3.153 -0.064 1.00 97.50 350 LEU A CA 1
ATOM 2784 C C . LEU A 1 350 ? 19.621 4.496 0.567 1.00 97.50 350 LEU A C 1
ATOM 2786 O O . LEU A 1 350 ? 19.382 4.699 1.758 1.00 97.50 350 LEU A O 1
ATOM 2790 N N . ASP A 1 351 ? 20.149 5.425 -0.222 1.00 96.50 351 ASP A N 1
ATOM 2791 C CA . ASP A 1 351 ? 20.700 6.692 0.250 1.00 96.50 351 ASP A CA 1
ATOM 2792 C C . ASP A 1 351 ? 20.710 7.767 -0.852 1.00 96.50 351 ASP A C 1
ATOM 2794 O O . ASP A 1 351 ? 20.243 7.567 -1.974 1.00 96.50 351 ASP A O 1
ATOM 2798 N N . ARG A 1 352 ? 21.251 8.943 -0.523 1.00 96.62 352 ARG A N 1
ATOM 2799 C CA . ARG A 1 352 ? 21.363 10.059 -1.466 1.00 96.62 352 ARG A CA 1
ATOM 2800 C C . ARG A 1 352 ? 22.304 9.759 -2.639 1.00 96.62 352 ARG A C 1
ATOM 2802 O O . ARG A 1 352 ? 22.058 10.260 -3.732 1.00 96.62 352 ARG A O 1
ATOM 2809 N N . ALA A 1 353 ? 23.374 8.992 -2.424 1.00 96.50 353 ALA A N 1
ATOM 2810 C CA . ALA A 1 353 ? 24.364 8.700 -3.461 1.00 96.50 353 ALA A CA 1
ATOM 2811 C C . ALA A 1 353 ? 23.775 7.781 -4.539 1.00 96.50 353 ALA A C 1
ATOM 2813 O O . ALA A 1 353 ? 23.847 8.104 -5.719 1.00 96.50 353 ALA A O 1
ATOM 2814 N N . SER A 1 354 ? 23.101 6.708 -4.125 1.00 97.44 354 SER A N 1
ATOM 2815 C CA . SER A 1 354 ? 22.364 5.798 -5.009 1.00 97.44 354 SER A CA 1
ATOM 2816 C C . SER A 1 354 ? 21.228 6.496 -5.754 1.00 97.44 354 SER A C 1
ATOM 2818 O O . SER A 1 354 ? 21.080 6.288 -6.956 1.00 97.44 354 SER A O 1
ATOM 2820 N N . LEU A 1 355 ? 20.476 7.391 -5.099 1.00 97.81 355 LEU A N 1
ATOM 2821 C CA . LEU A 1 355 ? 19.459 8.191 -5.787 1.00 97.81 355 LEU A CA 1
ATOM 2822 C C . LEU A 1 355 ? 20.071 9.093 -6.872 1.00 97.81 355 LEU A C 1
ATOM 2824 O O . LEU A 1 355 ? 19.594 9.098 -8.004 1.00 97.81 355 LEU A O 1
ATOM 2828 N N . LEU A 1 356 ? 21.145 9.826 -6.561 1.00 97.19 356 LEU A N 1
ATOM 2829 C CA . LEU A 1 356 ? 21.845 10.651 -7.551 1.00 97.19 356 LEU A CA 1
ATOM 2830 C C . LEU A 1 356 ? 22.474 9.817 -8.669 1.00 97.19 356 LEU A C 1
ATOM 2832 O O . LEU A 1 356 ? 22.449 10.249 -9.817 1.00 97.19 356 LEU A O 1
ATOM 2836 N N . GLY A 1 357 ? 23.004 8.633 -8.357 1.00 97.31 357 GLY A N 1
ATOM 2837 C CA . GLY A 1 357 ? 23.534 7.694 -9.341 1.00 97.31 357 GLY A CA 1
ATOM 2838 C C . GLY A 1 357 ? 22.468 7.254 -10.342 1.00 97.31 357 GLY A C 1
ATOM 2839 O O . GLY A 1 357 ? 22.678 7.357 -11.549 1.00 97.31 357 GLY A O 1
ATOM 2840 N N . LEU A 1 358 ? 21.288 6.860 -9.853 1.00 98.38 358 LEU A N 1
ATOM 2841 C CA . LEU A 1 358 ? 20.152 6.467 -10.691 1.00 98.38 358 LEU A CA 1
ATOM 2842 C C . LEU A 1 358 ? 19.622 7.637 -11.530 1.00 98.38 358 LEU A C 1
ATOM 2844 O O . LEU A 1 358 ? 19.449 7.485 -12.737 1.00 98.38 358 LEU A O 1
ATOM 2848 N N . LEU A 1 359 ? 19.407 8.814 -10.930 1.00 97.81 359 LEU A N 1
ATOM 2849 C CA . LEU A 1 359 ? 18.955 10.001 -11.670 1.00 97.81 359 LEU A CA 1
ATOM 2850 C C . LEU A 1 359 ? 20.003 10.455 -12.701 1.00 97.81 359 LEU A C 1
ATOM 2852 O O . LEU A 1 359 ? 19.664 10.781 -13.835 1.00 97.81 359 LEU A O 1
ATOM 2856 N N . GLY A 1 360 ? 21.287 10.420 -12.345 1.00 97.19 360 GLY A N 1
ATOM 2857 C CA . GLY A 1 360 ? 22.393 10.699 -13.258 1.00 97.19 360 GLY A CA 1
ATOM 2858 C C . GLY A 1 360 ? 22.459 9.712 -14.424 1.00 97.19 360 GLY A C 1
ATOM 2859 O O . GLY A 1 360 ? 22.779 10.114 -15.542 1.00 97.19 360 GLY A O 1
ATOM 2860 N N . PHE A 1 361 ? 22.106 8.445 -14.196 1.00 97.88 361 PHE A N 1
ATOM 2861 C CA . PHE A 1 361 ? 21.993 7.441 -15.252 1.00 97.88 361 PHE A CA 1
ATOM 2862 C C . PHE A 1 361 ? 20.773 7.661 -16.151 1.00 97.88 361 PHE A C 1
ATOM 2864 O O . PHE A 1 361 ? 20.874 7.496 -17.363 1.00 97.88 361 PHE A O 1
ATOM 2871 N N . MET A 1 362 ? 19.639 8.122 -15.613 1.00 97.81 362 MET A N 1
ATOM 2872 C CA . MET A 1 362 ? 18.460 8.466 -16.428 1.00 97.81 362 MET A CA 1
ATOM 2873 C C . MET A 1 362 ? 18.764 9.543 -17.484 1.00 97.81 362 MET A C 1
ATOM 2875 O O . MET A 1 362 ? 18.139 9.573 -18.543 1.00 97.81 362 MET A O 1
ATOM 2879 N N . ARG A 1 363 ? 19.777 10.388 -17.259 1.00 96.44 363 ARG A N 1
ATOM 2880 C CA . ARG A 1 363 ? 20.255 11.358 -18.258 1.00 96.44 363 ARG A CA 1
ATOM 2881 C C . ARG A 1 363 ? 20.907 10.725 -19.484 1.00 96.44 363 ARG A C 1
ATOM 2883 O O . ARG A 1 363 ? 20.999 11.368 -20.526 1.00 96.44 363 ARG A O 1
ATOM 2890 N N . MET A 1 364 ? 21.353 9.473 -19.400 1.00 96.12 364 MET A N 1
ATOM 2891 C CA . MET A 1 364 ? 21.898 8.753 -20.556 1.00 96.12 364 MET A CA 1
ATOM 2892 C C . MET A 1 364 ? 20.835 8.513 -21.639 1.00 96.12 364 MET A C 1
ATOM 2894 O O . MET A 1 364 ? 21.175 8.208 -22.778 1.00 96.12 364 MET A O 1
ATOM 2898 N N . PHE A 1 365 ? 19.558 8.731 -21.312 1.00 95.88 365 PHE A N 1
ATOM 2899 C CA . PHE A 1 365 ? 18.437 8.630 -22.234 1.00 95.88 365 PHE A CA 1
ATOM 2900 C C . PHE A 1 365 ? 18.024 9.964 -22.895 1.00 95.88 365 PHE A C 1
ATOM 2902 O O . PHE A 1 365 ? 17.052 9.977 -23.648 1.00 95.88 365 PHE A O 1
ATOM 2909 N N . GLU A 1 366 ? 18.748 11.077 -22.681 1.00 92.94 366 GLU A N 1
ATOM 2910 C CA . GLU A 1 366 ? 18.438 12.412 -23.255 1.00 92.94 366 GLU A CA 1
ATOM 2911 C C . GLU A 1 366 ? 18.342 12.410 -24.795 1.00 92.94 366 GLU A C 1
ATOM 2913 O O . GLU A 1 366 ? 17.598 13.198 -25.371 1.00 92.94 366 GLU A O 1
ATOM 2918 N N . GLY A 1 367 ? 19.050 11.505 -25.480 1.00 92.75 367 GLY A N 1
ATOM 2919 C CA . GLY A 1 367 ? 18.931 11.342 -26.935 1.00 92.75 367 GLY A CA 1
ATOM 2920 C C . GLY A 1 367 ? 17.680 10.575 -27.384 1.00 92.75 367 GLY A C 1
ATOM 2921 O O . GLY A 1 367 ? 17.308 10.637 -28.554 1.00 92.75 367 GLY A O 1
ATOM 2922 N N . GLN A 1 368 ? 17.027 9.846 -26.474 1.00 95.75 368 GLN A N 1
ATOM 2923 C CA . GLN A 1 368 ? 15.930 8.929 -26.780 1.00 95.75 368 GLN A CA 1
ATOM 2924 C C . GLN A 1 368 ? 14.576 9.385 -26.241 1.00 95.75 368 GLN A C 1
ATOM 2926 O O . GLN A 1 368 ? 13.579 9.066 -26.877 1.00 95.75 368 GLN A O 1
ATOM 2931 N N . PHE A 1 369 ? 14.496 10.123 -25.134 1.00 97.81 369 PHE A N 1
ATOM 2932 C CA . PHE A 1 369 ? 13.221 10.562 -24.555 1.00 97.81 369 PHE A CA 1
ATOM 2933 C C . PHE A 1 369 ? 13.238 12.053 -24.233 1.00 97.81 369 PHE A C 1
ATOM 2935 O O . PHE A 1 369 ? 14.262 12.605 -23.844 1.00 97.81 369 PHE A O 1
ATOM 2942 N N . ASP A 1 370 ? 12.076 12.691 -24.362 1.00 96.25 370 ASP A N 1
ATOM 2943 C CA . ASP A 1 370 ? 11.906 14.118 -24.072 1.00 96.25 370 ASP A CA 1
ATOM 2944 C C . ASP A 1 370 ? 11.541 14.343 -22.596 1.00 96.25 370 ASP A C 1
ATOM 2946 O O . ASP A 1 370 ? 11.838 15.388 -22.018 1.00 96.25 370 ASP A O 1
ATOM 2950 N N . THR A 1 371 ? 10.889 13.356 -21.972 1.00 96.94 371 THR A N 1
ATOM 2951 C CA . THR A 1 371 ? 10.359 13.435 -20.602 1.00 96.94 371 THR A CA 1
ATOM 2952 C C . THR A 1 371 ? 10.611 12.149 -19.822 1.00 96.94 371 THR A C 1
ATOM 2954 O O . THR A 1 371 ? 10.704 11.064 -20.398 1.00 96.94 371 THR A O 1
ATOM 2957 N N . VAL A 1 372 ? 10.678 12.268 -18.497 1.00 97.06 372 VAL A N 1
ATOM 2958 C CA . VAL A 1 372 ? 10.692 11.142 -17.557 1.00 97.06 372 VAL A CA 1
ATOM 2959 C C . VAL A 1 372 ? 9.474 11.255 -16.648 1.00 97.06 372 VAL A C 1
ATOM 2961 O O . VAL A 1 372 ? 9.171 12.336 -16.137 1.00 97.06 372 VAL A O 1
ATOM 2964 N N . SER A 1 373 ? 8.750 10.150 -16.473 1.00 96.50 373 SER A N 1
ATOM 2965 C CA . SER A 1 373 ? 7.571 10.078 -15.609 1.00 96.50 373 SER A CA 1
ATOM 2966 C C . SER A 1 373 ? 7.815 9.096 -14.474 1.00 96.50 373 SER A C 1
ATOM 2968 O O . SER A 1 373 ? 7.765 7.883 -14.660 1.00 96.50 373 SER A O 1
ATOM 2970 N N . PHE A 1 374 ? 8.072 9.612 -13.278 1.00 95.88 374 PHE A N 1
ATOM 2971 C CA . PHE A 1 374 ? 8.163 8.811 -12.068 1.00 95.88 374 PHE A CA 1
ATOM 2972 C C . PHE A 1 374 ? 6.768 8.410 -11.619 1.00 95.88 374 PHE A C 1
ATOM 2974 O O . PHE A 1 374 ? 5.973 9.241 -11.175 1.00 95.88 374 PHE A O 1
ATOM 2981 N N . ARG A 1 375 ? 6.465 7.122 -11.736 1.00 93.12 375 ARG A N 1
ATOM 2982 C CA . ARG A 1 375 ? 5.228 6.520 -11.254 1.00 93.12 375 ARG A CA 1
ATOM 2983 C C . ARG A 1 375 ? 5.434 6.091 -9.807 1.00 93.12 375 ARG A C 1
ATOM 2985 O O . ARG A 1 375 ? 6.506 5.632 -9.434 1.00 93.12 375 ARG A O 1
ATOM 2992 N N . ARG A 1 376 ? 4.373 6.186 -9.005 1.00 89.69 376 ARG A N 1
ATOM 2993 C CA . ARG A 1 376 ? 4.346 5.653 -7.634 1.00 89.69 376 ARG A CA 1
ATOM 2994 C C . ARG A 1 376 ? 5.409 6.236 -6.694 1.00 89.69 376 ARG A C 1
ATOM 2996 O O . ARG A 1 376 ? 5.889 5.547 -5.795 1.00 89.69 376 ARG A O 1
ATOM 3003 N N . LEU A 1 377 ? 5.724 7.520 -6.864 1.00 91.12 377 LEU A N 1
ATOM 3004 C CA . LEU A 1 377 ? 6.528 8.242 -5.882 1.00 91.12 377 LEU A CA 1
ATOM 3005 C C . LEU A 1 377 ? 5.771 8.359 -4.563 1.00 91.12 377 LEU A C 1
ATOM 3007 O O . LEU A 1 377 ? 4.556 8.600 -4.542 1.00 91.12 377 LEU A O 1
ATOM 3011 N N . GLU A 1 378 ? 6.506 8.219 -3.468 1.00 88.38 378 GLU A N 1
ATOM 3012 C CA . GLU A 1 378 ? 5.992 8.497 -2.141 1.00 88.38 378 GLU A CA 1
ATOM 3013 C C . GLU A 1 378 ? 5.652 9.986 -1.984 1.00 88.38 378 GLU A C 1
ATOM 3015 O O . GLU A 1 378 ? 6.199 10.869 -2.654 1.00 88.38 378 GLU A O 1
ATOM 3020 N N . GLN A 1 379 ? 4.751 10.296 -1.054 1.00 83.38 379 GLN A N 1
ATOM 3021 C CA . GLN A 1 379 ? 4.481 11.685 -0.713 1.00 83.38 379 GLN A CA 1
ATOM 3022 C C . GLN A 1 379 ? 5.712 12.320 -0.048 1.00 83.38 379 GLN A C 1
ATOM 3024 O O . GLN A 1 379 ? 6.164 11.847 0.991 1.00 83.38 379 GLN A O 1
ATOM 3029 N N . GLY A 1 380 ? 6.198 13.432 -0.610 1.00 84.75 380 GLY A N 1
ATOM 3030 C CA . GLY A 1 380 ? 7.405 14.101 -0.117 1.00 84.75 380 GLY A CA 1
ATOM 3031 C C . GLY A 1 380 ? 8.693 13.397 -0.544 1.00 84.75 380 GLY A C 1
ATOM 3032 O O . GLY A 1 380 ? 9.685 13.464 0.180 1.00 84.75 380 GLY A O 1
ATOM 3033 N N . SER A 1 381 ? 8.666 12.700 -1.687 1.00 90.56 381 SER A N 1
ATOM 3034 C CA . SER A 1 381 ? 9.830 12.004 -2.232 1.00 90.56 381 SER A CA 1
ATOM 3035 C C . SER A 1 381 ? 11.038 12.944 -2.369 1.00 90.56 381 SER A C 1
ATOM 3037 O O . SER A 1 381 ? 10.901 14.035 -2.932 1.00 90.56 381 SER A O 1
ATOM 3039 N N . PRO A 1 382 ? 12.244 12.523 -1.939 1.00 92.75 382 PRO A N 1
ATOM 3040 C CA . PRO A 1 382 ? 13.490 13.256 -2.162 1.00 92.75 382 PRO A CA 1
ATOM 3041 C C . PRO A 1 382 ? 13.786 13.584 -3.630 1.00 92.75 382 PRO A C 1
ATOM 3043 O O . PRO A 1 382 ? 14.561 14.499 -3.895 1.00 92.75 382 PRO A O 1
ATOM 3046 N N . VAL A 1 383 ? 13.169 12.878 -4.585 1.00 93.31 383 VAL A N 1
ATOM 3047 C CA . VAL A 1 383 ? 13.251 13.191 -6.022 1.00 93.31 383 VAL A CA 1
ATOM 3048 C C . VAL A 1 383 ? 12.836 14.642 -6.297 1.00 93.31 383 VAL A C 1
ATOM 3050 O O . VAL A 1 383 ? 13.519 15.338 -7.046 1.00 93.31 383 VAL A O 1
ATOM 3053 N N . GLU A 1 384 ? 11.780 15.123 -5.630 1.00 89.81 384 GLU A N 1
ATOM 3054 C CA . GLU A 1 384 ? 11.263 16.494 -5.770 1.00 89.81 384 GLU A CA 1
ATOM 3055 C C . GLU A 1 384 ? 12.281 17.557 -5.304 1.00 89.81 384 GLU A C 1
ATOM 3057 O O . GLU A 1 384 ? 12.205 18.706 -5.724 1.00 89.81 384 GLU A O 1
ATOM 3062 N N . LEU A 1 385 ? 13.247 17.185 -4.452 1.00 90.00 385 LEU A N 1
ATOM 3063 C CA . LEU A 1 385 ? 14.292 18.085 -3.945 1.00 90.00 385 LEU A CA 1
ATOM 3064 C C . LEU A 1 385 ? 15.540 18.133 -4.838 1.00 90.00 385 LEU A C 1
ATOM 3066 O O . LEU A 1 385 ? 16.368 19.027 -4.674 1.00 90.00 385 LEU A O 1
ATOM 3070 N N . LEU A 1 386 ? 15.730 17.136 -5.708 1.00 91.69 386 LEU A N 1
ATOM 3071 C CA . LEU A 1 386 ? 16.956 16.965 -6.497 1.00 91.69 386 LEU A CA 1
ATOM 3072 C C . LEU A 1 386 ? 16.789 17.353 -7.967 1.00 91.69 386 LEU A C 1
ATOM 3074 O O . LEU A 1 386 ? 17.784 17.637 -8.630 1.00 91.69 386 LEU A O 1
ATOM 3078 N N . ILE A 1 387 ? 15.558 17.332 -8.473 1.00 90.19 387 ILE A N 1
ATOM 3079 C CA . ILE A 1 387 ? 15.235 17.652 -9.863 1.00 90.19 387 ILE A CA 1
ATOM 3080 C C . ILE A 1 387 ? 14.743 19.095 -9.948 1.00 90.19 387 ILE A C 1
ATOM 3082 O O . ILE A 1 387 ? 13.952 19.533 -9.112 1.00 90.19 387 ILE A O 1
ATOM 3086 N N . ASP A 1 388 ? 15.168 19.814 -10.987 1.00 84.81 388 ASP A N 1
ATOM 3087 C CA . ASP A 1 388 ? 14.696 21.171 -11.254 1.00 84.81 388 ASP A CA 1
ATOM 3088 C C . ASP A 1 388 ? 13.258 21.135 -11.793 1.00 84.81 388 ASP A C 1
ATOM 3090 O O . ASP A 1 388 ? 13.005 20.980 -12.990 1.00 84.81 388 ASP A O 1
ATOM 3094 N N . CYS A 1 389 ? 12.290 21.185 -10.880 1.00 78.38 389 CYS A N 1
ATOM 3095 C CA . CYS A 1 389 ? 10.876 21.197 -11.228 1.00 78.38 389 CYS A CA 1
ATOM 3096 C C . CYS A 1 389 ? 10.469 22.605 -11.678 1.00 78.38 389 CYS A C 1
ATOM 3098 O O . CYS A 1 389 ? 10.050 23.436 -10.870 1.00 78.38 389 CYS A O 1
ATOM 3100 N N . ASP A 1 390 ? 10.578 22.866 -12.978 1.00 76.62 390 ASP A N 1
ATOM 3101 C CA . ASP A 1 390 ? 10.104 24.108 -13.583 1.00 76.62 390 ASP A CA 1
ATOM 3102 C C . ASP A 1 390 ? 8.588 24.075 -13.891 1.00 76.62 390 ASP A C 1
ATOM 3104 O O . ASP A 1 390 ? 7.846 23.176 -13.488 1.00 76.62 390 ASP A O 1
ATOM 3108 N N . ARG A 1 391 ? 8.094 25.074 -14.635 1.00 74.00 391 ARG A N 1
ATOM 3109 C CA . ARG A 1 391 ? 6.670 25.188 -15.008 1.00 74.00 391 ARG A CA 1
ATOM 3110 C C . ARG A 1 391 ? 6.161 24.062 -15.919 1.00 74.00 391 ARG A C 1
ATOM 3112 O O . ARG A 1 391 ? 4.951 23.972 -16.113 1.00 74.00 391 ARG A O 1
ATOM 3119 N N . SER A 1 392 ? 7.044 23.254 -16.505 1.00 78.50 392 SER A N 1
ATOM 3120 C CA . SER A 1 392 ? 6.686 22.107 -17.347 1.00 78.50 392 SER A CA 1
ATOM 3121 C C . SER A 1 392 ? 6.459 20.822 -16.543 1.00 78.50 392 SER A C 1
ATOM 3123 O O . SER A 1 392 ? 5.907 19.859 -17.082 1.00 78.50 392 SER A O 1
ATOM 3125 N N . ALA A 1 393 ? 6.831 20.807 -15.257 1.00 89.25 393 ALA A N 1
ATOM 3126 C CA . ALA A 1 393 ? 6.586 19.677 -14.375 1.00 89.25 393 ALA A CA 1
ATOM 3127 C C . ALA A 1 393 ? 5.079 19.454 -14.156 1.00 89.25 393 ALA A C 1
ATOM 3129 O O . ALA A 1 393 ? 4.315 20.379 -13.875 1.00 89.25 393 ALA A O 1
ATOM 3130 N N . SER A 1 394 ? 4.652 18.196 -14.245 1.00 90.94 394 SER A N 1
ATOM 3131 C CA . SER A 1 394 ? 3.275 17.776 -14.003 1.00 90.94 394 SER A CA 1
ATOM 3132 C C . SER A 1 394 ? 3.207 16.809 -12.828 1.00 90.94 394 SER A C 1
ATOM 3134 O O . SER A 1 394 ? 3.878 15.775 -12.815 1.00 90.94 394 SER A O 1
ATOM 3136 N N . PHE A 1 395 ? 2.353 17.136 -11.857 1.00 88.12 395 PHE A N 1
ATOM 3137 C CA . PHE A 1 395 ? 2.052 16.291 -10.709 1.00 88.12 395 PHE A CA 1
ATOM 3138 C C . PHE A 1 395 ? 0.663 15.672 -10.870 1.00 88.12 395 PHE A C 1
ATOM 3140 O O . PHE A 1 395 ? -0.344 16.377 -10.936 1.00 88.12 395 PHE A O 1
ATOM 3147 N N . GLY A 1 396 ? 0.607 14.344 -10.894 1.00 84.19 396 GLY A N 1
ATOM 3148 C CA . GLY A 1 396 ? -0.628 13.566 -10.867 1.00 84.19 396 GLY A CA 1
ATOM 3149 C C . GLY A 1 396 ? -0.795 12.835 -9.537 1.00 84.19 396 GLY A C 1
ATOM 3150 O O . GLY A 1 396 ? 0.177 12.358 -8.952 1.00 84.19 396 GLY A O 1
ATOM 3151 N N . ALA A 1 397 ? -2.031 12.697 -9.064 1.00 74.75 397 ALA A N 1
ATOM 3152 C CA . ALA A 1 397 ? -2.347 11.708 -8.037 1.00 74.75 397 ALA A CA 1
ATOM 3153 C C . ALA A 1 397 ? -2.566 10.350 -8.721 1.00 74.75 397 ALA A C 1
ATOM 3155 O O . ALA A 1 397 ? -3.332 10.272 -9.681 1.00 74.75 397 ALA A O 1
ATOM 3156 N N . TYR A 1 398 ? -1.878 9.304 -8.260 1.00 67.25 398 TYR A N 1
ATOM 3157 C CA . TYR A 1 398 ? -2.098 7.941 -8.746 1.00 67.25 398 TYR A CA 1
ATOM 3158 C C . TYR A 1 398 ? -3.188 7.244 -7.920 1.00 67.25 398 TYR A C 1
ATOM 3160 O O . TYR A 1 398 ? -3.477 7.681 -6.804 1.00 67.25 398 TYR A O 1
ATOM 3168 N N . ASP A 1 399 ? -3.783 6.175 -8.465 1.00 63.22 399 ASP A N 1
ATOM 3169 C CA . ASP A 1 399 ? -4.796 5.352 -7.797 1.00 63.22 399 ASP A CA 1
ATOM 3170 C C . ASP A 1 399 ? -4.322 4.947 -6.398 1.00 63.22 399 ASP A C 1
ATOM 3172 O O . ASP A 1 399 ? -3.437 4.109 -6.216 1.00 63.22 399 ASP A O 1
ATOM 3176 N N . ALA A 1 400 ? -4.886 5.617 -5.398 1.00 78.56 400 ALA A N 1
ATOM 3177 C CA . ALA A 1 400 ? -4.505 5.459 -4.012 1.00 78.56 400 ALA A CA 1
ATOM 3178 C C . ALA A 1 400 ? -5.126 4.172 -3.461 1.00 78.56 400 ALA A C 1
ATOM 3180 O O . ALA A 1 400 ? -6.347 4.061 -3.310 1.00 78.56 400 ALA A O 1
ATOM 3181 N N . ALA A 1 401 ? -4.277 3.195 -3.145 1.00 91.88 401 ALA A N 1
ATOM 3182 C CA . ALA A 1 401 ? -4.725 2.009 -2.438 1.00 91.88 401 ALA A CA 1
ATOM 3183 C C . ALA A 1 401 ? -5.323 2.404 -1.079 1.00 91.88 401 ALA A C 1
ATOM 3185 O O . ALA A 1 401 ? -4.867 3.327 -0.388 1.00 91.88 401 ALA A O 1
ATOM 3186 N N . MET A 1 402 ? -6.379 1.704 -0.691 1.00 96.81 402 MET A N 1
ATOM 3187 C CA . MET A 1 402 ? -6.935 1.819 0.646 1.00 96.81 402 MET A CA 1
ATOM 3188 C C . MET A 1 402 ? -6.265 0.813 1.566 1.00 96.81 402 MET A C 1
ATOM 3190 O O . MET A 1 402 ? -5.893 -0.272 1.130 1.00 96.81 402 MET A O 1
ATOM 3194 N N . GLY A 1 403 ? -6.141 1.178 2.836 1.00 97.56 403 GLY A N 1
ATOM 3195 C CA . GLY A 1 403 ? -5.655 0.311 3.897 1.00 97.56 403 GLY A CA 1
ATOM 3196 C C . GLY A 1 403 ? -6.717 0.125 4.974 1.00 97.56 403 GLY A C 1
ATOM 3197 O O . GLY A 1 403 ? -7.537 1.017 5.214 1.00 97.56 403 GLY A O 1
ATOM 3198 N N . ARG A 1 404 ? -6.687 -1.033 5.626 1.00 98.19 404 ARG A N 1
ATOM 3199 C CA . ARG A 1 404 ? -7.500 -1.371 6.792 1.00 98.19 404 ARG A CA 1
ATOM 3200 C C . ARG A 1 404 ? -6.644 -2.104 7.820 1.00 98.19 404 ARG A C 1
ATOM 3202 O O . ARG A 1 404 ? -5.916 -3.027 7.468 1.00 98.19 404 ARG A O 1
ATOM 3209 N N . VAL A 1 405 ? -6.795 -1.748 9.091 1.00 98.38 405 VAL A N 1
ATOM 3210 C CA . VAL A 1 405 ? -6.331 -2.578 10.209 1.00 98.38 405 VAL A CA 1
ATOM 3211 C C . VAL A 1 405 ? -7.398 -3.632 10.523 1.00 98.38 405 VAL A C 1
ATOM 3213 O O . VAL A 1 405 ? -8.560 -3.297 10.764 1.00 98.38 405 VAL A O 1
ATOM 3216 N N . LEU A 1 406 ? -7.017 -4.909 10.487 1.00 98.31 406 LEU A N 1
ATOM 3217 C CA . LEU A 1 406 ? -7.881 -6.049 10.814 1.00 98.31 406 LEU A CA 1
ATOM 3218 C C . LEU A 1 406 ? -7.769 -6.452 12.289 1.00 98.31 406 LEU A C 1
ATOM 3220 O O . LEU A 1 406 ? -8.776 -6.850 12.879 1.00 98.31 406 LEU A O 1
ATOM 3224 N N . ASP A 1 407 ? -6.584 -6.298 12.887 1.00 97.62 407 ASP A N 1
ATOM 3225 C CA . ASP A 1 407 ? -6.323 -6.541 14.311 1.00 97.62 407 ASP A CA 1
ATOM 3226 C C . ASP A 1 407 ? -5.892 -5.245 15.018 1.00 97.62 407 ASP A C 1
ATOM 3228 O O . ASP A 1 407 ? -4.722 -4.845 15.022 1.00 97.62 407 ASP A O 1
ATOM 3232 N N . VAL A 1 408 ? -6.872 -4.553 15.608 1.00 97.94 408 VAL A N 1
ATOM 3233 C CA . VAL A 1 408 ? -6.635 -3.303 16.343 1.00 97.94 408 VAL A CA 1
ATOM 3234 C C . VAL A 1 408 ? -5.734 -3.521 17.569 1.00 97.94 408 VAL A C 1
ATOM 3236 O O . VAL A 1 408 ? -4.749 -2.788 17.691 1.00 97.94 408 VAL A O 1
ATOM 3239 N N . PRO A 1 409 ? -5.985 -4.504 18.461 1.00 96.75 409 PRO A N 1
ATOM 3240 C CA . PRO A 1 409 ? -5.094 -4.777 19.590 1.00 96.75 409 PRO A CA 1
ATOM 3241 C C . PRO A 1 409 ? -3.631 -5.000 19.192 1.00 96.75 409 PRO A C 1
ATOM 3243 O O . PRO A 1 409 ? -2.737 -4.438 19.826 1.00 96.75 409 PRO A O 1
ATOM 3246 N N . ALA A 1 410 ? -3.367 -5.794 18.151 1.00 95.88 410 ALA A N 1
ATOM 3247 C CA . ALA A 1 410 ? -2.009 -6.051 17.684 1.00 95.88 410 ALA A CA 1
ATOM 3248 C C . ALA A 1 410 ? -1.345 -4.772 17.152 1.00 95.88 410 ALA A C 1
ATOM 3250 O O . ALA A 1 410 ? -0.186 -4.494 17.473 1.00 95.88 410 ALA A O 1
ATOM 3251 N N . CYS A 1 411 ? -2.073 -3.945 16.396 1.00 96.75 411 CYS A N 1
ATOM 3252 C CA . CYS A 1 411 ? -1.569 -2.652 15.929 1.00 96.75 411 CYS A CA 1
ATOM 3253 C C . CYS A 1 411 ? -1.229 -1.709 17.101 1.00 96.75 411 CYS A C 1
ATOM 3255 O O . CYS A 1 411 ? -0.129 -1.156 17.149 1.00 96.75 411 CYS A O 1
ATOM 3257 N N . LEU A 1 412 ? -2.118 -1.594 18.097 1.00 97.19 412 LEU A N 1
ATOM 3258 C CA . LEU A 1 412 ? -1.905 -0.759 19.286 1.00 97.19 412 LEU A CA 1
ATOM 3259 C C . LEU A 1 412 ? -0.670 -1.193 20.094 1.00 97.19 412 LEU A C 1
ATOM 3261 O O . LEU A 1 412 ? 0.103 -0.338 20.521 1.00 97.19 412 LEU A O 1
ATOM 3265 N N . ARG A 1 413 ? -0.422 -2.504 20.242 1.00 96.50 413 ARG A N 1
ATOM 3266 C CA . ARG A 1 413 ? 0.771 -3.035 20.939 1.00 96.50 413 ARG A CA 1
ATOM 3267 C C . ARG A 1 413 ? 2.092 -2.663 20.262 1.00 96.50 413 ARG A C 1
ATOM 3269 O O . ARG A 1 413 ? 3.141 -2.754 20.897 1.00 96.50 413 ARG A O 1
ATOM 3276 N N . ARG A 1 414 ? 2.072 -2.253 18.989 1.00 93.69 414 ARG A N 1
ATOM 3277 C CA . ARG A 1 414 ? 3.257 -1.802 18.233 1.00 93.69 414 ARG A CA 1
ATOM 3278 C C . ARG A 1 414 ? 3.452 -0.290 18.245 1.00 93.69 414 ARG A C 1
ATOM 3280 O O . ARG A 1 414 ? 4.479 0.190 17.773 1.00 93.69 414 ARG A O 1
ATOM 3287 N N . MET A 1 415 ? 2.496 0.473 18.771 1.00 94.12 415 MET A N 1
ATOM 3288 C CA . MET A 1 415 ? 2.682 1.911 18.964 1.00 94.12 415 MET A CA 1
ATOM 3289 C C . MET A 1 415 ? 3.740 2.152 20.040 1.00 94.12 415 MET A C 1
ATOM 3291 O O . MET A 1 415 ? 3.949 1.302 20.895 1.00 94.12 415 MET A O 1
ATOM 3295 N N . ARG A 1 416 ? 4.454 3.276 19.985 1.00 93.88 416 ARG A N 1
ATOM 3296 C CA . ARG A 1 416 ? 5.525 3.598 20.938 1.00 93.88 416 ARG A CA 1
ATOM 3297 C C . ARG A 1 416 ? 5.431 5.058 21.354 1.00 93.88 416 ARG A C 1
ATOM 3299 O O . ARG A 1 416 ? 5.222 5.919 20.504 1.00 93.88 416 ARG A O 1
ATOM 3306 N N . ALA A 1 417 ? 5.596 5.313 22.646 1.00 94.75 417 ALA A N 1
ATOM 3307 C CA . ALA A 1 417 ? 5.711 6.641 23.239 1.00 94.75 417 ALA A CA 1
ATOM 3308 C C . ALA A 1 417 ? 6.655 6.581 24.449 1.00 94.75 417 ALA A C 1
ATOM 3310 O O . ALA A 1 417 ? 7.205 5.524 24.754 1.00 94.75 417 ALA A O 1
ATOM 3311 N N . GLU A 1 418 ? 6.858 7.715 25.116 1.00 94.12 418 GLU A N 1
ATOM 3312 C CA . GLU A 1 418 ? 7.735 7.800 26.284 1.00 94.12 418 GLU A CA 1
ATOM 3313 C C . GLU A 1 418 ? 7.190 6.949 27.439 1.00 94.12 418 GLU A C 1
ATOM 3315 O O . GLU A 1 418 ? 5.983 6.938 27.707 1.00 94.12 418 GLU A O 1
ATOM 3320 N N . ALA A 1 419 ? 8.087 6.254 28.141 1.00 95.50 419 ALA A N 1
ATOM 3321 C CA . ALA A 1 419 ? 7.722 5.412 29.272 1.00 95.50 419 ALA A CA 1
ATOM 3322 C C . ALA A 1 419 ? 6.987 6.218 30.360 1.00 95.50 419 ALA A C 1
ATOM 3324 O O . ALA A 1 419 ? 7.345 7.354 30.673 1.00 95.50 419 ALA A O 1
ATOM 3325 N N . GLY A 1 420 ? 5.940 5.625 30.936 1.00 95.19 420 GLY A N 1
ATOM 3326 C CA . GLY A 1 420 ? 5.079 6.260 31.938 1.00 95.19 420 GLY A CA 1
ATOM 3327 C C . GLY A 1 420 ? 3.913 7.063 31.352 1.00 95.19 420 GLY A C 1
ATOM 3328 O O . GLY A 1 420 ? 2.990 7.417 32.087 1.00 95.19 420 GLY A O 1
ATOM 3329 N N . GLN A 1 421 ? 3.889 7.313 30.038 1.00 96.62 421 GLN A N 1
ATOM 3330 C CA . GLN A 1 421 ? 2.704 7.867 29.385 1.00 96.62 421 GLN A CA 1
ATOM 3331 C C . GLN A 1 421 ? 1.590 6.814 29.305 1.00 96.62 421 GLN A C 1
ATOM 3333 O O . GLN A 1 421 ? 1.828 5.609 29.205 1.00 96.62 421 GLN A O 1
ATOM 3338 N N . THR A 1 422 ? 0.345 7.285 29.313 1.00 97.50 422 THR A N 1
ATOM 3339 C CA . THR A 1 422 ? -0.842 6.450 29.098 1.00 97.50 422 THR A CA 1
ATOM 3340 C C . THR A 1 422 ? -1.767 7.098 28.082 1.00 97.50 422 THR A C 1
ATOM 3342 O O . THR A 1 422 ? -1.801 8.327 27.963 1.00 97.50 422 THR A O 1
ATOM 3345 N N . LEU A 1 423 ? -2.556 6.297 27.374 1.00 98.12 423 LEU A N 1
ATOM 3346 C CA . LEU A 1 423 ? -3.541 6.778 26.406 1.00 98.12 423 LEU A CA 1
ATOM 3347 C C . LEU A 1 423 ? -4.767 5.866 26.387 1.00 98.12 423 LEU A C 1
ATOM 3349 O O . LEU A 1 423 ? -4.622 4.652 26.305 1.00 98.12 423 LEU A O 1
ATOM 3353 N N . SER A 1 424 ? -5.965 6.442 26.411 1.00 98.38 424 SER A N 1
ATOM 3354 C CA . SER A 1 424 ? -7.220 5.699 26.265 1.00 98.38 424 SER A CA 1
ATOM 3355 C C . SER A 1 424 ? -7.864 5.996 24.910 1.00 98.38 424 SER A C 1
ATOM 3357 O O . SER A 1 424 ? -8.206 7.142 24.628 1.00 98.38 424 SER A O 1
ATOM 3359 N N . LEU A 1 425 ? -8.058 4.976 24.074 1.00 98.56 425 LEU A N 1
ATOM 3360 C CA . LEU A 1 425 ? -8.654 5.094 22.741 1.00 98.56 425 LEU A CA 1
ATOM 3361 C C . LEU A 1 425 ? -9.943 4.284 22.644 1.00 98.56 425 LEU A C 1
ATOM 3363 O O . LEU A 1 425 ? -9.944 3.081 22.889 1.00 98.56 425 LEU A O 1
ATOM 3367 N N . ARG A 1 426 ? -11.042 4.918 22.238 1.00 98.62 426 ARG A N 1
ATOM 3368 C CA . ARG A 1 426 ? -12.297 4.221 21.935 1.00 98.62 426 ARG A CA 1
ATOM 3369 C C . ARG A 1 426 ? -12.393 3.957 20.438 1.00 98.62 426 ARG A C 1
ATOM 3371 O O . ARG A 1 426 ? -12.462 4.905 19.666 1.00 98.62 426 ARG A O 1
ATOM 3378 N N . ILE A 1 427 ? -12.427 2.692 20.032 1.00 98.56 427 ILE A N 1
ATOM 3379 C CA . ILE A 1 427 ? -12.525 2.287 18.624 1.00 98.56 427 ILE A CA 1
ATOM 3380 C C . ILE A 1 427 ? -13.917 1.727 18.332 1.00 98.56 427 ILE A C 1
ATOM 3382 O O . ILE A 1 427 ? -14.445 0.942 19.121 1.00 98.56 427 ILE A O 1
ATOM 3386 N N . THR A 1 428 ? -14.496 2.121 17.194 1.00 98.31 428 THR A N 1
ATOM 3387 C CA . THR A 1 428 ? -15.755 1.567 16.663 1.00 98.31 428 THR A CA 1
ATOM 3388 C C . THR A 1 428 ? -15.515 0.903 15.309 1.00 98.31 428 THR A C 1
ATOM 3390 O O . THR A 1 428 ? -15.016 1.539 14.379 1.00 98.31 428 THR A O 1
ATOM 3393 N N . ASP A 1 429 ? -15.877 -0.371 15.195 1.00 97.62 429 ASP A N 1
ATOM 3394 C CA . ASP A 1 429 ? -15.762 -1.195 13.992 1.00 97.62 429 ASP A CA 1
ATOM 3395 C C . ASP A 1 429 ? -17.029 -2.049 13.821 1.00 97.62 429 ASP A C 1
ATOM 3397 O O . ASP A 1 429 ? -17.150 -3.142 14.382 1.00 97.62 429 ASP A O 1
ATOM 3401 N N . ASP A 1 430 ? -17.972 -1.556 13.017 1.00 92.56 430 ASP A N 1
ATOM 3402 C CA . ASP A 1 430 ? -19.253 -2.232 12.749 1.00 92.56 430 ASP A CA 1
ATOM 3403 C C . ASP A 1 430 ? -19.091 -3.544 11.967 1.00 92.56 430 ASP A C 1
ATOM 3405 O O . ASP A 1 430 ? -19.999 -4.368 11.905 1.00 92.56 430 ASP A O 1
ATOM 3409 N N . THR A 1 431 ? -17.938 -3.727 11.328 1.00 91.38 431 THR A 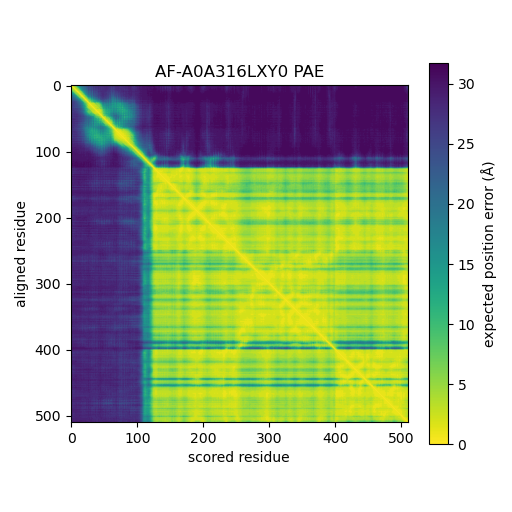N 1
ATOM 3410 C CA . THR A 1 431 ? -17.660 -4.861 10.435 1.00 91.38 431 THR A CA 1
ATOM 3411 C C . THR A 1 431 ? -16.823 -5.945 11.091 1.00 91.38 431 THR A C 1
ATOM 3413 O O . THR A 1 431 ? -16.843 -7.089 10.651 1.00 91.38 431 THR A O 1
ATOM 3416 N N . CYS A 1 432 ? -16.094 -5.605 12.152 1.00 93.62 432 CYS A N 1
ATOM 3417 C CA . CYS A 1 432 ? -15.316 -6.548 12.933 1.00 93.62 432 CYS A CA 1
ATOM 3418 C C . CYS A 1 432 ? -15.493 -6.240 14.430 1.00 93.62 432 CYS A C 1
ATOM 3420 O O . CYS A 1 432 ? -14.654 -5.566 15.033 1.00 93.62 432 CYS A O 1
ATOM 3422 N N . PRO A 1 433 ? -16.570 -6.743 15.070 1.00 92.06 433 PRO A N 1
ATOM 3423 C CA . PRO A 1 433 ? -16.922 -6.382 16.447 1.00 92.06 433 PRO A CA 1
ATOM 3424 C C . PRO A 1 433 ? -15.815 -6.632 17.482 1.00 92.06 433 PRO A C 1
ATOM 3426 O O . PRO A 1 433 ? -15.769 -5.956 18.509 1.00 92.06 433 PRO A O 1
ATOM 3429 N N . LYS A 1 434 ? -14.876 -7.553 17.209 1.00 93.19 434 LYS A N 1
ATOM 3430 C CA . LYS A 1 434 ? -13.705 -7.805 18.070 1.00 93.19 434 LYS A CA 1
ATOM 3431 C C . LYS A 1 434 ? -12.825 -6.558 18.270 1.00 93.19 434 LYS A C 1
ATOM 3433 O O . LYS A 1 434 ? -12.253 -6.398 19.352 1.00 93.19 434 LYS A O 1
ATOM 3438 N N . ASN A 1 435 ? -12.778 -5.663 17.281 1.00 96.75 435 ASN A N 1
ATOM 3439 C CA . ASN A 1 435 ? -12.022 -4.407 17.311 1.00 96.75 435 ASN A CA 1
ATOM 3440 C C . ASN A 1 435 ? -12.756 -3.270 18.036 1.00 96.75 435 ASN A C 1
ATOM 3442 O O . ASN A 1 435 ? -12.139 -2.268 18.384 1.00 96.75 435 ASN A O 1
ATOM 3446 N N . THR A 1 436 ? -14.065 -3.400 18.265 1.00 97.44 436 THR A N 1
ATOM 3447 C CA . THR A 1 436 ? -14.848 -2.366 18.949 1.00 97.44 436 THR A CA 1
ATOM 3448 C C . THR A 1 436 ? -14.591 -2.421 20.450 1.00 97.44 436 THR A C 1
ATOM 3450 O O . THR A 1 436 ? -14.734 -3.480 21.067 1.00 97.44 436 THR A O 1
ATOM 3453 N N . GLY A 1 437 ? -14.230 -1.293 21.061 1.00 97.38 437 GLY A N 1
ATOM 3454 C CA . GLY A 1 437 ? -14.042 -1.192 22.509 1.00 97.38 437 GLY A CA 1
ATOM 3455 C C . GLY A 1 437 ? -13.211 0.007 22.955 1.00 97.38 437 GLY A C 1
ATOM 3456 O O . GLY A 1 437 ? -12.728 0.790 22.139 1.00 97.38 437 GLY A O 1
ATOM 3457 N N . LEU A 1 438 ? -13.057 0.145 24.273 1.00 98.50 438 LEU A N 1
ATOM 3458 C CA . LEU A 1 438 ? -12.123 1.085 24.887 1.00 98.50 438 LEU A CA 1
ATOM 3459 C C . LEU A 1 438 ? -10.792 0.373 25.138 1.00 98.50 438 LEU A C 1
ATOM 3461 O O . LEU A 1 438 ? -10.767 -0.670 25.786 1.00 98.50 438 LEU A O 1
ATOM 3465 N N . TYR A 1 439 ? -9.698 0.941 24.649 1.00 98.56 439 TYR A N 1
ATOM 3466 C CA . TYR A 1 439 ? -8.347 0.417 24.803 1.00 98.56 439 TYR A CA 1
ATOM 3467 C C . TYR A 1 439 ? -7.516 1.371 25.647 1.00 98.56 439 TYR A C 1
ATOM 3469 O O . TYR A 1 439 ? -7.368 2.536 25.281 1.00 98.56 439 TYR A O 1
ATOM 3477 N N . ARG A 1 440 ? -6.951 0.883 26.751 1.00 98.25 440 ARG A N 1
ATOM 3478 C CA . ARG A 1 440 ? -5.952 1.607 27.541 1.00 98.25 440 ARG A CA 1
ATOM 3479 C C . ARG A 1 440 ? -4.565 1.126 27.156 1.00 98.25 440 ARG A C 1
ATOM 3481 O O . ARG A 1 440 ? -4.274 -0.066 27.210 1.00 98.25 440 ARG A O 1
ATOM 3488 N N . LEU A 1 441 ? -3.733 2.071 26.749 1.00 98.31 441 LEU A N 1
ATOM 3489 C CA . LEU A 1 441 ? -2.333 1.877 26.431 1.00 98.31 441 LEU A CA 1
ATOM 3490 C C . LEU A 1 441 ? -1.510 2.409 27.599 1.00 98.31 441 LEU A C 1
ATOM 3492 O O . LEU A 1 441 ? -1.675 3.567 27.993 1.00 98.31 441 LEU A O 1
ATOM 3496 N N . ALA A 1 442 ? -0.611 1.579 28.114 1.00 97.88 442 ALA A N 1
ATOM 3497 C CA . ALA A 1 442 ? 0.455 1.993 29.013 1.00 97.88 442 ALA A CA 1
ATOM 3498 C C . ALA A 1 442 ? 1.792 1.790 28.297 1.00 97.88 442 ALA A C 1
ATOM 3500 O O . ALA A 1 442 ? 2.119 0.676 27.880 1.00 97.88 442 ALA A O 1
ATOM 3501 N N . PHE A 1 443 ? 2.537 2.879 28.122 1.00 97.56 443 PHE A N 1
ATOM 3502 C CA . PHE A 1 443 ? 3.837 2.855 27.464 1.00 97.56 443 PHE A CA 1
ATOM 3503 C C . PHE A 1 443 ? 4.915 2.568 28.510 1.00 97.56 443 PHE A C 1
ATOM 3505 O O . PHE A 1 443 ? 5.052 3.298 29.495 1.00 97.56 443 PHE A O 1
ATOM 3512 N N . THR A 1 444 ? 5.659 1.485 28.309 1.00 94.31 444 THR A N 1
ATOM 3513 C CA . THR A 1 444 ? 6.790 1.074 29.150 1.00 94.31 444 THR A CA 1
ATOM 3514 C C . THR A 1 444 ? 8.080 1.172 28.339 1.00 94.31 444 THR A C 1
ATOM 3516 O O . THR A 1 444 ? 8.058 1.573 27.175 1.00 94.31 444 THR A O 1
ATOM 3519 N N . ASP A 1 445 ? 9.222 0.837 28.940 1.00 90.38 445 ASP A N 1
ATOM 3520 C CA . ASP A 1 445 ? 10.480 0.830 28.197 1.00 90.38 445 ASP A CA 1
ATOM 3521 C C . ASP A 1 445 ? 10.444 -0.243 27.093 1.00 90.38 445 ASP A C 1
ATOM 3523 O O . ASP A 1 445 ? 10.253 -1.426 27.368 1.00 90.38 445 ASP A O 1
ATOM 3527 N N . GLY A 1 446 ? 10.524 0.186 25.831 1.00 85.69 446 GLY A N 1
ATOM 3528 C CA . GLY A 1 446 ? 10.497 -0.682 24.646 1.00 85.69 446 GLY A CA 1
ATOM 3529 C C . GLY A 1 446 ? 9.151 -1.334 24.281 1.00 85.69 446 GLY A C 1
ATOM 3530 O O . GLY A 1 446 ? 9.022 -1.863 23.170 1.00 85.69 446 GLY A O 1
ATOM 3531 N N . GLU A 1 447 ? 8.130 -1.262 25.139 1.00 92.00 447 GLU A N 1
ATOM 3532 C CA . GLU A 1 447 ? 6.872 -2.007 24.985 1.00 92.00 447 GLU A CA 1
ATOM 3533 C C . GLU A 1 447 ? 5.610 -1.151 25.180 1.00 92.00 447 GLU A C 1
ATOM 3535 O O . GLU A 1 447 ? 5.628 0.008 25.597 1.00 92.00 447 GLU A O 1
ATOM 3540 N N . THR A 1 448 ? 4.462 -1.711 24.797 1.00 97.19 448 THR A N 1
ATOM 3541 C CA . THR A 1 448 ? 3.153 -1.084 25.001 1.00 97.19 448 THR A CA 1
ATOM 3542 C C . THR A 1 448 ? 2.153 -2.133 25.432 1.00 97.19 448 THR A C 1
ATOM 3544 O O . THR A 1 448 ? 1.778 -3.021 24.662 1.00 97.19 448 THR A O 1
ATOM 3547 N N . VAL A 1 449 ? 1.717 -2.009 26.681 1.00 97.50 449 VAL A N 1
ATOM 3548 C CA . VAL A 1 449 ? 0.689 -2.865 27.261 1.00 97.50 449 VAL A CA 1
ATOM 3549 C C . VAL A 1 449 ? -0.666 -2.325 26.827 1.00 97.50 449 VAL A C 1
ATOM 3551 O O . VAL A 1 449 ? -0.950 -1.140 26.994 1.00 97.50 449 VAL A O 1
ATOM 3554 N N . VAL A 1 450 ? -1.493 -3.196 26.247 1.00 97.94 450 VAL A N 1
ATOM 3555 C CA . VAL A 1 450 ? -2.830 -2.850 25.753 1.00 97.94 450 VAL A CA 1
ATOM 3556 C C . VAL A 1 450 ? -3.866 -3.662 26.511 1.00 97.94 450 VAL A C 1
ATOM 3558 O O . VAL A 1 450 ? -3.899 -4.889 26.400 1.00 97.94 450 VAL A O 1
ATOM 3561 N N . GLU A 1 451 ? -4.739 -2.967 27.231 1.00 97.25 451 GLU A N 1
ATOM 3562 C CA . GLU A 1 451 ? -5.871 -3.541 27.952 1.00 97.25 451 GLU A CA 1
ATOM 3563 C C . GLU A 1 451 ? -7.185 -3.094 27.300 1.00 97.25 451 GLU A C 1
ATOM 3565 O O . GLU A 1 451 ? -7.371 -1.912 27.007 1.00 97.25 451 GLU A O 1
ATOM 3570 N N . LYS A 1 452 ? -8.111 -4.033 27.066 1.00 96.75 452 LYS A N 1
ATOM 3571 C CA . LYS A 1 452 ? -9.464 -3.718 26.593 1.00 96.75 452 LYS A CA 1
ATOM 3572 C C . LYS A 1 452 ? -10.394 -3.579 27.798 1.00 96.75 452 LYS A C 1
ATOM 3574 O O . LYS A 1 452 ? -10.606 -4.546 28.522 1.00 96.75 452 LYS A O 1
ATOM 3579 N N . CYS A 1 453 ? -10.967 -2.398 27.988 1.00 94.31 453 CYS A N 1
ATOM 3580 C CA . CYS A 1 453 ? -11.830 -2.070 29.119 1.00 94.31 453 CYS A CA 1
ATOM 3581 C C . CYS A 1 453 ? -13.307 -2.018 28.695 1.00 94.31 453 CYS A C 1
ATOM 3583 O O . CYS A 1 453 ? -13.628 -1.645 27.563 1.00 94.31 453 CYS A O 1
ATOM 3585 N N . ALA A 1 454 ? -14.213 -2.353 29.619 1.00 87.81 454 ALA A N 1
ATOM 3586 C CA . ALA A 1 454 ? -15.657 -2.244 29.395 1.00 87.81 454 ALA A CA 1
ATOM 3587 C C . ALA A 1 454 ? -16.138 -0.782 29.435 1.00 87.81 454 ALA A C 1
ATOM 3589 O O . ALA A 1 454 ? -16.899 -0.347 28.572 1.00 87.81 454 ALA A O 1
ATOM 3590 N N . GLU A 1 455 ? -15.641 -0.007 30.402 1.00 88.81 455 GLU A N 1
ATOM 3591 C CA . GLU A 1 455 ? -16.080 1.362 30.680 1.00 88.81 455 GLU A CA 1
ATOM 3592 C C . GLU A 1 455 ? -14.896 2.295 30.970 1.00 88.81 455 GLU A C 1
ATOM 3594 O O . GLU A 1 455 ? -13.780 1.856 31.266 1.00 88.81 455 GLU A O 1
ATOM 3599 N N . GLY A 1 456 ? -15.151 3.601 30.874 1.00 92.75 456 GLY A N 1
ATOM 3600 C CA . GLY A 1 456 ? -14.185 4.656 31.170 1.00 92.75 456 GLY A CA 1
ATOM 3601 C C . GLY A 1 456 ? -14.163 5.779 30.137 1.00 92.75 456 GLY A C 1
ATOM 3602 O O . GLY A 1 456 ? -14.725 5.674 29.040 1.00 92.75 456 GLY A O 1
ATOM 3603 N N . GLU A 1 457 ? -13.479 6.858 30.502 1.00 95.06 457 GLU A N 1
ATOM 3604 C CA . GLU A 1 457 ? -13.233 7.995 29.622 1.00 95.06 457 GLU A CA 1
ATOM 3605 C C . GLU A 1 457 ? -12.144 7.668 28.594 1.00 95.06 457 GLU A C 1
ATOM 3607 O O . GLU A 1 457 ? -11.214 6.900 28.858 1.00 95.06 457 GLU A O 1
ATOM 3612 N N . ALA A 1 458 ? -12.286 8.233 27.397 1.00 97.75 458 ALA A N 1
ATOM 3613 C CA . ALA A 1 458 ? -11.313 8.101 26.325 1.00 97.75 458 ALA A CA 1
ATOM 3614 C C . ALA A 1 458 ? -10.616 9.445 26.103 1.00 97.75 458 ALA A C 1
ATOM 3616 O O . ALA A 1 458 ? -11.261 10.487 26.142 1.00 97.75 458 ALA A O 1
ATOM 3617 N N . ASP A 1 459 ? -9.321 9.415 25.805 1.00 98.38 459 ASP A N 1
ATOM 3618 C CA . ASP A 1 459 ? -8.574 10.589 25.349 1.00 98.38 459 ASP A CA 1
ATOM 3619 C C . ASP A 1 459 ? -8.932 10.919 23.886 1.00 98.38 459 ASP A C 1
ATOM 3621 O O . ASP A 1 459 ? -8.936 12.082 23.483 1.00 98.38 459 ASP A O 1
ATOM 3625 N N . ALA A 1 460 ? -9.297 9.905 23.093 1.00 98.56 460 ALA A N 1
ATOM 3626 C CA . ALA A 1 460 ? -9.904 10.066 21.775 1.00 98.56 460 ALA A CA 1
ATOM 3627 C C . ALA A 1 460 ? -10.839 8.897 21.435 1.00 98.56 460 ALA A C 1
ATOM 3629 O O . ALA A 1 460 ? -10.619 7.758 21.854 1.00 98.56 460 ALA A O 1
ATOM 3630 N N . SER A 1 461 ? -11.860 9.166 20.625 1.00 98.44 461 SER A N 1
ATOM 3631 C CA . SER A 1 461 ? -12.682 8.140 19.984 1.00 98.44 461 SER A CA 1
ATOM 3632 C C . SER A 1 461 ? -12.507 8.182 18.480 1.00 98.44 461 SER A C 1
ATOM 3634 O O . SER A 1 461 ? -12.461 9.268 17.903 1.00 98.44 461 SER A O 1
ATOM 3636 N N . MET A 1 462 ? -12.465 7.021 17.834 1.00 98.44 462 MET A N 1
ATOM 3637 C CA . MET A 1 462 ? -12.416 6.964 16.385 1.00 98.44 462 MET A CA 1
ATOM 3638 C C . MET A 1 462 ? -13.065 5.721 15.773 1.00 98.44 462 MET A C 1
ATOM 3640 O O . MET A 1 462 ? -13.153 4.663 16.396 1.00 98.44 462 MET A O 1
ATOM 3644 N N . THR A 1 463 ? -13.520 5.840 14.529 1.00 98.69 463 THR A N 1
ATOM 3645 C CA . THR A 1 463 ? -13.911 4.683 13.711 1.00 98.69 463 THR A CA 1
ATOM 3646 C C . THR A 1 463 ? -12.676 3.884 13.285 1.00 98.69 463 THR A C 1
ATOM 3648 O O . THR A 1 463 ? -11.558 4.407 13.259 1.00 98.69 463 THR A O 1
ATOM 3651 N N . VAL A 1 464 ? -12.855 2.622 12.886 1.00 98.56 464 VAL A N 1
ATOM 3652 C CA . VAL A 1 464 ? -11.761 1.816 12.319 1.00 98.56 464 VAL A CA 1
ATOM 3653 C C . VAL A 1 464 ? -11.183 2.432 11.039 1.00 98.56 464 VAL A C 1
ATOM 3655 O O . VAL A 1 464 ? -9.997 2.262 10.772 1.00 98.56 464 VAL A O 1
ATOM 3658 N N . ASN A 1 465 ? -11.973 3.196 10.275 1.00 98.38 465 ASN A N 1
ATOM 3659 C CA . ASN A 1 465 ? -11.500 3.927 9.097 1.00 98.38 465 ASN A CA 1
ATOM 3660 C C . ASN A 1 465 ? -10.469 4.993 9.492 1.00 98.38 465 ASN A C 1
ATOM 3662 O O . ASN A 1 465 ? -9.358 5.011 8.960 1.00 98.38 465 ASN A O 1
ATOM 3666 N N . ALA A 1 466 ? -10.823 5.840 10.465 1.00 98.38 466 ALA A N 1
ATOM 3667 C CA . ALA A 1 466 ? -9.940 6.867 11.007 1.00 98.38 466 ALA A CA 1
ATOM 3668 C C . ALA A 1 466 ? -8.688 6.247 11.635 1.00 98.38 466 ALA A C 1
ATOM 3670 O O . ALA A 1 466 ? -7.573 6.671 11.333 1.00 98.38 466 ALA A O 1
ATOM 3671 N N . PHE A 1 467 ? -8.856 5.190 12.436 1.00 98.56 467 PHE A N 1
ATOM 3672 C CA . PHE A 1 467 ? -7.727 4.469 13.015 1.00 98.56 467 PHE A CA 1
ATOM 3673 C C . PHE A 1 467 ? -6.811 3.879 11.939 1.00 98.56 467 PHE A C 1
ATOM 3675 O O . PHE A 1 467 ? -5.599 4.035 12.024 1.00 98.56 467 PHE A O 1
ATOM 3682 N N . SER A 1 468 ? -7.368 3.267 10.890 1.00 98.12 468 SER A N 1
ATOM 3683 C CA . SER A 1 468 ? -6.583 2.697 9.788 1.00 98.12 468 SER A CA 1
ATOM 3684 C C . SER A 1 468 ? -5.796 3.769 9.037 1.00 98.12 468 SER A C 1
ATOM 3686 O O . SER A 1 468 ? -4.620 3.569 8.747 1.00 98.12 468 SER A O 1
ATOM 3688 N N . LEU A 1 469 ? -6.398 4.931 8.765 1.00 97.19 469 LEU A N 1
ATOM 3689 C CA . LEU A 1 469 ? -5.691 6.064 8.165 1.00 97.19 469 LEU A CA 1
ATOM 3690 C C . LEU A 1 469 ? -4.526 6.531 9.045 1.00 97.19 469 LEU A C 1
ATOM 3692 O O . LEU A 1 469 ? -3.399 6.657 8.568 1.00 97.19 469 LEU A O 1
ATOM 3696 N N . LEU A 1 470 ? -4.797 6.780 10.325 1.00 97.62 470 LEU A N 1
ATOM 3697 C CA . LEU A 1 470 ? -3.823 7.343 11.255 1.00 97.62 470 LEU A CA 1
ATOM 3698 C C . LEU A 1 470 ? -2.701 6.358 11.594 1.00 97.62 470 LEU A C 1
ATOM 3700 O O . LEU A 1 470 ? -1.537 6.746 11.635 1.00 97.62 470 LEU A O 1
ATOM 3704 N N . ALA A 1 471 ? -3.022 5.083 11.798 1.00 96.94 471 ALA A N 1
ATOM 3705 C CA . ALA A 1 471 ? -2.031 4.058 12.093 1.00 96.94 471 ALA A CA 1
ATOM 3706 C C . ALA A 1 471 ? -1.110 3.800 10.892 1.00 96.94 471 ALA A C 1
ATOM 3708 O O . ALA A 1 471 ? 0.102 3.662 11.069 1.00 96.94 471 ALA A O 1
ATOM 3709 N N . LEU A 1 472 ? -1.664 3.747 9.674 1.00 96.25 472 LEU A N 1
ATOM 3710 C CA . LEU A 1 472 ? -0.906 3.390 8.473 1.00 96.25 472 LEU A CA 1
ATOM 3711 C C . LEU A 1 472 ? -0.166 4.581 7.853 1.00 96.25 472 LEU A C 1
ATOM 3713 O O . LEU A 1 472 ? 1.005 4.436 7.513 1.00 96.25 472 LEU A O 1
ATOM 3717 N N . ALA A 1 473 ? -0.816 5.737 7.710 1.00 94.62 473 ALA A N 1
ATOM 3718 C CA . ALA A 1 473 ? -0.255 6.907 7.023 1.00 94.62 473 ALA A CA 1
ATOM 3719 C C . ALA A 1 473 ? 0.073 8.073 7.970 1.00 94.62 473 ALA A C 1
ATOM 3721 O O . ALA A 1 473 ? 0.999 8.844 7.710 1.00 94.62 473 ALA A O 1
ATOM 3722 N N . GLY A 1 474 ? -0.672 8.200 9.069 1.00 94.88 474 GLY A N 1
ATOM 3723 C CA . GLY A 1 474 ? -0.589 9.344 9.974 1.00 94.88 474 GLY A CA 1
ATOM 3724 C C . GLY A 1 474 ? -1.170 10.631 9.379 1.00 94.88 474 GLY A C 1
ATOM 3725 O O . GLY A 1 474 ? -1.710 10.659 8.271 1.00 94.88 474 GLY A O 1
ATOM 3726 N N . ALA A 1 475 ? -1.070 11.711 10.145 1.00 94.81 475 ALA A N 1
ATOM 3727 C CA . ALA A 1 475 ? -1.580 13.036 9.816 1.00 94.81 475 ALA A CA 1
ATOM 3728 C C . ALA A 1 475 ? -0.698 14.119 10.460 1.00 94.81 475 ALA A C 1
ATOM 3730 O O . ALA A 1 475 ? 0.028 13.859 11.420 1.00 94.81 475 ALA A O 1
ATOM 3731 N N . SER A 1 476 ? -0.725 15.338 9.920 1.00 94.75 476 SER A N 1
ATOM 3732 C CA . SER A 1 476 ? -0.203 16.504 10.640 1.00 94.75 476 SER A CA 1
ATOM 3733 C C . SER A 1 476 ? -1.147 16.904 11.780 1.00 94.75 476 SER A C 1
ATOM 3735 O O . SER A 1 476 ? -2.317 16.520 11.791 1.00 94.75 476 SER A O 1
ATOM 3737 N N . GLU A 1 477 ? -0.670 17.723 12.721 1.00 95.81 477 GLU A N 1
ATOM 3738 C CA . GLU A 1 477 ? -1.507 18.227 13.819 1.00 95.81 477 GLU A CA 1
ATOM 3739 C C . GLU A 1 477 ? -2.765 18.954 13.327 1.00 95.81 477 GLU A C 1
ATOM 3741 O O . GLU A 1 477 ? -3.844 18.759 13.886 1.00 95.81 477 GLU A O 1
ATOM 3746 N N . ALA A 1 478 ? -2.630 19.755 12.267 1.00 95.38 478 ALA A N 1
ATOM 3747 C CA . ALA A 1 478 ? -3.748 20.466 11.658 1.00 95.38 478 ALA A CA 1
ATOM 3748 C C . ALA A 1 478 ? -4.694 19.522 10.903 1.00 95.38 478 ALA A C 1
ATOM 3750 O O . ALA A 1 478 ? -5.886 19.783 10.824 1.00 95.38 478 ALA A O 1
ATOM 3751 N N . GLU A 1 479 ? -4.184 18.420 10.344 1.00 95.38 479 GLU A N 1
ATOM 3752 C CA . GLU A 1 479 ? -5.006 17.441 9.628 1.00 95.38 479 GLU A CA 1
ATOM 3753 C C . GLU A 1 479 ? -5.887 16.602 10.555 1.00 95.38 479 GLU A C 1
ATOM 3755 O O . GLU A 1 479 ? -6.925 16.130 10.097 1.00 95.38 479 GLU A O 1
ATOM 3760 N N . LEU A 1 480 ? -5.516 16.432 11.833 1.00 96.50 480 LEU A N 1
ATOM 3761 C CA . LEU A 1 480 ? -6.314 15.662 12.796 1.00 96.50 480 LEU A CA 1
ATOM 3762 C C . LEU A 1 480 ? -7.748 16.190 12.919 1.00 96.50 480 LEU A C 1
ATOM 3764 O O . LEU A 1 480 ? -8.675 15.391 12.997 1.00 96.50 480 LEU A O 1
ATOM 3768 N N . ASP A 1 481 ? -7.945 17.508 12.852 1.00 96.25 481 ASP A N 1
ATOM 3769 C CA . ASP A 1 481 ? -9.277 18.122 12.945 1.00 96.25 481 ASP A CA 1
ATOM 3770 C C . ASP A 1 481 ? -10.177 17.803 11.732 1.00 96.25 481 ASP A C 1
ATOM 3772 O O . ASP A 1 481 ? -11.388 18.011 11.783 1.00 96.25 481 ASP A O 1
ATOM 3776 N N . TYR A 1 482 ? -9.604 17.273 10.645 1.00 96.88 482 TYR A N 1
ATOM 3777 C CA . TYR A 1 482 ? -10.309 16.920 9.407 1.00 96.88 482 TYR A CA 1
ATOM 3778 C C . TYR A 1 482 ? -10.416 15.408 9.180 1.00 96.88 482 TYR A C 1
ATOM 3780 O O . TYR A 1 482 ? -10.902 14.972 8.131 1.00 96.88 482 TYR A O 1
ATOM 3788 N N . VAL A 1 483 ? -9.946 14.589 10.125 1.00 97.31 483 VAL A N 1
ATOM 3789 C CA . VAL A 1 483 ? -10.084 13.134 10.033 1.00 97.31 483 VAL A CA 1
ATOM 3790 C C . VAL A 1 483 ? -11.518 12.753 10.379 1.00 97.31 483 VAL A C 1
ATOM 3792 O O . VAL A 1 483 ? -11.933 12.798 11.535 1.00 97.31 483 VAL A O 1
ATOM 3795 N N . ASP A 1 484 ? -12.275 12.359 9.357 1.00 96.81 484 ASP A N 1
ATOM 3796 C CA . ASP A 1 484 ? -13.655 11.915 9.532 1.00 96.81 484 ASP A CA 1
ATOM 3797 C C . ASP A 1 484 ? -13.732 10.706 10.470 1.00 96.81 484 ASP A C 1
ATOM 3799 O O . ASP A 1 484 ? -12.981 9.738 10.336 1.00 96.81 484 ASP A O 1
ATOM 3803 N N . GLY A 1 485 ? -14.648 10.772 11.433 1.00 97.25 485 GLY A N 1
ATOM 3804 C CA . GLY A 1 485 ? -14.794 9.760 12.468 1.00 97.25 485 GLY A CA 1
ATOM 3805 C C . GLY A 1 485 ? -13.685 9.754 13.520 1.00 97.25 485 GLY A C 1
ATOM 3806 O O . GLY A 1 485 ? -13.552 8.726 14.170 1.00 97.25 485 GLY A O 1
ATOM 3807 N N . LEU A 1 486 ? -12.909 10.832 13.698 1.00 98.56 486 LEU A N 1
ATOM 3808 C CA . LEU A 1 486 ? -12.061 11.080 14.873 1.00 98.56 486 LEU A CA 1
ATOM 3809 C C . LEU A 1 486 ? -12.701 12.151 15.770 1.00 98.56 486 LEU A C 1
ATOM 3811 O O . LEU A 1 486 ? -13.216 13.163 15.305 1.00 98.56 486 LEU A O 1
ATOM 3815 N N . THR A 1 487 ? -12.628 11.964 17.083 1.00 98.44 487 THR A N 1
ATOM 3816 C CA . THR A 1 487 ? -12.914 13.005 18.076 1.00 98.44 487 THR A CA 1
ATOM 3817 C C . THR A 1 487 ? -11.861 12.936 19.169 1.00 98.44 487 THR A C 1
ATOM 3819 O O . THR A 1 487 ? -11.607 11.866 19.721 1.00 98.44 487 THR A O 1
ATOM 3822 N N . VAL A 1 488 ? -11.229 14.070 19.465 1.00 98.25 488 VAL A N 1
ATOM 3823 C CA . VAL A 1 488 ? -10.175 14.182 20.479 1.00 98.25 488 VAL A CA 1
ATOM 3824 C C . VAL A 1 488 ? -10.735 14.900 21.699 1.00 98.25 488 VAL A C 1
ATOM 3826 O O . VAL A 1 488 ? -11.250 16.008 21.580 1.00 98.25 488 VAL A O 1
ATOM 3829 N N . TYR A 1 489 ? -10.611 14.272 22.865 1.00 97.94 489 TYR A N 1
ATOM 3830 C CA . TYR A 1 489 ? -11.075 14.802 24.149 1.00 97.94 489 TYR A CA 1
ATOM 3831 C C . TYR A 1 489 ? -9.911 15.284 25.021 1.00 97.94 489 TYR A C 1
ATOM 3833 O O . TYR A 1 489 ? -10.044 16.254 25.761 1.00 97.94 489 TYR A O 1
ATOM 3841 N N . GLY A 1 490 ? -8.755 14.623 24.918 1.00 96.88 490 GLY A N 1
ATOM 3842 C CA . GLY A 1 490 ? -7.586 14.881 25.748 1.00 96.88 490 GLY A CA 1
ATOM 3843 C C . GLY A 1 490 ? -6.287 14.412 25.098 1.00 96.88 490 GLY A C 1
ATOM 3844 O O . GLY A 1 490 ? -6.277 13.833 24.014 1.00 96.88 490 GLY A O 1
ATOM 3845 N N . LYS A 1 491 ? -5.159 14.713 25.755 1.00 96.88 491 LYS A N 1
ATOM 3846 C CA . LYS A 1 491 ? -3.799 14.283 25.363 1.00 96.88 491 LYS A CA 1
ATOM 3847 C C . LYS A 1 491 ? -3.448 14.506 23.883 1.00 96.88 491 LYS A C 1
ATOM 3849 O O . LYS A 1 491 ? -2.660 13.756 23.303 1.00 96.88 491 LYS A O 1
ATOM 3854 N N . ARG A 1 492 ? -3.967 15.582 23.281 1.00 97.25 492 ARG A N 1
ATOM 3855 C CA . ARG A 1 492 ? -3.700 15.952 21.881 1.00 97.25 492 ARG A CA 1
ATOM 3856 C C . ARG A 1 492 ? -2.203 15.954 21.520 1.00 97.25 492 ARG A C 1
ATOM 3858 O O . ARG A 1 492 ? -1.880 15.346 20.504 1.00 97.25 492 ARG A O 1
ATOM 3865 N N . PRO A 1 493 ? -1.273 16.495 22.339 1.00 97.69 493 PRO A N 1
ATOM 3866 C CA . PRO A 1 493 ? 0.156 16.444 22.012 1.00 97.69 493 PRO A CA 1
ATOM 3867 C C . PRO A 1 493 ? 0.706 15.019 21.848 1.00 97.69 493 PRO A C 1
ATOM 3869 O O . PRO A 1 493 ? 1.542 14.771 20.984 1.00 97.69 493 PRO A O 1
ATOM 3872 N N . LEU A 1 494 ? 0.216 14.061 22.643 1.00 97.62 494 LEU A N 1
ATOM 3873 C CA . LEU A 1 494 ? 0.608 12.657 22.522 1.00 97.62 494 LEU A CA 1
ATOM 3874 C C . LEU A 1 494 ? 0.035 12.029 21.245 1.00 97.62 494 LEU A C 1
ATOM 3876 O O . LEU A 1 494 ? 0.760 11.342 20.531 1.00 97.62 494 LEU A O 1
ATOM 3880 N N . LEU A 1 495 ? -1.233 12.303 20.923 1.00 97.69 495 LEU A N 1
ATOM 3881 C CA . LEU A 1 495 ? -1.875 11.829 19.691 1.00 97.69 495 LEU A CA 1
ATOM 3882 C C . LEU A 1 495 ? -1.163 12.348 18.435 1.00 97.69 495 LEU A C 1
ATOM 3884 O O . LEU A 1 495 ? -0.933 11.572 17.511 1.00 97.69 495 LEU A O 1
ATOM 3888 N N . VAL A 1 496 ? -0.762 13.624 18.428 1.00 97.50 496 VAL A N 1
ATOM 3889 C CA . VAL A 1 496 ? 0.009 14.238 17.334 1.00 97.50 496 VAL A CA 1
ATOM 3890 C C . VAL A 1 496 ? 1.328 13.502 17.107 1.00 97.50 496 VAL A C 1
ATOM 3892 O O . VAL A 1 496 ? 1.666 13.207 15.966 1.00 97.50 496 VAL A O 1
ATOM 3895 N N . ARG A 1 497 ? 2.063 13.159 18.174 1.00 96.44 497 ARG A N 1
ATOM 3896 C CA . ARG A 1 497 ? 3.317 12.395 18.048 1.00 96.44 497 ARG A CA 1
ATOM 3897 C C . ARG A 1 497 ? 3.073 10.958 17.594 1.00 96.44 497 ARG A C 1
ATOM 3899 O O . ARG A 1 497 ? 3.760 10.470 16.702 1.00 96.44 497 ARG A O 1
ATOM 3906 N N . LEU A 1 498 ? 2.092 10.284 18.191 1.00 95.75 498 LEU A N 1
ATOM 3907 C CA . LEU A 1 498 ? 1.785 8.882 17.902 1.00 95.75 498 LEU A CA 1
ATOM 3908 C C . LEU A 1 498 ? 1.317 8.667 16.463 1.00 95.75 498 LEU A C 1
ATOM 3910 O O . LEU A 1 498 ? 1.724 7.694 15.829 1.00 95.75 498 LEU A O 1
ATOM 3914 N N . PHE A 1 499 ? 0.485 9.573 15.955 1.00 96.69 499 PHE A N 1
ATOM 3915 C CA . PHE A 1 499 ? -0.070 9.523 14.606 1.00 96.69 499 PHE A CA 1
ATOM 3916 C C . PHE A 1 499 ? 0.592 10.522 13.655 1.00 96.69 499 PHE A C 1
ATOM 3918 O O . PHE A 1 499 ? -0.002 10.887 12.640 1.00 96.69 499 PHE A O 1
ATOM 3925 N N . ALA A 1 500 ? 1.822 10.946 13.955 1.00 95.06 500 ALA A N 1
ATOM 3926 C CA . ALA A 1 500 ? 2.616 11.747 13.036 1.00 95.06 500 ALA A CA 1
ATOM 3927 C C . ALA A 1 500 ? 2.740 11.027 11.687 1.00 95.06 500 ALA A C 1
ATOM 3929 O O . ALA A 1 500 ? 2.816 9.795 11.638 1.00 95.06 500 ALA A O 1
ATOM 3930 N N . ARG A 1 501 ? 2.754 11.793 10.590 1.00 92.81 501 ARG A N 1
ATOM 3931 C CA . ARG A 1 501 ? 2.868 11.236 9.236 1.00 92.81 501 ARG A CA 1
ATOM 3932 C C . ARG A 1 501 ? 4.061 10.294 9.114 1.00 92.81 501 ARG A C 1
ATOM 3934 O O . ARG A 1 501 ? 5.164 10.610 9.557 1.00 92.81 501 ARG A O 1
ATOM 3941 N N . ARG A 1 502 ? 3.834 9.166 8.447 1.00 89.94 502 ARG A N 1
ATOM 3942 C CA . ARG A 1 502 ? 4.842 8.132 8.213 1.00 89.94 502 ARG A CA 1
ATOM 3943 C C . ARG A 1 502 ? 5.049 7.933 6.717 1.00 89.94 502 ARG A C 1
ATOM 3945 O O . ARG A 1 502 ? 4.087 8.070 5.957 1.00 89.94 502 ARG A O 1
ATOM 3952 N N . PRO A 1 503 ? 6.269 7.587 6.277 1.00 92.25 503 PRO A N 1
ATOM 3953 C CA . PRO A 1 503 ? 6.476 7.145 4.909 1.00 92.25 503 PRO A CA 1
ATOM 3954 C C . PRO A 1 503 ? 5.580 5.937 4.623 1.00 92.25 503 PRO A C 1
ATOM 3956 O O . PRO A 1 503 ? 5.563 4.964 5.377 1.00 92.25 503 PRO A O 1
ATOM 3959 N N . ILE A 1 504 ? 4.815 6.015 3.542 1.00 93.44 504 ILE A N 1
ATOM 3960 C CA . ILE A 1 504 ? 3.918 4.959 3.078 1.00 93.44 504 ILE A CA 1
ATOM 3961 C C . ILE A 1 504 ? 4.035 4.878 1.562 1.00 93.44 504 ILE A C 1
ATOM 3963 O O . ILE A 1 504 ? 4.009 5.904 0.879 1.00 93.44 504 ILE A O 1
ATOM 3967 N N . ASN A 1 505 ? 4.197 3.668 1.042 1.00 93.44 505 ASN A N 1
ATOM 3968 C CA . ASN A 1 505 ? 4.247 3.415 -0.390 1.00 93.44 505 ASN A CA 1
ATOM 3969 C C . ASN A 1 505 ? 3.761 1.988 -0.669 1.00 93.44 505 ASN A C 1
ATOM 3971 O O . ASN A 1 505 ? 3.754 1.143 0.220 1.00 93.44 505 ASN A O 1
ATOM 3975 N N . LEU A 1 506 ? 3.327 1.734 -1.897 1.00 93.06 506 LEU A N 1
ATOM 3976 C CA . LEU A 1 506 ? 2.944 0.409 -2.375 1.00 93.06 506 LEU A CA 1
ATOM 3977 C C . LEU A 1 506 ? 3.236 0.342 -3.872 1.00 93.06 506 LEU A C 1
ATOM 3979 O O . LEU A 1 506 ? 2.782 1.213 -4.628 1.00 93.06 506 LEU A O 1
ATOM 3983 N N . PHE A 1 507 ? 4.000 -0.670 -4.283 1.00 92.25 507 PHE A N 1
ATOM 3984 C CA . PHE A 1 507 ? 4.394 -0.864 -5.679 1.00 92.25 507 PHE A CA 1
ATOM 3985 C C . PHE A 1 507 ? 3.548 -1.918 -6.385 1.00 92.25 507 PHE A C 1
ATOM 3987 O O . PHE A 1 507 ? 3.256 -1.776 -7.574 1.00 92.25 507 PHE A O 1
ATOM 3994 N N . GLU A 1 508 ? 3.155 -2.955 -5.651 1.00 91.12 508 GLU A N 1
ATOM 3995 C CA . GLU A 1 508 ? 2.403 -4.091 -6.156 1.00 91.12 508 GLU A CA 1
ATOM 3996 C C . GLU A 1 508 ? 0.993 -3.679 -6.584 1.00 91.12 508 GLU A C 1
ATOM 3998 O O . GLU A 1 508 ? 0.297 -2.941 -5.891 1.00 91.12 508 GLU A O 1
ATOM 4003 N N . GLN A 1 509 ? 0.563 -4.204 -7.729 1.00 87.44 509 GLN A N 1
ATOM 4004 C CA . GLN A 1 509 ? -0.821 -4.150 -8.188 1.00 87.44 509 GLN A CA 1
ATOM 4005 C C . GLN A 1 509 ? -1.373 -5.563 -8.186 1.00 87.44 509 GLN A C 1
ATOM 4007 O O . GLN A 1 509 ? -0.680 -6.488 -8.614 1.00 87.44 509 GLN A O 1
ATOM 4012 N N . PHE A 1 510 ? -2.596 -5.713 -7.699 1.00 90.00 510 PHE A N 1
ATOM 4013 C CA . PHE A 1 510 ? -3.254 -6.998 -7.530 1.00 90.00 510 PHE A CA 1
ATOM 4014 C C . PHE A 1 510 ? -4.755 -6.889 -7.783 1.00 90.00 510 PHE A C 1
ATOM 4016 O O . PHE A 1 510 ? -5.342 -5.827 -7.462 1.00 90.00 510 PHE A O 1
#

Secondary structure (DSSP, 8-state):
-----------------------PPPHHHHHHHHHHHHHHHHHTTSS-GGGHHHHHHHHTS-TTSS-HHHHHHHHHHHHHHHHHHHHHHHSSS------------------EE----TT---PPPEEEEEPPGGGHHHHHHHHHHHHT----HHHHTTS---SEEEEEE-TTS--EEEEEEEEEEEEEETTEEEEEEEEEEEEE-GGGTTSSHHHHHHHHHHHHTTTTT--EEEE--S-HHHHHTTT-B-----EEEEEEGGGGTTSPP---EEE--SSTTHHHHHHHHHHHHTTSBTPBPP-SGGGS---HHHH--EEEEEE-TTS-EEEEEEEEEETTEEEEEEEEESSHHHHHHHHHHHGGGTTT-SEEEEEEEPTT-THHHHS---TT-EEEE----EEEES-HHHHHHT----TT-EEEEEEE-SS-GGG-EEEEEEE-SS-EEEEEESS---SEEEEHHHHHHHHHT---TTTGGG-TTEEE-S-HHHHHHHT----B------

Mean predicted aligned error: 13.89 Å

Radius of gyration: 31.44 Å; Cα contacts (8 Å, |Δi|>4): 874; chains: 1; bounding box: 84×82×87 Å

Nearest PDB structures (foldseek):
  3n7z-assembly1_B  TM=8.764E-01  e=1.685E-29  Bacillus anthracis str. Sterne
  2hv2-assembly1_F  TM=8.541E-01  e=4.844E-30  Enterococcus faecalis
  3n7z-assembly1_F  TM=8.893E-01  e=4.509E-28  Bacillus anthracis str. Sterne
  3n7z-assembly1_D  TM=8.804E-01  e=2.417E-28  Bacillus anthracis str. Sterne
  2i00-assembly2_C  TM=8.558E-01  e=5.156E-27  Enterococcus faecalis V583